Protein AF-A0A9D5EV48-F1 (afdb_monomer_lite)

Foldseek 3Di:
DDDWALLQVLQVLLVVLLVQLVVVDDPPDDSLRSLVVVCVVVVHFSVSSVLSVLLNVLLVLLCVLPVVLNCLLRSLPQLQSDSLVSNVLSPDDSVLSVQLSVCSVLSARSPADQPPPPFDSVRRNCSRLLVLLVVLLVLLVLQLVQLVDPPDDDDLVNLVSNLLSLLSSLQSLLQVLQVLDAAPDDDDDDDDDQDALDSVRLNVLSVVLSVLSVVLSVVSVVCSVPNPCVVCSNVSSVSSVVSNSSSLNNSNSSLDDPPQQPFAAEAADLQDDAQAWWKKKFKWFQQAWAWFSLRSLGIFTDHGAIKIAIDTAHGGSHPPNVVCCLAPNDDRDDASSVRCVVRIHTFKMKMFNDPDDCRQLLLSLLSSDSQKHHRRFCRRVSPVVRHRYRMIGGRYDDDPVVSRSSSSSSVHYPTYIYMHGPVSNPPDDDDDPDDDDPDPPPVPPPVPD

Secondary structure (DSSP, 8-state):
-PPPPHHHHHHHHHHHHHHHHHHH-BTTB-HHHHHHHHHHHHT--HHHHHHHHHHHHHHHHHHHH-TTHHHHHHH--STT--HHHHHHHTTS-HHHHHHHHHHHHTTS-TTSPPPPTTS-HHHHTTHHHHHHHHHHHHHHHHHHHHHT-TTPPPPHHHHHHHHHHHHHHHHHHHHHHHHH---SS-------------HHHHHHHHHHHHHHHHHHHHHHHHHHHHS-STTTHHHHHHHHHHHHHHHHHHHHH-------PPPPEEEE-TT---SS-EEEEEEEEESS-EEEE-TTS-EEEE-SEEEEEEEEE-STTHHHHHHHHHHH--S---SGGGGGBTTBEEEEEEEE--SS--HHHHHHHHHT-TT-B-SSTTTTTTTTSS-S-SEEEESSPPPHHHHHHHHHHTT--SSEEEEEEHHHHTSSS--------S--------TT-

Radius of gyration: 23.03 Å; chains: 1; bounding box: 65×54×69 Å

pLDDT: mean 71.85, std 17.11, range [24.22, 96.56]

Sequence (449 aa):
MAEPSENRTLYYQGKRYARRVKRRLGSTWDAKTAVTEIAKEDGEGVKEVRTAYDFACQVDAIARVVPRALGTILDGENPHLTPSIVAQLAKTSETRITTAVSQAIAGLHPLAPEPPVELSPDRSLWHYDLTRLHEAVTLLQRVEQVVARPGRALRIHELDDLALHATAVRVGTDALRLVLGPGTRGTRSTPVSSASGDRADVVKLAKKARGLIEAVTGDLLRAAHTRSLDAVRDELSRAVCAAVSVAKRVGSALPARVASVPPPGVRRTPGGPYDTGGTYVVVLQVDLPGVVRLGSLGTFWFPAGHLLYVGSAFMAGGVAGRTDRHLDGSGPRLWGVDYLRGFASRTELWWTHHDEKVECRWAMALAGTPQCCCTAPLAGASDCGRCPAHLFFTAERPSVESFARRLGRCGSGGYTIHCQLASQALGGANRVKLRPSRNGEVDRFNPFG

Structure (mmCIF, N/CA/C/O backbone):
data_AF-A0A9D5EV48-F1
#
_entry.id   AF-A0A9D5EV48-F1
#
loop_
_atom_site.group_PDB
_atom_site.id
_atom_site.type_symbol
_atom_site.label_atom_id
_atom_site.label_alt_id
_atom_site.label_comp_id
_atom_site.label_asym_id
_atom_site.label_entity_id
_atom_site.label_seq_id
_atom_site.pdbx_PDB_ins_code
_atom_site.Cartn_x
_atom_site.Cartn_y
_atom_site.Cartn_z
_atom_site.occupancy
_atom_site.B_iso_or_equiv
_atom_site.auth_seq_id
_atom_site.auth_comp_id
_atom_site.auth_asym_id
_atom_site.auth_atom_id
_atom_site.pdbx_PDB_model_num
ATOM 1 N N . MET A 1 1 ? -25.012 21.342 2.101 1.00 41.06 1 MET A N 1
ATOM 2 C CA . MET A 1 1 ? -23.727 21.508 2.818 1.00 41.06 1 MET A CA 1
ATOM 3 C C . MET A 1 1 ? -22.825 20.378 2.365 1.00 41.06 1 MET A C 1
ATOM 5 O O . MET A 1 1 ? -23.312 19.256 2.350 1.00 41.06 1 MET A O 1
ATOM 9 N N . ALA A 1 2 ? -21.593 20.659 1.934 1.00 47.81 2 ALA A N 1
ATOM 10 C CA . ALA A 1 2 ? -20.644 19.609 1.554 1.00 47.81 2 ALA A CA 1
ATOM 11 C C . ALA A 1 2 ? -20.320 18.720 2.768 1.00 47.81 2 ALA A C 1
ATOM 13 O O . ALA A 1 2 ? -20.249 19.228 3.892 1.00 47.81 2 ALA A O 1
ATOM 14 N N . GLU A 1 3 ? -20.159 17.413 2.557 1.00 54.44 3 GLU A N 1
ATOM 15 C CA . GLU A 1 3 ? -19.717 16.510 3.622 1.00 54.44 3 GLU A CA 1
ATOM 16 C C . GLU A 1 3 ? -18.315 16.920 4.112 1.00 54.44 3 GLU A C 1
ATOM 18 O O . GLU A 1 3 ? -17.455 17.273 3.302 1.00 54.44 3 GLU A O 1
ATOM 23 N N . PRO A 1 4 ? -18.063 16.924 5.432 1.00 67.19 4 PRO A N 1
ATOM 24 C CA . PRO A 1 4 ? -16.750 17.256 5.965 1.00 67.19 4 PRO A CA 1
ATOM 25 C C . PRO A 1 4 ? -15.714 16.219 5.520 1.00 67.19 4 PRO A C 1
ATOM 27 O O . PRO A 1 4 ? -15.963 15.017 5.593 1.00 67.19 4 PRO A O 1
ATOM 30 N N . SER A 1 5 ? -14.525 16.682 5.121 1.00 73.69 5 SER A N 1
ATOM 31 C CA . SER A 1 5 ? -13.433 15.787 4.727 1.00 73.69 5 SER A CA 1
ATOM 32 C C . SER A 1 5 ? -13.083 14.789 5.843 1.00 73.69 5 SER A C 1
ATOM 34 O O . SER A 1 5 ? -13.282 15.038 7.040 1.00 73.69 5 SER A O 1
ATOM 36 N N . GLU A 1 6 ? -12.506 13.651 5.470 1.00 71.00 6 GLU A N 1
ATOM 37 C CA . GLU A 1 6 ? -12.071 12.642 6.440 1.00 71.00 6 GLU A CA 1
ATOM 38 C C . GLU A 1 6 ? -10.982 13.175 7.373 1.00 71.00 6 GLU A C 1
ATOM 40 O O . GLU A 1 6 ? -11.035 12.919 8.575 1.00 71.00 6 GLU A O 1
ATOM 45 N N . ASN A 1 7 ? -10.053 13.992 6.861 1.00 79.81 7 ASN A N 1
ATOM 46 C CA . ASN A 1 7 ? -9.049 14.670 7.683 1.00 79.81 7 ASN A CA 1
ATOM 47 C C . ASN A 1 7 ? -9.710 15.614 8.693 1.00 79.81 7 ASN A C 1
ATOM 49 O O . ASN A 1 7 ? -9.319 15.648 9.858 1.00 79.81 7 ASN A O 1
ATOM 53 N N . ARG A 1 8 ? -10.743 16.355 8.279 1.00 88.06 8 ARG A N 1
ATOM 54 C CA . ARG A 1 8 ? -11.503 17.246 9.163 1.00 88.06 8 ARG A CA 1
ATOM 55 C C . ARG A 1 8 ? -12.197 16.463 10.271 1.00 88.06 8 ARG A C 1
ATOM 57 O O . ARG A 1 8 ? -12.090 16.828 11.442 1.00 88.06 8 ARG A O 1
ATOM 64 N N . THR A 1 9 ? -12.854 15.368 9.908 1.00 83.81 9 THR A N 1
ATOM 65 C CA . THR A 1 9 ? -13.532 14.470 10.849 1.00 83.81 9 THR A CA 1
ATOM 66 C C . THR A 1 9 ? -12.538 13.872 11.847 1.00 83.81 9 THR A C 1
ATOM 68 O O . THR A 1 9 ? -12.722 14.006 13.059 1.00 83.81 9 THR A O 1
ATOM 71 N N . LEU A 1 10 ? -11.436 13.305 11.347 1.00 85.62 10 LEU A N 1
ATOM 72 C CA . LEU A 1 10 ? -10.381 12.694 12.155 1.00 85.62 10 LEU A CA 1
ATOM 73 C C . LEU A 1 10 ? -9.714 13.711 13.091 1.00 85.62 10 LEU A C 1
ATOM 75 O O . LEU A 1 10 ? -9.489 13.415 14.265 1.00 85.62 10 LEU A O 1
ATOM 79 N N . TYR A 1 11 ? -9.444 14.925 12.604 1.00 92.50 11 TYR A N 1
ATOM 80 C CA . TYR A 1 11 ? -8.861 16.002 13.401 1.00 92.50 11 TYR A CA 1
ATOM 81 C C . TYR A 1 11 ? -9.776 16.406 14.553 1.00 92.50 11 TYR A C 1
ATOM 83 O O . TYR A 1 11 ? -9.336 16.427 15.700 1.00 92.50 11 TYR A O 1
ATOM 91 N N . TYR A 1 12 ? -11.053 16.699 14.296 1.00 93.81 12 TYR A N 1
ATOM 92 C CA . TYR A 1 12 ? -11.951 17.150 15.361 1.00 93.81 12 TYR A CA 1
ATOM 93 C C . TYR A 1 12 ? -12.279 16.042 16.367 1.00 93.81 12 TYR A C 1
ATOM 95 O O . TYR A 1 12 ? -12.341 16.321 17.572 1.00 93.81 12 TYR A O 1
ATOM 103 N N . GLN A 1 13 ? -12.394 14.789 15.915 1.00 90.31 13 GLN A N 1
ATOM 104 C CA . GLN A 1 13 ? -12.458 13.630 16.808 1.00 90.31 13 GLN A CA 1
ATOM 105 C C . GLN A 1 13 ? -11.194 13.555 17.683 1.00 90.31 13 GLN A C 1
ATOM 107 O O . GLN A 1 13 ? -11.276 13.471 18.910 1.00 90.31 13 GLN A O 1
ATOM 112 N N . GLY A 1 14 ? -10.019 13.716 17.075 1.00 92.44 14 GLY A N 1
ATOM 113 C CA . GLY A 1 14 ? -8.737 13.789 17.767 1.00 92.44 14 GLY A CA 1
ATOM 114 C C . GLY A 1 14 ? -8.640 14.924 18.784 1.00 92.44 14 GLY A C 1
ATOM 115 O O . GLY A 1 14 ? -8.191 14.705 19.906 1.00 92.44 14 GLY A O 1
ATOM 116 N N . LYS A 1 15 ? -9.134 16.127 18.463 1.00 96.56 15 LYS A N 1
ATOM 117 C CA . LYS A 1 15 ? -9.170 17.273 19.390 1.00 96.56 15 LYS A CA 1
ATOM 118 C C . LYS A 1 15 ? -10.056 16.998 20.602 1.00 96.56 15 LYS A C 1
ATOM 120 O O . LYS A 1 15 ? -9.714 17.429 21.708 1.00 96.56 15 LYS A O 1
ATOM 125 N N . ARG A 1 16 ? -11.169 16.271 20.433 1.00 94.75 16 ARG A N 1
ATOM 126 C CA . ARG A 1 16 ? -12.011 15.820 21.555 1.00 94.75 16 ARG A CA 1
ATOM 127 C C . ARG A 1 16 ? -11.220 14.897 22.483 1.00 94.75 16 ARG A C 1
ATOM 129 O O . ARG A 1 16 ? -11.232 15.120 23.697 1.00 94.75 16 ARG A O 1
ATOM 136 N N . TYR A 1 17 ? -10.494 13.925 21.932 1.00 93.81 17 TYR A N 1
ATOM 137 C CA . TYR A 1 17 ? -9.627 13.050 22.723 1.00 93.81 17 TYR A CA 1
ATOM 138 C C . TYR A 1 17 ? -8.472 13.814 23.372 1.00 93.81 17 TYR A C 1
ATOM 140 O O . TYR A 1 17 ? -8.249 13.657 24.567 1.00 93.81 17 TYR A O 1
ATOM 148 N N . ALA A 1 18 ? -7.812 14.729 22.660 1.00 92.19 18 ALA A N 1
ATOM 149 C CA . ALA A 1 18 ? -6.694 15.511 23.185 1.00 92.19 18 ALA A CA 1
ATOM 150 C C . ALA A 1 18 ? -7.083 16.358 24.407 1.00 92.19 18 ALA A C 1
ATOM 152 O O . ALA A 1 18 ? -6.333 16.425 25.380 1.00 92.19 18 ALA A O 1
ATOM 153 N N . ARG A 1 19 ? -8.289 16.948 24.418 1.00 93.19 19 ARG A N 1
ATOM 154 C CA . ARG A 1 19 ? -8.822 17.654 25.600 1.00 93.19 19 ARG A CA 1
ATOM 155 C C . ARG A 1 19 ? -9.014 16.718 26.795 1.00 93.19 19 ARG A C 1
ATOM 157 O O . ARG A 1 19 ? -8.747 17.113 27.926 1.00 93.19 19 ARG A O 1
ATOM 164 N N . ARG A 1 20 ? -9.481 15.487 26.563 1.00 93.12 20 ARG A N 1
ATOM 165 C CA . ARG A 1 20 ? -9.655 14.474 27.619 1.00 93.12 20 ARG A CA 1
ATOM 166 C C . ARG A 1 20 ? -8.321 13.959 28.135 1.00 93.12 20 ARG A C 1
ATOM 168 O O . ARG A 1 20 ? -8.152 13.921 29.347 1.00 93.12 20 ARG A O 1
ATOM 175 N N . VAL A 1 21 ? -7.384 13.652 27.239 1.00 90.81 21 VAL A N 1
ATOM 176 C CA . VAL A 1 21 ? -6.014 13.267 27.594 1.00 90.81 21 VAL A CA 1
ATOM 177 C C . VAL A 1 21 ? -5.387 14.363 28.450 1.00 90.81 21 VAL A C 1
ATOM 179 O O . VAL A 1 21 ? -4.959 14.073 29.557 1.00 90.81 21 VAL A O 1
ATOM 182 N N . LYS A 1 22 ? -5.449 15.636 28.028 1.00 89.56 22 LYS A N 1
ATOM 183 C CA . LYS A 1 22 ? -4.892 16.769 28.789 1.00 89.56 22 LYS A CA 1
ATOM 184 C C . LYS A 1 22 ? -5.439 16.881 30.218 1.00 89.56 22 LYS A C 1
ATOM 186 O O . LYS A 1 22 ? -4.681 17.227 31.112 1.00 89.56 22 LYS A O 1
ATOM 191 N N . ARG A 1 23 ? -6.720 16.566 30.449 1.00 88.38 23 ARG A N 1
ATOM 192 C CA . ARG A 1 23 ? -7.327 16.554 31.798 1.00 88.38 23 ARG A CA 1
ATOM 193 C C . ARG A 1 23 ? -6.830 15.415 32.692 1.00 88.38 23 ARG A C 1
ATOM 195 O O . ARG A 1 23 ? -7.057 15.465 33.892 1.00 88.38 23 ARG A O 1
ATOM 202 N N . ARG A 1 24 ? -6.206 14.393 32.105 1.00 86.69 24 ARG A N 1
ATOM 203 C CA . ARG A 1 24 ? -5.697 13.203 32.797 1.00 86.69 24 ARG A CA 1
ATOM 204 C C . ARG A 1 24 ? -4.175 13.156 32.874 1.00 86.69 24 ARG A C 1
ATOM 206 O O . ARG A 1 24 ? -3.657 12.303 33.575 1.00 86.69 24 ARG A O 1
ATOM 213 N N . LEU A 1 25 ? -3.464 14.043 32.174 1.00 84.19 25 LEU A N 1
ATOM 214 C CA . LEU A 1 25 ? -2.007 14.131 32.269 1.00 84.19 25 LEU A CA 1
ATOM 215 C C . LEU A 1 25 ? -1.611 14.618 33.673 1.00 84.19 25 LEU A C 1
ATOM 217 O O . LEU A 1 25 ? -2.062 15.674 34.111 1.00 84.19 25 LEU A O 1
ATOM 221 N N . GLY A 1 26 ? -0.770 13.846 34.366 1.00 70.69 26 GLY A N 1
ATOM 222 C CA . GLY A 1 26 ? -0.340 14.099 35.745 1.00 70.69 26 GLY A CA 1
ATOM 223 C C . GLY A 1 26 ? 0.630 13.024 36.254 1.00 70.69 26 GLY A C 1
ATOM 224 O O . GLY A 1 26 ? 1.120 12.220 35.468 1.00 70.69 26 GLY A O 1
ATOM 225 N N . SER A 1 27 ? 0.900 12.983 37.566 1.00 59.72 27 SER A N 1
ATOM 226 C CA . SER A 1 27 ? 1.864 12.047 38.186 1.00 59.72 27 SER A CA 1
ATOM 227 C C . SER A 1 27 ? 1.510 10.565 38.026 1.00 59.72 27 SER A C 1
ATOM 229 O O . SER A 1 27 ? 2.383 9.711 38.140 1.00 59.72 27 SER A O 1
ATOM 231 N N . THR A 1 28 ? 0.243 10.252 37.764 1.00 67.81 28 THR A N 1
ATOM 232 C CA . THR A 1 28 ? -0.265 8.881 37.706 1.00 67.81 28 THR A CA 1
ATOM 233 C C . THR A 1 28 ? -0.448 8.354 36.280 1.00 67.81 28 THR A C 1
ATOM 235 O O . THR A 1 28 ? -0.501 7.140 36.103 1.00 67.81 28 THR A O 1
ATOM 238 N N . TRP A 1 29 ? -0.608 9.215 35.269 1.00 75.94 29 TRP A N 1
ATOM 239 C CA . TRP A 1 29 ? -1.030 8.806 33.922 1.00 75.94 29 TRP A CA 1
ATOM 240 C C . TRP A 1 29 ? -0.191 9.499 32.844 1.00 75.94 29 TRP A C 1
ATOM 242 O O . TRP A 1 29 ? -0.170 10.728 32.740 1.00 75.94 29 TRP A O 1
ATOM 252 N N . ASP A 1 30 ? 0.442 8.697 31.985 1.00 87.69 30 ASP A N 1
ATOM 253 C CA . ASP A 1 30 ? 1.022 9.176 30.732 1.00 87.69 30 ASP A CA 1
ATOM 254 C C . ASP A 1 30 ? -0.044 9.261 29.618 1.00 87.69 30 ASP A C 1
ATOM 256 O O . ASP A 1 30 ? -1.177 8.782 29.744 1.00 87.69 30 ASP A O 1
ATOM 260 N N . ALA A 1 31 ? 0.312 9.879 28.487 1.00 84.25 31 ALA A N 1
ATOM 261 C CA . ALA A 1 31 ? -0.612 10.042 27.363 1.00 84.25 31 ALA A CA 1
ATOM 262 C C . ALA A 1 31 ? -1.120 8.696 26.809 1.00 84.25 31 ALA A C 1
ATOM 264 O O . ALA A 1 31 ? -2.270 8.593 26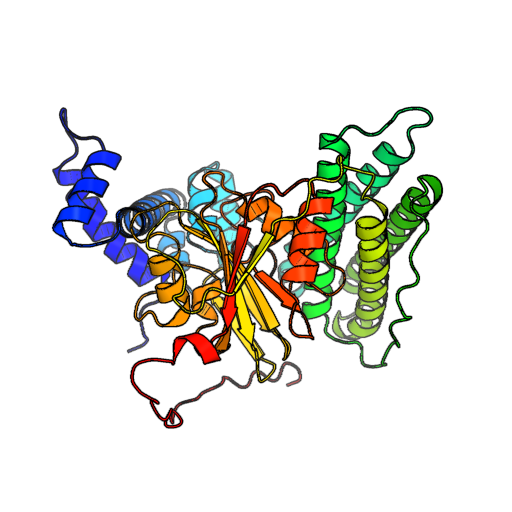.384 1.00 84.25 31 ALA A O 1
ATOM 265 N N . LYS A 1 32 ? -0.285 7.651 26.833 1.00 86.50 32 LYS A N 1
ATOM 266 C CA . LYS A 1 32 ? -0.625 6.316 26.321 1.00 86.50 32 LYS A CA 1
ATOM 267 C C . LYS A 1 32 ? -1.675 5.632 27.201 1.00 86.50 32 LYS A C 1
ATOM 269 O O . LYS A 1 32 ? -2.629 5.045 26.683 1.00 86.50 32 LYS A O 1
ATOM 274 N N . THR A 1 33 ? -1.512 5.735 28.513 1.00 88.81 33 THR A N 1
ATOM 275 C CA . THR A 1 33 ? -2.435 5.222 29.528 1.00 88.81 33 THR A CA 1
ATOM 276 C C . THR A 1 33 ? -3.763 5.958 29.426 1.00 88.81 33 THR A C 1
ATOM 278 O O . THR A 1 33 ? -4.807 5.325 29.293 1.00 88.81 33 THR A O 1
ATOM 281 N N . ALA A 1 34 ? -3.727 7.291 29.329 1.00 90.00 34 ALA A N 1
ATOM 282 C CA . ALA A 1 34 ? -4.928 8.100 29.149 1.00 90.00 34 ALA A CA 1
ATOM 283 C C . ALA A 1 34 ? -5.721 7.735 27.886 1.00 90.00 34 ALA A C 1
ATOM 285 O O . ALA A 1 34 ? -6.938 7.590 27.963 1.00 90.00 34 ALA A O 1
ATOM 286 N N . VAL A 1 35 ? -5.053 7.543 26.743 1.00 90.25 35 VAL A N 1
ATOM 287 C CA . VAL A 1 35 ? -5.701 7.109 25.492 1.00 90.25 35 VAL A CA 1
ATOM 288 C C . VAL A 1 35 ? -6.350 5.731 25.635 1.00 90.25 35 VAL A C 1
ATOM 290 O O . VAL A 1 35 ? -7.460 5.529 25.150 1.00 90.25 35 VAL A O 1
ATOM 293 N N . THR A 1 36 ? -5.682 4.794 26.310 1.00 89.75 36 THR A N 1
ATOM 294 C CA . THR A 1 36 ? -6.192 3.427 26.496 1.00 89.75 36 THR A CA 1
ATOM 295 C C . THR A 1 36 ? -7.470 3.417 27.331 1.00 89.75 36 THR A C 1
ATOM 297 O O . THR A 1 36 ? -8.440 2.761 26.960 1.00 89.75 36 THR A O 1
ATOM 300 N N . GLU A 1 37 ? -7.504 4.180 28.419 1.00 90.81 37 GLU A N 1
ATOM 301 C CA . GLU A 1 37 ? -8.684 4.273 29.284 1.00 90.81 37 GLU A CA 1
ATOM 302 C C . GLU A 1 37 ? -9.829 5.048 28.623 1.00 90.81 37 GLU A C 1
ATOM 304 O O . GLU A 1 37 ? -10.982 4.641 28.711 1.00 90.81 37 GLU A O 1
ATOM 309 N N . ILE A 1 38 ? -9.522 6.110 27.871 1.00 89.94 38 ILE A N 1
ATOM 310 C CA . ILE A 1 38 ? -10.522 6.828 27.065 1.00 89.94 38 ILE A CA 1
ATOM 311 C C . ILE A 1 38 ? -11.174 5.900 26.033 1.00 89.94 38 ILE A C 1
ATOM 313 O O . ILE A 1 38 ? -12.382 5.973 25.830 1.00 89.94 38 ILE A O 1
ATOM 317 N N . ALA A 1 39 ? -10.394 5.030 25.389 1.00 88.69 39 ALA A N 1
ATOM 318 C CA . ALA A 1 39 ? -10.923 4.067 24.429 1.00 88.69 39 ALA A CA 1
ATOM 319 C C . ALA A 1 39 ? -11.879 3.060 25.084 1.00 88.69 39 ALA A C 1
ATOM 321 O O . ALA A 1 39 ? -12.953 2.808 24.546 1.00 88.69 39 ALA A O 1
ATOM 322 N N . LYS A 1 40 ? -11.535 2.553 26.277 1.00 88.62 40 LYS A N 1
ATOM 323 C CA . LYS A 1 40 ? -12.418 1.667 27.053 1.00 88.62 40 LYS A CA 1
ATOM 324 C C . LYS A 1 40 ? -13.741 2.343 27.417 1.00 88.62 40 LYS A C 1
ATOM 326 O O . LYS A 1 40 ? -14.789 1.732 27.253 1.00 88.62 40 LYS A O 1
ATOM 331 N N . GLU A 1 41 ? -13.692 3.587 27.893 1.00 89.88 41 GLU A N 1
ATOM 332 C CA . GLU A 1 41 ? -14.886 4.355 28.280 1.00 89.88 41 GLU A CA 1
ATOM 333 C C . GLU A 1 41 ? -15.842 4.603 27.114 1.00 89.88 41 GLU A C 1
ATOM 335 O O . GLU A 1 41 ? -17.056 4.577 27.297 1.00 89.88 41 GLU A O 1
ATOM 340 N N . ASP A 1 42 ? -15.293 4.855 25.927 1.00 85.81 42 ASP A N 1
ATOM 341 C CA . ASP A 1 42 ? -16.085 5.170 24.740 1.00 85.81 42 ASP A CA 1
ATOM 342 C C . ASP A 1 42 ? -16.538 3.911 23.982 1.00 85.81 42 ASP A C 1
ATOM 344 O O . ASP A 1 42 ? -17.299 4.025 23.025 1.00 85.81 42 ASP A O 1
ATOM 348 N N . GLY A 1 43 ? -16.086 2.718 24.391 1.00 84.12 43 GLY A N 1
ATOM 349 C CA . GLY A 1 43 ? -16.325 1.476 23.651 1.00 84.12 43 GLY A CA 1
ATOM 350 C C . GLY A 1 43 ? -15.633 1.444 22.282 1.00 84.12 43 GLY A C 1
ATOM 351 O O . GLY A 1 43 ? -16.061 0.715 21.392 1.00 84.12 43 GLY A O 1
ATOM 352 N N . GLU A 1 44 ? -14.577 2.239 22.108 1.00 79.69 44 GLU A N 1
ATOM 353 C CA . GLU A 1 44 ? -13.851 2.425 20.848 1.00 79.69 44 GLU A CA 1
ATOM 354 C C . GLU A 1 44 ? -12.545 1.617 20.841 1.00 79.69 44 GLU A C 1
ATOM 356 O O . GLU A 1 44 ? -11.946 1.322 21.882 1.00 79.69 44 GLU A O 1
ATOM 361 N N . GLY A 1 45 ? -12.025 1.297 19.655 1.00 78.69 45 GLY A N 1
ATOM 362 C CA . GLY A 1 45 ? -10.728 0.643 19.545 1.00 78.69 45 GLY A CA 1
ATOM 363 C C . GLY A 1 45 ? -9.589 1.557 20.013 1.00 78.69 45 GLY A C 1
ATOM 364 O O . GLY A 1 45 ? -9.431 2.680 19.535 1.00 78.69 45 GLY A O 1
ATOM 365 N N . VAL A 1 46 ? -8.688 1.053 20.869 1.00 77.50 46 VAL A N 1
ATOM 366 C CA . VAL A 1 46 ? -7.511 1.815 21.359 1.00 77.50 46 VAL A CA 1
ATOM 367 C C . VAL A 1 46 ? -6.692 2.421 20.212 1.00 77.50 46 VAL A C 1
ATOM 369 O O . VAL A 1 46 ? -6.199 3.543 20.319 1.00 77.50 46 VAL A O 1
ATOM 372 N N . LYS A 1 47 ? -6.550 1.703 19.088 1.00 71.81 47 LYS A N 1
ATOM 373 C CA . LYS A 1 47 ? -5.836 2.207 17.904 1.00 71.81 47 LYS A CA 1
ATOM 374 C C . LYS A 1 47 ? -6.589 3.352 17.221 1.00 71.81 47 LYS A C 1
ATOM 376 O O . LYS A 1 47 ? -5.935 4.268 16.749 1.00 71.81 47 LYS A O 1
ATOM 381 N N . GLU A 1 48 ? -7.916 3.323 17.182 1.00 75.75 48 GLU A N 1
ATOM 382 C CA . GLU A 1 48 ? -8.740 4.353 16.532 1.00 75.75 48 GLU A CA 1
ATOM 383 C C . GLU A 1 48 ? -8.670 5.664 17.315 1.00 75.75 48 GLU A C 1
ATOM 385 O O . GLU A 1 48 ? -8.329 6.705 16.748 1.00 75.75 48 GLU A O 1
ATOM 390 N N . VAL A 1 49 ? -8.843 5.588 18.639 1.00 83.81 49 VAL A N 1
ATOM 391 C CA . VAL A 1 49 ? -8.655 6.734 19.541 1.00 83.81 49 VAL A CA 1
ATOM 392 C C . VAL A 1 49 ? -7.237 7.282 19.430 1.00 83.81 49 VAL A C 1
ATOM 394 O O . VAL A 1 49 ? -7.049 8.493 19.300 1.00 83.81 49 VAL A O 1
ATOM 397 N N . ARG A 1 50 ? -6.230 6.398 19.426 1.00 86.94 50 ARG A N 1
ATOM 398 C CA . ARG A 1 50 ? -4.826 6.792 19.283 1.00 86.94 50 ARG A CA 1
ATOM 399 C C . ARG A 1 50 ? -4.548 7.473 17.949 1.00 86.94 50 ARG A C 1
ATOM 401 O O . ARG A 1 50 ? -3.908 8.513 17.944 1.00 86.94 50 ARG A O 1
ATOM 408 N N . THR A 1 51 ? -5.023 6.918 16.837 1.00 80.25 51 THR A N 1
ATOM 409 C CA . THR A 1 51 ? -4.823 7.490 15.501 1.00 80.25 51 THR A CA 1
ATOM 410 C C . THR A 1 51 ? -5.438 8.882 15.404 1.00 80.25 51 THR A C 1
ATOM 412 O O . THR A 1 51 ? -4.766 9.796 14.935 1.00 80.25 51 THR A O 1
ATOM 415 N N . ALA A 1 52 ? -6.667 9.071 15.892 1.00 84.00 52 ALA A N 1
ATOM 416 C CA . ALA A 1 52 ? -7.307 10.383 15.905 1.00 84.00 52 ALA A CA 1
ATOM 417 C C . ALA A 1 52 ? -6.549 11.378 16.803 1.00 84.00 52 ALA A C 1
ATOM 419 O O . ALA A 1 52 ? -6.254 12.496 16.379 1.00 84.00 52 ALA A O 1
ATOM 420 N N . TYR A 1 53 ? -6.194 10.968 18.026 1.00 92.19 53 TYR A N 1
ATOM 421 C CA . TYR A 1 53 ? -5.415 11.781 18.966 1.00 92.19 53 TYR A CA 1
ATOM 422 C C . TYR A 1 53 ? -4.059 12.205 18.381 1.00 92.19 53 TYR A C 1
ATOM 424 O O . TYR A 1 53 ? -3.763 13.401 18.327 1.00 92.19 53 TYR A O 1
ATOM 432 N N . ASP A 1 54 ? -3.267 11.242 17.901 1.00 89.50 54 ASP A N 1
ATOM 433 C CA . ASP A 1 54 ? -1.935 11.477 17.342 1.00 89.50 54 ASP A CA 1
ATOM 434 C C . ASP A 1 54 ? -2.027 12.396 16.117 1.00 89.50 54 ASP A C 1
ATOM 436 O O . ASP A 1 54 ? -1.266 13.360 16.023 1.00 89.50 54 ASP A O 1
ATOM 440 N N . PHE A 1 55 ? -2.994 12.162 15.221 1.00 90.56 55 PHE A N 1
ATOM 441 C CA . PHE A 1 55 ? -3.213 13.009 14.049 1.00 90.56 55 PHE A CA 1
ATOM 442 C C . PHE A 1 55 ? -3.510 14.461 14.442 1.00 90.56 55 PHE A C 1
ATOM 444 O O . PHE A 1 55 ? -2.869 15.377 13.931 1.00 90.56 55 PHE A O 1
ATOM 451 N N . ALA A 1 56 ? -4.409 14.700 15.403 1.00 95.38 56 ALA A N 1
ATOM 452 C CA . ALA A 1 56 ? -4.708 16.057 15.859 1.00 95.38 56 ALA A CA 1
ATOM 453 C C . ALA A 1 56 ? -3.484 16.766 16.462 1.00 95.38 56 ALA A C 1
ATOM 455 O O . ALA A 1 56 ? -3.235 17.934 16.155 1.00 95.38 56 ALA A O 1
ATOM 456 N N . CYS A 1 57 ? -2.690 16.061 17.272 1.00 93.75 57 CYS A N 1
ATOM 457 C CA . CYS A 1 57 ? -1.451 16.601 17.832 1.00 93.75 57 CYS A CA 1
ATOM 458 C C . CYS A 1 57 ? -0.411 16.932 16.751 1.00 93.75 57 CYS A C 1
ATOM 460 O O . CYS A 1 57 ? 0.268 17.955 16.852 1.00 93.75 57 CYS A O 1
ATOM 462 N N . GLN A 1 58 ? -0.292 16.094 15.720 1.00 95.00 58 GLN A N 1
ATOM 463 C CA . GLN A 1 58 ? 0.628 16.299 14.599 1.00 95.00 58 GLN A CA 1
ATOM 464 C C . GLN A 1 58 ? 0.210 17.493 13.738 1.00 95.00 58 GLN A C 1
ATOM 466 O O . GLN A 1 58 ? 1.048 18.331 13.414 1.00 95.00 58 GLN A O 1
ATOM 471 N N . VAL A 1 59 ? -1.083 17.622 13.428 1.00 94.62 59 VAL A N 1
ATOM 472 C CA . VAL A 1 59 ? -1.619 18.782 12.702 1.00 94.62 59 VAL A CA 1
ATOM 473 C C . VAL A 1 59 ? -1.378 20.073 13.487 1.00 94.62 59 VAL A C 1
ATOM 475 O O . VAL A 1 59 ? -0.889 21.044 12.918 1.00 94.62 59 VAL A O 1
ATOM 478 N N . ASP A 1 60 ? -1.631 20.081 14.801 1.00 95.50 60 ASP A N 1
ATOM 479 C CA . ASP A 1 60 ? -1.344 21.240 15.660 1.00 95.50 60 ASP A CA 1
ATOM 480 C C . ASP A 1 60 ? 0.166 21.564 15.722 1.00 95.50 60 ASP A C 1
ATOM 482 O O . ASP A 1 60 ? 0.555 22.722 15.872 1.00 95.50 60 ASP A O 1
ATOM 486 N N . ALA A 1 61 ? 1.047 20.559 15.648 1.00 93.81 61 ALA A N 1
ATOM 487 C CA . ALA A 1 61 ? 2.495 20.768 15.585 1.00 93.81 61 ALA A CA 1
ATOM 488 C C . ALA A 1 61 ? 2.917 21.421 14.261 1.00 93.81 61 ALA A C 1
ATOM 490 O O . ALA A 1 61 ? 3.616 22.429 14.282 1.00 93.81 61 ALA A O 1
ATOM 491 N N . ILE A 1 62 ? 2.425 20.917 13.128 1.00 93.56 62 ILE A N 1
ATOM 492 C CA . ILE A 1 62 ? 2.706 21.492 11.805 1.00 93.56 62 ILE A CA 1
ATOM 493 C C . ILE A 1 62 ? 2.144 22.914 11.696 1.00 93.56 62 ILE A C 1
ATOM 495 O O . ILE A 1 62 ? 2.839 23.814 11.230 1.00 93.56 62 ILE A O 1
ATOM 499 N N . ALA A 1 63 ? 0.918 23.146 12.174 1.00 94.50 63 ALA A N 1
ATOM 500 C CA . ALA A 1 63 ? 0.271 24.456 12.129 1.00 94.50 63 ALA A CA 1
ATOM 501 C C . ALA A 1 63 ? 0.976 25.519 12.992 1.00 94.50 63 ALA A C 1
ATOM 503 O O . ALA A 1 63 ? 0.819 26.709 12.738 1.00 94.50 63 ALA A O 1
ATOM 504 N N . ARG A 1 64 ? 1.772 25.117 13.994 1.00 95.12 64 ARG A N 1
ATOM 505 C CA . ARG A 1 64 ? 2.625 26.049 14.751 1.00 95.12 64 ARG A CA 1
ATOM 506 C C . ARG A 1 64 ? 3.800 26.571 13.928 1.00 95.12 64 ARG A C 1
ATOM 508 O O . ARG A 1 64 ? 4.170 27.723 14.105 1.00 95.12 64 ARG A O 1
ATOM 515 N N . VAL A 1 65 ? 4.345 25.747 13.033 1.00 93.94 65 VAL A N 1
ATOM 516 C CA . VAL A 1 65 ? 5.429 26.135 12.117 1.00 93.94 65 VAL A CA 1
ATOM 517 C C . VAL A 1 65 ? 4.862 26.897 10.916 1.00 93.94 65 VAL A C 1
ATOM 519 O O . VAL A 1 65 ? 5.361 27.955 10.551 1.00 93.94 65 VAL A O 1
ATOM 522 N N . VAL A 1 66 ? 3.777 26.386 10.322 1.00 93.50 66 VAL A N 1
ATOM 523 C CA . VAL A 1 66 ? 3.124 26.975 9.146 1.00 93.50 66 VAL A CA 1
ATOM 524 C C . VAL A 1 66 ? 1.620 27.126 9.411 1.00 93.50 66 VAL A C 1
ATOM 526 O O . VAL A 1 66 ? 0.855 26.201 9.134 1.00 93.50 66 VAL A O 1
ATOM 529 N N . PRO A 1 67 ? 1.139 28.288 9.894 1.00 91.31 67 PRO A N 1
ATOM 530 C CA . PRO A 1 67 ? -0.271 28.479 10.265 1.00 91.31 67 PRO A CA 1
ATOM 531 C C . PRO A 1 67 ? -1.282 28.161 9.154 1.00 91.31 67 PRO A C 1
ATOM 533 O O . PRO A 1 67 ? -2.353 27.613 9.415 1.00 91.31 67 PRO A O 1
ATOM 536 N N . ARG A 1 68 ? -0.924 28.432 7.892 1.00 86.88 68 ARG A N 1
ATOM 537 C CA . ARG A 1 68 ? -1.763 28.130 6.717 1.00 86.88 68 ARG A CA 1
ATOM 538 C C . ARG A 1 68 ? -1.890 26.628 6.410 1.00 86.88 68 ARG A C 1
ATOM 540 O O . ARG A 1 68 ? -2.775 26.238 5.649 1.00 86.88 68 ARG A O 1
ATOM 547 N N . ALA A 1 69 ? -1.057 25.774 7.011 1.00 88.38 69 ALA A N 1
ATOM 548 C CA . ALA A 1 69 ? -1.129 24.325 6.829 1.00 88.38 69 ALA A CA 1
ATOM 549 C C . ALA A 1 69 ? -2.443 23.737 7.353 1.00 88.38 69 ALA A C 1
ATOM 551 O O . ALA A 1 69 ? -2.924 22.755 6.799 1.00 88.38 69 ALA A O 1
ATOM 552 N N . LEU A 1 70 ? -3.031 24.336 8.399 1.00 90.81 70 LEU A N 1
ATOM 553 C CA . LEU A 1 70 ? -4.233 23.807 9.042 1.00 90.81 70 LEU A CA 1
ATOM 554 C C . LEU A 1 70 ? -5.387 23.672 8.043 1.00 90.81 70 LEU A C 1
ATOM 556 O O . LEU A 1 70 ? -5.926 22.583 7.901 1.00 90.81 70 LEU A O 1
ATOM 560 N N . GLY A 1 71 ? -5.726 24.744 7.319 1.00 86.06 71 GLY A N 1
ATOM 561 C CA . GLY A 1 71 ? -6.766 24.699 6.283 1.00 86.06 71 GLY A CA 1
ATOM 562 C C . GLY A 1 71 ? -6.444 23.642 5.231 1.00 86.06 71 GLY A C 1
ATOM 563 O O . GLY A 1 71 ? -7.186 22.684 5.080 1.00 86.06 71 GLY A O 1
ATOM 564 N N . THR A 1 72 ? -5.251 23.721 4.641 1.00 84.06 72 THR A N 1
ATOM 565 C CA . THR A 1 72 ? -4.788 22.797 3.590 1.00 84.06 72 THR A CA 1
ATOM 566 C C . THR A 1 72 ? -4.884 21.315 3.988 1.00 84.06 72 THR A C 1
ATOM 568 O O . THR A 1 72 ? -5.314 20.483 3.191 1.00 84.06 72 THR A O 1
ATOM 571 N N . ILE A 1 73 ? -4.510 20.964 5.224 1.00 84.44 73 ILE A N 1
ATOM 572 C CA . ILE A 1 73 ? -4.598 19.586 5.729 1.00 84.44 73 ILE A CA 1
ATOM 573 C C . ILE A 1 73 ? -6.060 19.192 5.985 1.00 84.44 73 ILE A C 1
ATOM 575 O O . ILE A 1 73 ? -6.461 18.074 5.655 1.00 84.44 73 ILE A O 1
ATOM 579 N N . LEU A 1 74 ? -6.857 20.080 6.589 1.00 86.38 74 LEU A N 1
ATOM 580 C CA . LEU A 1 74 ? -8.237 19.787 6.990 1.00 86.38 74 LEU A CA 1
ATOM 581 C C . LEU A 1 74 ? -9.233 19.836 5.840 1.00 86.38 74 LEU A C 1
ATOM 583 O O . LEU A 1 74 ? -10.259 19.169 5.910 1.00 86.38 74 LEU A O 1
ATOM 587 N N . ASP A 1 75 ? -8.980 20.604 4.794 1.00 78.62 75 ASP A N 1
ATOM 588 C CA . ASP A 1 75 ? -9.853 20.641 3.624 1.00 78.62 75 ASP A CA 1
ATOM 589 C C . ASP A 1 75 ? -9.816 19.289 2.914 1.00 78.62 75 ASP A C 1
ATOM 591 O O . ASP A 1 75 ? -10.817 18.849 2.365 1.00 78.62 75 ASP A O 1
ATOM 595 N N . GLY A 1 76 ? -8.701 18.560 3.042 1.00 63.47 76 GLY A N 1
ATOM 596 C CA . GLY A 1 76 ? -8.562 17.225 2.478 1.00 63.47 76 GLY A CA 1
ATOM 597 C C . GLY A 1 76 ? -8.597 17.240 0.954 1.00 63.47 76 GLY A C 1
ATOM 598 O O . GLY A 1 76 ? -8.705 16.181 0.358 1.00 63.47 76 GLY A O 1
ATOM 599 N N . GLU A 1 77 ? -8.502 18.405 0.315 1.00 60.84 77 GLU A N 1
ATOM 600 C CA . GLU A 1 77 ? -8.454 18.559 -1.140 1.00 60.84 77 GLU A CA 1
ATOM 601 C C . GLU A 1 77 ? -7.091 18.141 -1.693 1.00 60.84 77 GLU A C 1
ATOM 603 O O . GLU A 1 77 ? -7.016 17.478 -2.724 1.00 60.84 77 GLU A O 1
ATOM 608 N N . ASN A 1 78 ? -6.004 18.438 -0.967 1.00 61.31 78 ASN A N 1
ATOM 609 C CA . ASN A 1 78 ? -4.685 17.959 -1.352 1.00 61.31 78 ASN A CA 1
ATOM 610 C C . ASN A 1 78 ? -4.586 16.454 -1.055 1.00 61.31 78 ASN A C 1
ATOM 612 O O . ASN A 1 78 ? -4.617 16.075 0.123 1.00 61.31 78 ASN A O 1
ATOM 616 N N . PRO A 1 79 ? -4.430 15.594 -2.079 1.00 54.56 79 PRO A N 1
ATOM 617 C CA . PRO A 1 79 ? -4.324 14.166 -1.854 1.00 54.56 79 PRO A CA 1
ATOM 618 C C . PRO A 1 79 ? -3.136 13.867 -0.945 1.00 54.56 79 PRO A C 1
ATOM 620 O O . PRO A 1 79 ? -3.316 13.270 0.099 1.00 54.56 79 PRO A O 1
ATOM 623 N N . HIS A 1 80 ? -1.954 14.390 -1.228 1.00 61.97 80 HIS A N 1
ATOM 624 C CA . HIS A 1 80 ? -0.710 13.992 -0.583 1.00 61.97 80 HIS A CA 1
ATOM 625 C C . HIS A 1 80 ? -0.559 14.330 0.918 1.00 61.97 80 HIS A C 1
ATOM 627 O O . HIS A 1 80 ? 0.355 13.809 1.561 1.00 61.97 80 HIS A O 1
ATOM 633 N N . LEU A 1 81 ? -1.423 15.154 1.524 1.00 70.19 81 LEU A N 1
ATOM 634 C CA . LEU A 1 81 ? -1.392 15.463 2.967 1.00 70.19 81 LEU A CA 1
ATOM 635 C C . LEU A 1 81 ? -2.156 14.418 3.802 1.00 70.19 81 LEU A C 1
ATOM 637 O O . LEU A 1 81 ? -3.135 14.704 4.494 1.00 70.19 81 LEU A O 1
ATOM 641 N N . THR A 1 82 ? -1.671 13.177 3.739 1.00 67.25 82 THR A N 1
ATOM 642 C CA . THR A 1 82 ? -2.225 12.024 4.471 1.00 67.25 82 THR A CA 1
ATOM 643 C C . THR A 1 82 ? -1.974 12.107 5.969 1.00 67.25 82 THR A C 1
ATOM 645 O O . THR A 1 82 ? -0.956 12.674 6.360 1.00 67.25 82 THR A O 1
ATOM 648 N N . PRO A 1 83 ? -2.765 11.432 6.825 1.00 72.19 83 PRO A N 1
ATOM 649 C CA . PRO A 1 83 ? -2.387 11.222 8.222 1.00 72.19 83 PRO A CA 1
ATOM 650 C C . PRO A 1 83 ? -0.986 10.624 8.400 1.00 72.19 83 PRO A C 1
ATOM 652 O O . PRO A 1 83 ? -0.261 11.006 9.313 1.00 72.19 83 PRO A O 1
ATOM 655 N N . SER A 1 84 ? -0.554 9.740 7.496 1.00 64.06 84 SER A N 1
ATOM 656 C CA . SER A 1 84 ? 0.792 9.157 7.529 1.00 64.06 84 SER A CA 1
ATOM 657 C C . SER A 1 84 ? 1.887 10.157 7.140 1.00 64.06 84 SER A C 1
ATOM 659 O O . SER A 1 84 ? 2.961 10.150 7.733 1.00 64.06 84 SER A O 1
ATOM 661 N N . ILE A 1 85 ? 1.630 11.017 6.156 1.00 69.81 85 ILE A N 1
ATOM 662 C CA . ILE A 1 85 ? 2.555 12.048 5.678 1.00 69.81 85 ILE A CA 1
ATOM 663 C C . ILE A 1 85 ? 2.625 13.161 6.717 1.00 69.81 85 ILE A C 1
ATOM 665 O O . ILE A 1 85 ? 3.715 13.548 7.105 1.00 69.81 85 ILE A O 1
ATOM 669 N N . VAL A 1 86 ? 1.490 13.588 7.269 1.00 81.56 86 VAL A N 1
ATOM 670 C CA . VAL A 1 86 ? 1.405 14.487 8.427 1.00 81.56 86 VAL A CA 1
ATOM 671 C C . VAL A 1 86 ? 2.197 13.923 9.610 1.00 81.56 86 VAL A C 1
ATOM 673 O O . VAL A 1 86 ? 2.986 14.648 10.209 1.00 81.56 86 VAL A O 1
ATOM 676 N N . ALA A 1 87 ? 2.091 12.623 9.899 1.00 76.00 87 ALA A N 1
ATOM 677 C CA . ALA A 1 87 ? 2.889 11.983 10.944 1.00 76.00 87 ALA A CA 1
ATOM 678 C C . ALA A 1 87 ? 4.399 11.969 10.646 1.00 76.00 87 ALA A C 1
ATOM 680 O O . ALA A 1 87 ? 5.199 12.035 11.580 1.00 76.00 87 ALA A O 1
ATOM 681 N N . GLN A 1 88 ? 4.804 11.859 9.378 1.00 73.25 88 GLN A N 1
ATOM 682 C CA . GLN A 1 88 ? 6.210 11.940 8.963 1.00 73.25 88 GLN A CA 1
ATOM 683 C C . GLN A 1 88 ? 6.731 13.382 9.022 1.00 73.25 88 GLN A C 1
ATOM 685 O O . GLN A 1 88 ? 7.810 13.619 9.56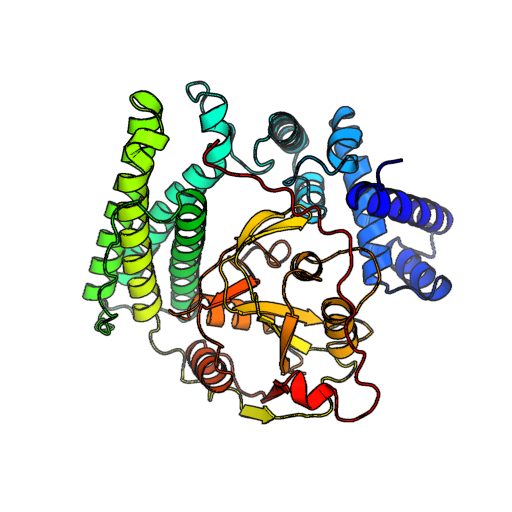4 1.00 73.25 88 GLN A O 1
ATOM 690 N N . LEU A 1 89 ? 5.948 14.350 8.542 1.00 81.31 89 LEU A N 1
ATOM 691 C CA . LEU A 1 89 ? 6.271 15.775 8.587 1.00 81.31 89 LEU A CA 1
ATOM 692 C C . LEU A 1 89 ? 6.357 16.286 10.028 1.00 81.31 89 LEU A C 1
ATOM 694 O O . LEU A 1 89 ? 7.282 17.003 10.381 1.00 81.31 89 LEU A O 1
ATOM 698 N N . ALA A 1 90 ? 5.469 15.852 10.917 1.00 85.88 90 ALA A N 1
ATOM 699 C CA . ALA A 1 90 ? 5.529 16.239 12.325 1.00 85.88 90 ALA A CA 1
ATOM 700 C C . ALA A 1 90 ? 6.793 15.736 13.059 1.00 85.88 90 ALA A C 1
ATOM 702 O O . ALA A 1 90 ? 7.049 16.160 14.182 1.00 85.88 90 ALA A O 1
ATOM 703 N N . LYS A 1 91 ? 7.571 14.825 12.454 1.00 82.25 91 LYS A N 1
ATOM 704 C CA . LYS A 1 91 ? 8.819 14.270 13.006 1.00 82.25 91 LYS A CA 1
ATOM 705 C C . LYS A 1 91 ? 10.084 14.826 12.342 1.00 82.25 91 LYS A C 1
ATOM 707 O O . LYS A 1 91 ? 11.173 14.354 12.659 1.00 82.25 91 LYS A O 1
ATOM 712 N N . THR A 1 92 ? 9.960 15.760 11.398 1.00 80.44 92 THR A N 1
ATOM 713 C CA . THR A 1 92 ? 11.107 16.339 10.679 1.00 80.44 92 THR A CA 1
ATOM 714 C C . THR A 1 92 ? 11.413 17.769 11.138 1.00 80.44 92 THR A C 1
ATOM 716 O O . THR A 1 92 ? 10.781 18.277 12.062 1.00 80.44 92 THR A O 1
ATOM 719 N N . SER A 1 93 ? 12.422 18.407 10.539 1.00 86.56 93 SER A N 1
ATOM 720 C CA . SER A 1 93 ? 12.829 19.774 10.879 1.00 86.56 93 SER A CA 1
ATOM 721 C C . SER A 1 93 ? 11.797 20.814 10.431 1.00 86.56 93 SER A C 1
ATOM 723 O O . SER A 1 93 ? 11.090 20.618 9.442 1.00 86.56 93 SER A O 1
ATOM 725 N N . GLU A 1 94 ? 11.749 21.963 11.111 1.00 90.12 94 GLU A N 1
ATOM 726 C CA . GLU A 1 94 ? 10.845 23.071 10.759 1.00 90.12 94 GLU A CA 1
ATOM 727 C C . GLU A 1 94 ? 11.038 23.556 9.314 1.00 90.12 94 GLU A C 1
ATOM 729 O O . GLU A 1 94 ? 10.064 23.817 8.604 1.00 90.12 94 GLU A O 1
ATOM 734 N N . THR A 1 95 ? 12.286 23.593 8.834 1.00 81.81 95 THR A N 1
ATOM 735 C CA . THR A 1 95 ? 12.610 23.895 7.433 1.00 81.81 95 THR A CA 1
ATOM 736 C C . THR A 1 95 ? 11.935 22.908 6.485 1.00 81.81 95 THR A C 1
ATOM 738 O O . THR A 1 95 ? 11.281 23.317 5.528 1.00 81.81 95 THR A O 1
ATOM 741 N N . ARG A 1 96 ? 12.021 21.601 6.770 1.00 82.88 96 ARG A N 1
ATOM 742 C CA . ARG A 1 96 ? 11.403 20.581 5.919 1.00 82.88 96 ARG A CA 1
ATOM 743 C C . ARG A 1 96 ? 9.879 20.622 5.990 1.00 82.88 96 ARG A C 1
ATOM 745 O O . ARG A 1 96 ? 9.245 20.431 4.958 1.00 82.88 96 ARG A O 1
ATOM 752 N N . ILE A 1 97 ? 9.296 20.914 7.155 1.00 87.25 97 ILE A N 1
ATOM 753 C CA . ILE A 1 97 ? 7.850 21.151 7.298 1.00 87.25 97 ILE A CA 1
ATOM 754 C C . ILE A 1 97 ? 7.419 22.318 6.401 1.00 87.25 97 ILE A C 1
ATOM 756 O O . ILE A 1 97 ? 6.444 22.197 5.661 1.00 87.25 97 ILE A O 1
ATOM 760 N N . THR A 1 98 ? 8.171 23.419 6.422 1.00 86.00 98 THR A N 1
ATOM 761 C CA . THR A 1 98 ? 7.874 24.628 5.641 1.00 86.00 98 THR A CA 1
ATOM 762 C C . THR A 1 98 ? 7.908 24.359 4.139 1.00 86.00 98 THR A C 1
ATOM 764 O O . THR A 1 98 ? 6.938 24.665 3.440 1.00 86.00 98 THR A O 1
ATOM 767 N N . THR A 1 99 ? 8.971 23.715 3.646 1.00 79.75 99 THR A N 1
ATOM 768 C CA . THR A 1 99 ? 9.074 23.291 2.242 1.00 79.75 99 THR A CA 1
ATOM 769 C C . THR A 1 99 ? 7.945 22.333 1.862 1.00 79.75 99 THR A C 1
ATOM 771 O O . THR A 1 99 ? 7.257 22.565 0.874 1.00 79.75 99 THR A O 1
ATOM 774 N N . ALA A 1 100 ? 7.695 21.292 2.660 1.00 80.62 100 ALA A N 1
ATOM 775 C CA . ALA A 1 100 ? 6.694 20.268 2.361 1.00 80.62 100 ALA A CA 1
ATOM 776 C C . ALA A 1 100 ? 5.267 20.827 2.279 1.00 80.62 100 ALA A C 1
ATOM 778 O O . ALA A 1 100 ? 4.498 20.457 1.393 1.00 80.62 100 ALA A O 1
ATOM 779 N N . VAL A 1 101 ? 4.904 21.731 3.193 1.00 84.56 101 VAL A N 1
ATOM 780 C CA . VAL A 1 101 ? 3.594 22.395 3.168 1.00 84.56 101 VAL A CA 1
ATOM 781 C C . VAL A 1 101 ? 3.495 23.341 1.974 1.00 84.56 101 VAL A C 1
ATOM 783 O O . VAL A 1 101 ? 2.458 23.369 1.317 1.00 84.56 101 VAL A O 1
ATOM 786 N N . SER A 1 102 ? 4.560 24.079 1.653 1.00 82.19 102 SER A N 1
ATOM 787 C CA . SER A 1 102 ? 4.578 24.975 0.488 1.00 82.19 102 SER A CA 1
ATOM 788 C C . SER A 1 102 ? 4.426 24.193 -0.821 1.00 82.19 102 SER A C 1
ATOM 790 O O . SER A 1 102 ? 3.628 24.570 -1.676 1.00 82.19 102 SER A O 1
ATOM 792 N N . GLN A 1 103 ? 5.110 23.050 -0.934 1.00 76.50 103 GLN A N 1
ATOM 793 C CA . GLN A 1 103 ? 4.952 22.091 -2.028 1.00 76.50 103 GLN A CA 1
ATOM 794 C C . GLN A 1 103 ? 3.512 21.583 -2.121 1.00 76.50 103 GLN A C 1
ATOM 796 O O . GLN A 1 103 ? 2.916 21.631 -3.193 1.00 76.50 103 GLN A O 1
ATOM 801 N N . ALA A 1 104 ? 2.923 21.165 -0.999 1.00 77.38 104 ALA A N 1
ATOM 802 C CA . ALA A 1 104 ? 1.541 20.704 -0.968 1.00 77.38 104 ALA A CA 1
ATOM 803 C C . ALA A 1 104 ? 0.558 21.792 -1.435 1.00 77.38 104 ALA A C 1
ATOM 805 O O . ALA A 1 104 ? -0.314 21.537 -2.260 1.00 77.38 104 ALA A O 1
ATOM 806 N N . ILE A 1 105 ? 0.704 23.029 -0.960 1.00 76.88 105 ILE A N 1
ATOM 807 C CA . ILE A 1 105 ? -0.154 24.148 -1.385 1.00 76.88 105 ILE A CA 1
ATOM 808 C C . ILE A 1 105 ? -0.037 24.387 -2.900 1.00 76.88 105 ILE A C 1
ATOM 810 O O . ILE A 1 105 ? -1.035 24.689 -3.548 1.00 76.88 105 ILE A O 1
ATOM 814 N N . ALA A 1 106 ? 1.151 24.185 -3.472 1.00 71.50 106 ALA A N 1
ATOM 815 C CA . ALA A 1 106 ? 1.399 24.267 -4.910 1.00 71.50 106 ALA A CA 1
ATOM 816 C C . ALA A 1 106 ? 0.939 23.024 -5.708 1.00 71.50 106 ALA A C 1
ATOM 818 O O . ALA A 1 106 ? 1.193 22.942 -6.907 1.00 71.50 106 ALA A O 1
ATOM 819 N N . GLY A 1 107 ? 0.288 22.045 -5.068 1.00 65.69 107 GLY A N 1
ATOM 820 C CA . GLY A 1 107 ? -0.169 20.804 -5.706 1.00 65.69 107 GLY A CA 1
ATOM 821 C C . GLY A 1 107 ? 0.919 19.740 -5.890 1.00 65.69 107 GLY A C 1
ATOM 822 O O . GLY A 1 107 ? 0.672 18.718 -6.522 1.00 65.69 107 GLY A O 1
ATOM 823 N N . LEU A 1 108 ? 2.113 19.952 -5.333 1.00 67.44 108 LEU A N 1
ATOM 824 C CA . LEU A 1 108 ? 3.247 19.031 -5.408 1.00 67.44 108 LEU A CA 1
ATOM 825 C C . LEU A 1 108 ? 3.230 18.018 -4.254 1.00 67.44 108 LEU A C 1
ATOM 827 O O . LEU A 1 108 ? 2.630 18.240 -3.198 1.00 67.44 108 LEU A O 1
ATOM 831 N N . HIS A 1 109 ? 3.946 16.903 -4.424 1.00 66.19 109 HIS A N 1
ATOM 832 C CA . HIS A 1 109 ? 4.099 15.910 -3.362 1.00 66.19 109 HIS A CA 1
ATOM 833 C C . HIS A 1 109 ? 4.933 16.491 -2.185 1.00 66.19 109 HIS A C 1
ATOM 835 O O . HIS A 1 109 ? 6.074 16.890 -2.410 1.00 66.19 109 HIS A O 1
ATOM 841 N N . PRO A 1 110 ? 4.459 16.476 -0.918 1.00 69.25 110 PRO A N 1
ATOM 842 C CA . PRO A 1 110 ? 5.108 17.109 0.244 1.00 69.25 110 PRO A CA 1
ATOM 843 C C . PRO A 1 110 ? 6.478 16.523 0.602 1.00 69.25 110 PRO A C 1
ATOM 845 O O . PRO A 1 110 ? 7.262 17.127 1.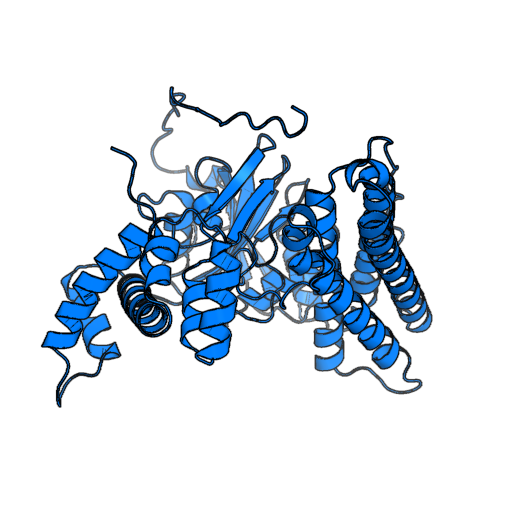326 1.00 69.25 110 PRO A O 1
ATOM 848 N N . LEU A 1 111 ? 6.750 15.295 0.154 1.00 64.62 111 LEU A N 1
ATOM 849 C CA . LEU A 1 111 ? 8.051 14.648 0.338 1.00 64.62 111 LEU A CA 1
ATOM 850 C C . LEU A 1 111 ? 8.956 14.735 -0.892 1.00 64.62 111 LEU A C 1
ATOM 852 O O . LEU A 1 111 ? 10.056 14.189 -0.847 1.00 64.62 111 LEU A O 1
ATOM 856 N N . ALA A 1 112 ? 8.531 15.394 -1.970 1.00 62.91 112 ALA A N 1
ATOM 857 C CA . ALA A 1 112 ? 9.398 15.580 -3.124 1.00 62.91 112 ALA A CA 1
ATOM 858 C C . ALA A 1 112 ? 10.605 16.470 -2.762 1.00 62.91 112 ALA A C 1
ATOM 860 O O . ALA A 1 112 ? 10.508 17.314 -1.855 1.00 62.91 112 ALA A O 1
ATOM 861 N N . PRO A 1 113 ? 11.749 16.305 -3.445 1.00 62.09 113 PRO A N 1
ATOM 862 C CA . PRO A 1 113 ? 12.728 17.381 -3.525 1.00 62.09 113 PRO A CA 1
ATOM 863 C C . PRO A 1 113 ? 12.089 18.624 -4.167 1.00 62.09 113 PRO A C 1
ATOM 865 O O . PRO A 1 113 ? 11.041 18.531 -4.810 1.00 62.09 113 PRO A O 1
ATOM 868 N N . GLU A 1 114 ? 12.661 19.806 -3.934 1.00 62.22 114 GLU A N 1
ATOM 869 C CA . GLU A 1 114 ? 12.205 21.008 -4.638 1.00 62.22 114 GLU A CA 1
ATOM 870 C C . GLU A 1 114 ? 12.487 20.847 -6.139 1.00 62.22 114 GLU A C 1
ATOM 872 O O . GLU A 1 114 ? 13.617 20.505 -6.504 1.00 62.22 114 GLU A O 1
ATOM 877 N N . PRO A 1 115 ? 11.476 21.041 -7.009 1.00 61.06 115 PRO A N 1
ATOM 878 C CA . PRO A 1 115 ? 11.699 20.966 -8.442 1.00 61.06 115 PRO A CA 1
ATOM 879 C C . PRO A 1 115 ? 12.704 22.052 -8.865 1.00 61.06 115 PRO A C 1
ATOM 881 O O . PRO A 1 115 ? 12.619 23.175 -8.363 1.00 61.06 115 PRO A O 1
ATOM 884 N N . PRO A 1 116 ? 13.639 21.748 -9.786 1.00 65.38 116 PRO A N 1
ATOM 885 C CA . PRO A 1 116 ? 14.491 22.756 -10.405 1.00 65.38 116 PRO A CA 1
ATOM 886 C C . PRO A 1 116 ? 13.667 23.931 -10.940 1.00 65.38 116 PRO A C 1
ATOM 888 O O . PRO A 1 116 ? 12.585 23.728 -11.501 1.00 65.38 116 PRO A O 1
ATOM 891 N N . VAL A 1 117 ? 14.185 25.151 -10.775 1.00 60.44 117 VAL A N 1
ATOM 892 C CA . VAL A 1 117 ? 13.493 26.415 -11.102 1.00 60.44 117 VAL A CA 1
ATOM 893 C C . VAL A 1 117 ? 13.127 26.495 -12.592 1.00 60.44 117 VAL A C 1
ATOM 895 O O . VAL A 1 117 ? 12.211 27.211 -12.984 1.00 60.44 117 VAL A O 1
ATOM 898 N N . GLU A 1 118 ? 13.810 25.719 -13.430 1.00 63.16 118 GLU A N 1
ATOM 899 C CA . GLU A 1 118 ? 13.636 25.664 -14.878 1.00 63.16 118 GLU A CA 1
ATOM 900 C C . GLU A 1 118 ? 12.435 24.801 -15.325 1.00 63.16 118 GLU A C 1
ATOM 902 O O . GLU A 1 118 ? 12.092 24.780 -16.511 1.00 63.16 118 GLU A O 1
ATOM 907 N N . LEU A 1 119 ? 11.779 24.069 -14.412 1.00 56.62 119 LEU A N 1
ATOM 908 C CA . LEU A 1 119 ? 10.612 23.240 -14.734 1.00 56.62 119 LEU A CA 1
ATOM 909 C C . LEU A 1 119 ? 9.315 24.066 -14.752 1.00 56.62 119 LEU A C 1
ATOM 911 O O . LEU A 1 119 ? 8.999 24.783 -13.808 1.00 56.62 119 LEU A O 1
ATOM 915 N N . SER A 1 120 ? 8.502 23.909 -15.803 1.00 57.34 120 SER A N 1
ATOM 916 C CA . SER A 1 120 ? 7.173 24.535 -15.872 1.00 57.34 120 SER A CA 1
ATOM 917 C C . SER A 1 120 ? 6.209 23.979 -14.798 1.00 57.34 120 SER A C 1
ATOM 919 O O . SER A 1 120 ? 6.437 22.882 -14.271 1.00 57.34 120 SER A O 1
ATOM 921 N N . PRO A 1 121 ? 5.121 24.695 -14.449 1.00 54.66 121 PRO A N 1
ATOM 922 C CA . PRO A 1 121 ? 4.186 24.287 -13.389 1.00 54.66 121 PRO A CA 1
ATOM 923 C C . PRO A 1 121 ? 3.573 22.893 -13.600 1.00 54.66 121 PRO A C 1
ATOM 925 O O . PRO A 1 121 ? 3.549 22.059 -12.699 1.00 54.66 121 PRO A O 1
ATOM 928 N N . ASP A 1 122 ? 3.166 22.613 -14.830 1.00 52.12 122 ASP A N 1
ATOM 929 C CA . ASP A 1 122 ? 2.673 21.333 -15.334 1.00 52.12 122 ASP A CA 1
ATOM 930 C C . ASP A 1 122 ? 3.717 20.203 -15.235 1.00 52.12 122 ASP A C 1
ATOM 932 O O . ASP A 1 122 ? 3.347 19.043 -15.070 1.00 52.12 122 ASP A O 1
ATOM 936 N N . ARG A 1 123 ? 5.019 20.524 -15.245 1.00 57.34 123 ARG A N 1
ATOM 937 C CA . ARG A 1 123 ? 6.136 19.564 -15.112 1.00 57.34 123 ARG A CA 1
ATOM 938 C C . ARG A 1 123 ? 6.545 19.325 -13.663 1.00 57.34 123 ARG A C 1
ATOM 940 O O . ARG A 1 123 ? 6.966 18.220 -13.324 1.00 57.34 123 ARG A O 1
ATOM 947 N N . SER A 1 124 ? 6.395 20.331 -12.804 1.00 57.22 124 SER A N 1
ATOM 948 C CA . SER A 1 124 ? 6.684 20.220 -11.370 1.00 57.22 124 SER A CA 1
ATOM 949 C C . SER A 1 124 ? 5.815 19.154 -10.693 1.00 57.22 124 SER A C 1
ATOM 951 O O . SER A 1 124 ? 6.310 18.427 -9.833 1.00 57.22 124 SER A O 1
ATOM 953 N N . LEU A 1 125 ? 4.569 18.968 -11.153 1.00 53.78 125 LEU A N 1
ATOM 954 C CA . LEU A 1 125 ? 3.650 17.919 -10.679 1.00 53.78 125 LEU A CA 1
ATOM 955 C C . LEU A 1 125 ? 4.231 16.495 -10.789 1.00 53.78 125 LEU A C 1
ATOM 957 O O . LEU A 1 125 ? 3.906 15.634 -9.977 1.00 53.78 125 LEU A O 1
ATOM 961 N N . TRP A 1 126 ? 5.140 16.261 -11.740 1.00 54.22 126 TRP A N 1
ATOM 962 C CA . TRP A 1 126 ? 5.751 14.955 -12.024 1.00 54.22 126 TRP A CA 1
ATOM 963 C C . TRP A 1 126 ? 7.166 14.810 -11.463 1.00 54.22 126 TRP A C 1
ATOM 965 O O . TRP A 1 126 ? 7.799 13.764 -11.613 1.00 54.22 126 TRP A O 1
ATOM 975 N N . HIS A 1 127 ? 7.693 15.854 -10.817 1.00 57.53 127 HIS A N 1
ATOM 976 C CA . HIS A 1 127 ? 9.055 15.868 -10.286 1.00 57.53 127 HIS A CA 1
ATOM 977 C C . HIS A 1 127 ? 9.297 14.728 -9.287 1.00 57.53 127 HIS A C 1
ATOM 979 O O . HIS A 1 127 ? 10.376 14.131 -9.252 1.00 57.53 127 HIS A O 1
ATOM 985 N N . TYR A 1 128 ? 8.268 14.377 -8.515 1.00 59.31 128 TYR A N 1
ATOM 986 C CA . TYR A 1 128 ? 8.305 13.231 -7.617 1.00 59.31 128 TYR A CA 1
ATOM 987 C C . TYR A 1 128 ? 8.517 11.917 -8.379 1.00 59.31 128 TYR A C 1
ATOM 989 O O . TYR A 1 128 ? 9.461 11.188 -8.084 1.00 59.31 128 TYR A O 1
ATOM 997 N N . ASP A 1 129 ? 7.714 11.635 -9.404 1.00 58.72 129 ASP A N 1
ATOM 998 C CA . ASP A 1 129 ? 7.830 10.392 -10.172 1.00 58.72 129 ASP A CA 1
ATOM 999 C C . ASP A 1 129 ? 9.148 10.311 -10.964 1.00 58.72 129 ASP A C 1
ATOM 1001 O O . ASP A 1 129 ? 9.758 9.243 -11.053 1.00 58.72 129 ASP A O 1
ATOM 1005 N N . LEU A 1 130 ? 9.652 11.447 -11.461 1.00 58.44 130 LEU A N 1
ATOM 1006 C CA . LEU A 1 130 ? 10.975 11.552 -12.091 1.00 58.44 130 LEU A CA 1
ATOM 1007 C C . LEU A 1 130 ? 12.112 11.262 -11.103 1.00 58.44 130 LEU A C 1
ATOM 1009 O O . LEU A 1 130 ? 13.064 10.557 -11.440 1.00 58.44 130 LEU A O 1
ATOM 1013 N N . THR A 1 131 ? 11.993 11.748 -9.867 1.00 62.28 131 THR A N 1
ATOM 1014 C CA . THR A 1 131 ? 12.943 11.440 -8.791 1.00 62.28 131 THR A CA 1
ATOM 1015 C C . THR A 1 131 ? 12.928 9.943 -8.480 1.00 62.28 131 THR A C 1
ATOM 1017 O O . THR A 1 131 ? 13.983 9.329 -8.340 1.00 62.28 131 THR A O 1
ATOM 1020 N N . ARG A 1 132 ? 11.749 9.308 -8.463 1.00 63.31 132 ARG A N 1
ATOM 1021 C CA . ARG A 1 132 ? 11.608 7.859 -8.237 1.00 63.31 132 ARG A CA 1
ATOM 1022 C C . ARG A 1 132 ? 12.203 7.023 -9.377 1.00 63.31 132 ARG A C 1
ATOM 1024 O O . ARG A 1 132 ? 12.790 5.973 -9.112 1.00 63.31 132 ARG A O 1
ATOM 1031 N N . LEU A 1 133 ? 12.117 7.482 -10.629 1.00 63.16 133 LEU A N 1
ATOM 1032 C CA . LEU A 1 133 ? 12.842 6.864 -11.750 1.00 63.16 133 LEU A CA 1
ATOM 1033 C C . LEU A 1 133 ? 14.354 6.989 -11.601 1.00 63.16 133 LEU A C 1
ATOM 1035 O O . LEU A 1 133 ? 15.082 6.033 -11.865 1.00 63.16 133 LEU A O 1
ATOM 1039 N N . HIS A 1 134 ? 14.829 8.153 -11.165 1.00 63.66 134 HIS A N 1
ATOM 1040 C CA . HIS A 1 134 ? 16.249 8.365 -10.930 1.00 63.66 134 HIS A CA 1
ATOM 1041 C C . HIS A 1 134 ? 16.772 7.461 -9.803 1.00 63.66 134 HIS A C 1
ATOM 1043 O O . HIS A 1 134 ? 17.784 6.785 -9.971 1.00 63.66 134 HIS A O 1
ATOM 1049 N N . GLU A 1 135 ? 16.031 7.340 -8.698 1.00 65.06 135 GLU A N 1
ATOM 1050 C CA . GLU A 1 135 ? 16.332 6.380 -7.630 1.00 65.06 135 GLU A CA 1
ATOM 1051 C C . GLU A 1 135 ? 16.394 4.940 -8.168 1.00 65.06 135 GLU A C 1
ATOM 1053 O O . GLU A 1 135 ? 17.298 4.183 -7.813 1.00 65.06 135 GLU A O 1
ATOM 1058 N N . ALA A 1 136 ? 15.492 4.557 -9.081 1.00 66.56 136 ALA A N 1
ATOM 1059 C CA . ALA A 1 136 ? 15.496 3.232 -9.701 1.00 66.56 136 ALA A CA 1
ATOM 1060 C C . ALA A 1 136 ? 16.791 2.936 -10.487 1.00 66.56 136 ALA A C 1
ATOM 1062 O O . ALA A 1 136 ? 17.256 1.791 -10.482 1.00 66.56 136 ALA A O 1
ATOM 1063 N N . VAL A 1 137 ? 17.417 3.947 -11.104 1.00 68.94 137 VAL A N 1
ATOM 1064 C CA . VAL A 1 137 ? 18.745 3.817 -11.734 1.00 68.94 137 VAL A CA 1
ATOM 1065 C C . VAL A 1 137 ? 19.798 3.459 -10.689 1.00 68.94 137 VAL A C 1
ATOM 1067 O O . VAL A 1 137 ? 20.542 2.494 -10.878 1.00 68.94 137 VAL A O 1
ATOM 1070 N N . THR A 1 138 ? 19.826 4.169 -9.560 1.00 72.25 138 THR A N 1
ATOM 1071 C CA . THR A 1 138 ? 20.748 3.889 -8.448 1.00 72.25 138 THR A CA 1
ATOM 1072 C C . THR A 1 138 ? 20.541 2.480 -7.885 1.00 72.25 138 THR A C 1
ATOM 1074 O O . THR A 1 138 ? 21.507 1.752 -7.638 1.00 72.25 138 THR A O 1
ATOM 1077 N N . LEU A 1 139 ? 19.286 2.045 -7.744 1.00 72.38 139 LEU A N 1
ATOM 1078 C CA . LEU A 1 139 ? 18.950 0.694 -7.292 1.00 72.38 139 LEU A CA 1
ATOM 1079 C C . LEU A 1 139 ? 19.440 -0.384 -8.273 1.00 72.38 139 LEU A C 1
ATOM 1081 O O . LEU A 1 139 ? 20.007 -1.393 -7.851 1.00 72.38 139 LEU A O 1
ATOM 1085 N N . LEU A 1 140 ? 19.287 -0.176 -9.583 1.00 71.88 140 LEU A N 1
ATOM 1086 C CA . LEU A 1 140 ? 19.788 -1.106 -10.602 1.00 71.88 140 LEU A CA 1
ATOM 1087 C C . LEU A 1 140 ? 21.319 -1.151 -10.654 1.00 71.88 140 LEU A C 1
ATOM 1089 O O . LEU A 1 140 ? 21.886 -2.237 -10.770 1.00 71.88 140 LEU A O 1
ATOM 1093 N N . GLN A 1 141 ? 21.997 -0.013 -10.483 1.00 76.81 141 GLN A N 1
ATOM 1094 C CA . GLN A 1 141 ? 23.457 0.022 -10.331 1.00 76.81 141 GLN A CA 1
ATOM 1095 C C . GLN A 1 141 ? 23.906 -0.799 -9.117 1.00 76.81 141 GLN A C 1
ATOM 1097 O O . GLN A 1 141 ? 24.884 -1.545 -9.196 1.00 76.81 141 GLN A O 1
ATOM 1102 N N . ARG A 1 142 ? 23.168 -0.727 -8.001 1.00 76.75 142 ARG A N 1
ATOM 1103 C CA . ARG A 1 142 ? 23.440 -1.554 -6.820 1.00 76.75 142 ARG A CA 1
ATOM 1104 C C . ARG A 1 142 ? 23.270 -3.044 -7.118 1.00 76.75 142 ARG A C 1
ATOM 1106 O O . ARG A 1 142 ? 24.116 -3.836 -6.698 1.00 76.75 142 ARG A O 1
ATOM 1113 N N . VAL A 1 143 ? 22.238 -3.424 -7.877 1.00 74.75 143 VAL A N 1
ATOM 1114 C CA . VAL A 1 143 ? 22.047 -4.809 -8.342 1.00 74.75 143 VAL A CA 1
ATOM 1115 C C . VAL A 1 143 ? 23.240 -5.283 -9.166 1.00 74.75 143 VAL A C 1
ATOM 1117 O O . VAL A 1 143 ? 23.793 -6.343 -8.876 1.00 74.75 143 VAL A O 1
ATOM 1120 N N . GLU A 1 144 ? 23.696 -4.483 -10.131 1.00 78.31 144 GLU A N 1
ATOM 1121 C CA . GLU A 1 144 ? 24.884 -4.795 -10.932 1.00 78.31 144 GLU A CA 1
ATOM 1122 C C . GLU A 1 144 ? 26.121 -5.014 -10.050 1.00 78.31 144 GLU A C 1
ATOM 1124 O O . GLU A 1 144 ? 26.782 -6.046 -10.160 1.00 78.31 144 GLU A O 1
ATOM 1129 N N . GLN A 1 145 ? 26.412 -4.078 -9.142 1.00 81.12 145 GLN A N 1
ATOM 1130 C CA . GLN A 1 145 ? 27.605 -4.113 -8.292 1.00 81.12 145 GLN A CA 1
ATOM 1131 C C . GLN A 1 145 ? 27.639 -5.313 -7.343 1.00 81.12 145 GLN A C 1
ATOM 1133 O O . GLN A 1 145 ? 28.700 -5.900 -7.127 1.00 81.12 145 GLN A O 1
ATOM 1138 N N . VAL A 1 146 ? 26.505 -5.664 -6.732 1.00 74.81 146 VAL A N 1
ATOM 1139 C CA . VAL A 1 146 ? 26.445 -6.762 -5.758 1.00 74.81 146 VAL A CA 1
ATOM 1140 C C . VAL A 1 146 ? 26.522 -8.116 -6.465 1.00 74.81 146 VAL A C 1
ATOM 1142 O O . VAL A 1 146 ? 27.237 -9.002 -5.989 1.00 74.81 146 VAL A O 1
ATOM 1145 N N . VAL A 1 147 ? 25.838 -8.277 -7.606 1.00 74.38 147 VAL A N 1
ATOM 1146 C CA . VAL A 1 147 ? 25.807 -9.541 -8.363 1.00 74.38 147 VAL A CA 1
ATOM 1147 C C . VAL A 1 147 ? 27.119 -9.796 -9.112 1.00 74.38 147 VAL A C 1
ATOM 1149 O O . VAL A 1 147 ? 27.542 -10.949 -9.188 1.00 74.38 147 VAL A O 1
ATOM 1152 N N . ALA A 1 148 ? 27.795 -8.752 -9.605 1.00 76.56 148 ALA A N 1
ATOM 1153 C CA . ALA A 1 148 ? 29.029 -8.873 -10.388 1.00 76.56 148 ALA A CA 1
ATOM 1154 C C . ALA A 1 148 ? 30.271 -9.306 -9.584 1.00 76.56 148 ALA A C 1
ATOM 1156 O O . ALA A 1 148 ? 31.309 -9.557 -10.189 1.00 76.56 148 ALA A O 1
ATOM 1157 N N . ARG A 1 149 ? 30.200 -9.402 -8.245 1.00 75.31 149 ARG A N 1
ATOM 1158 C CA . ARG A 1 149 ? 31.332 -9.821 -7.394 1.00 75.31 149 ARG A CA 1
ATOM 1159 C C . ARG A 1 149 ? 31.686 -11.301 -7.642 1.00 75.31 149 ARG A C 1
ATOM 1161 O O . ARG A 1 149 ? 30.919 -12.167 -7.205 1.00 75.31 149 ARG A O 1
ATOM 1168 N N . PRO A 1 150 ? 32.827 -11.616 -8.288 1.00 64.12 150 PRO A N 1
ATOM 1169 C CA . PRO A 1 150 ? 33.196 -12.993 -8.614 1.00 64.12 150 PRO A CA 1
ATOM 1170 C C . PRO A 1 150 ? 33.503 -13.807 -7.351 1.00 64.12 150 PRO A C 1
ATOM 1172 O O . PRO A 1 150 ? 33.948 -13.258 -6.346 1.00 64.12 150 PRO A O 1
ATOM 1175 N N . GLY A 1 151 ? 33.264 -15.122 -7.391 1.00 64.31 151 GLY A N 1
ATOM 1176 C CA . GLY A 1 151 ? 33.727 -16.074 -6.367 1.00 64.31 151 GLY A CA 1
ATOM 1177 C C . GLY A 1 151 ? 33.068 -15.987 -4.982 1.00 64.31 151 GLY A C 1
ATOM 1178 O O . GLY A 1 151 ? 33.270 -16.873 -4.159 1.00 64.31 151 GLY A O 1
ATOM 1179 N N . ARG A 1 152 ? 32.240 -14.972 -4.705 1.00 69.94 152 ARG A N 1
ATOM 1180 C CA . ARG A 1 152 ? 31.560 -14.806 -3.411 1.00 69.94 152 ARG A CA 1
ATOM 1181 C C . ARG A 1 152 ? 30.107 -15.247 -3.503 1.00 69.94 152 ARG A C 1
ATOM 1183 O O . ARG A 1 152 ? 29.376 -14.719 -4.336 1.00 69.94 152 ARG A O 1
ATOM 1190 N N . ALA A 1 153 ? 29.636 -16.153 -2.652 1.00 64.94 153 ALA A N 1
ATOM 1191 C CA . ALA A 1 153 ? 28.197 -16.403 -2.525 1.00 64.94 153 ALA A CA 1
ATOM 1192 C C . ALA A 1 153 ? 27.483 -15.150 -1.974 1.00 64.94 153 ALA A C 1
ATOM 1194 O O . ALA A 1 153 ? 28.024 -14.453 -1.112 1.00 64.94 153 ALA A O 1
ATOM 1195 N N . LEU A 1 154 ? 26.290 -14.828 -2.486 1.00 64.62 154 LEU A N 1
ATOM 1196 C CA . LEU A 1 154 ? 25.469 -13.772 -1.883 1.00 64.62 154 LEU A CA 1
ATOM 1197 C C . LEU A 1 154 ? 24.909 -14.270 -0.554 1.00 64.62 154 LEU A C 1
ATOM 1199 O O . LEU A 1 154 ? 24.452 -15.408 -0.461 1.00 64.62 154 LEU A O 1
ATOM 1203 N N . ARG A 1 155 ? 24.942 -13.418 0.470 1.00 66.44 155 ARG A N 1
ATOM 1204 C CA . ARG A 1 155 ? 24.284 -13.707 1.748 1.00 66.44 155 ARG A CA 1
ATOM 1205 C C . ARG A 1 155 ? 22.780 -13.477 1.619 1.00 66.44 155 ARG A C 1
ATOM 1207 O O . ARG A 1 155 ? 22.345 -12.704 0.769 1.00 66.44 155 ARG A O 1
ATOM 1214 N N . ILE A 1 156 ? 22.004 -14.109 2.498 1.00 55.78 156 ILE A N 1
ATOM 1215 C CA . ILE A 1 156 ? 20.532 -14.036 2.500 1.00 55.78 15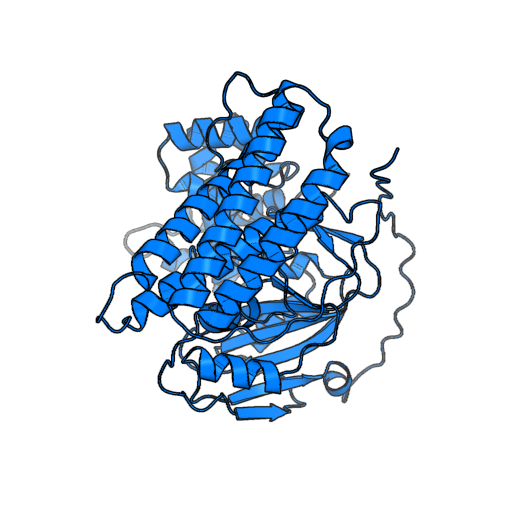6 ILE A CA 1
ATOM 1216 C C . ILE A 1 156 ? 20.047 -12.581 2.524 1.00 55.78 156 ILE A C 1
ATOM 1218 O O . ILE A 1 156 ? 19.259 -12.189 1.674 1.00 55.78 156 ILE A O 1
ATOM 1222 N N . HIS A 1 157 ? 20.605 -11.742 3.400 1.00 54.88 157 HIS A N 1
ATOM 1223 C CA . HIS A 1 157 ? 20.206 -10.335 3.483 1.00 54.88 157 HIS A CA 1
ATOM 1224 C C . HIS A 1 157 ? 20.560 -9.518 2.234 1.00 54.88 157 HIS A C 1
ATOM 1226 O O . HIS A 1 157 ? 19.890 -8.538 1.938 1.00 54.88 157 HIS A O 1
ATOM 1232 N N . GLU A 1 158 ? 21.602 -9.903 1.491 1.00 63.47 158 GLU A N 1
ATOM 1233 C CA . GLU A 1 158 ? 21.960 -9.245 0.227 1.00 63.47 158 GLU A CA 1
ATOM 1234 C C . GLU A 1 158 ? 20.995 -9.654 -0.884 1.00 63.47 158 GLU A C 1
ATOM 1236 O O . GLU A 1 158 ? 20.650 -8.838 -1.727 1.00 63.47 158 GLU A O 1
ATOM 1241 N N . LEU A 1 159 ? 20.525 -10.900 -0.879 1.00 61.00 159 LEU A N 1
ATOM 1242 C CA . LEU A 1 159 ? 19.483 -11.355 -1.797 1.00 61.00 159 LEU A CA 1
ATOM 1243 C C . LEU A 1 159 ? 18.142 -10.677 -1.504 1.00 61.00 159 LEU A C 1
ATOM 1245 O O . LEU A 1 159 ? 17.470 -10.252 -2.442 1.00 61.00 159 LEU A O 1
ATOM 1249 N N . ASP A 1 160 ? 17.791 -10.527 -0.226 1.00 55.41 160 ASP A N 1
ATOM 1250 C CA . ASP A 1 160 ? 16.584 -9.817 0.203 1.00 55.41 160 ASP A CA 1
ATOM 1251 C C . ASP A 1 160 ? 16.621 -8.341 -0.222 1.00 55.41 160 ASP A C 1
ATOM 1253 O O . ASP A 1 160 ? 15.648 -7.838 -0.786 1.00 55.41 160 ASP A O 1
ATOM 1257 N N . ASP A 1 161 ? 17.759 -7.670 -0.023 1.00 63.16 161 ASP A N 1
ATOM 1258 C CA . ASP A 1 161 ? 18.000 -6.286 -0.452 1.00 63.16 161 ASP A CA 1
ATOM 1259 C C . ASP A 1 161 ? 17.868 -6.132 -1.977 1.00 63.16 161 ASP A C 1
ATOM 1261 O O . ASP A 1 161 ? 17.152 -5.266 -2.480 1.00 63.16 161 ASP A O 1
ATOM 1265 N N . LEU A 1 162 ? 18.478 -7.037 -2.747 1.00 66.81 162 LEU A N 1
ATOM 1266 C CA . LEU A 1 162 ? 18.383 -7.025 -4.207 1.00 66.81 162 LEU A CA 1
ATOM 1267 C C . LEU A 1 162 ? 16.969 -7.306 -4.723 1.00 66.81 162 LEU A C 1
ATOM 1269 O O . LEU A 1 162 ? 16.513 -6.655 -5.667 1.00 66.81 162 LEU A O 1
ATOM 1273 N N . ALA A 1 163 ? 16.263 -8.263 -4.119 1.00 62.34 163 ALA A N 1
ATOM 1274 C CA . ALA A 1 163 ? 14.876 -8.560 -4.453 1.00 62.34 163 ALA A CA 1
ATOM 1275 C C . ALA A 1 163 ? 13.964 -7.369 -4.132 1.00 62.34 163 ALA A C 1
ATOM 1277 O O . ALA A 1 163 ? 13.047 -7.070 -4.905 1.00 62.34 163 ALA A O 1
ATOM 1278 N N . LEU A 1 164 ? 14.243 -6.661 -3.035 1.00 62.12 164 LEU A N 1
ATOM 1279 C CA . LEU A 1 164 ? 13.561 -5.429 -2.674 1.00 62.12 164 LEU A CA 1
ATOM 1280 C C . LEU A 1 164 ? 13.820 -4.317 -3.691 1.00 62.12 164 LEU A C 1
ATOM 1282 O O . LEU A 1 164 ? 12.868 -3.703 -4.168 1.00 62.12 164 LEU A O 1
ATOM 1286 N N . HIS A 1 165 ? 15.069 -4.114 -4.100 1.00 66.44 165 HIS A N 1
ATOM 1287 C CA . HIS A 1 165 ? 15.426 -3.134 -5.123 1.00 66.44 165 HIS A CA 1
ATOM 1288 C C . HIS A 1 165 ? 14.757 -3.420 -6.468 1.00 66.44 165 HIS A C 1
ATOM 1290 O O . HIS A 1 165 ? 14.109 -2.539 -7.030 1.00 66.44 165 HIS A O 1
ATOM 1296 N N . ALA A 1 166 ? 14.823 -4.659 -6.964 1.00 64.56 166 ALA A N 1
ATOM 1297 C CA . ALA A 1 166 ? 14.159 -5.043 -8.211 1.00 64.56 166 ALA A CA 1
ATOM 1298 C C . ALA A 1 166 ? 12.636 -4.843 -8.141 1.00 64.56 166 ALA A C 1
ATOM 1300 O O . ALA A 1 166 ? 11.997 -4.436 -9.113 1.00 64.56 166 ALA A O 1
ATOM 1301 N N . THR A 1 167 ? 12.061 -5.095 -6.968 1.00 61.97 167 THR A N 1
ATOM 1302 C CA . THR A 1 167 ? 10.647 -4.877 -6.685 1.00 61.97 167 THR A CA 1
ATOM 1303 C C . THR A 1 167 ? 10.285 -3.389 -6.668 1.00 61.97 167 THR A C 1
ATOM 1305 O O . THR A 1 167 ? 9.309 -3.003 -7.309 1.00 61.97 167 THR A O 1
ATOM 1308 N N . ALA A 1 168 ? 11.064 -2.549 -5.986 1.00 61.88 168 ALA A N 1
ATOM 1309 C CA . ALA A 1 168 ? 10.852 -1.105 -5.923 1.00 61.88 168 ALA A CA 1
ATOM 1310 C C . ALA A 1 168 ? 10.959 -0.458 -7.313 1.00 61.88 168 ALA A C 1
ATOM 1312 O O . ALA A 1 168 ? 10.076 0.306 -7.700 1.00 61.88 168 ALA A O 1
ATOM 1313 N N . VAL A 1 169 ? 11.971 -0.850 -8.098 1.00 65.94 169 VAL A N 1
ATOM 1314 C CA . VAL A 1 169 ? 12.141 -0.447 -9.505 1.00 65.94 169 VAL A CA 1
ATOM 1315 C C . VAL A 1 169 ? 10.900 -0.812 -10.316 1.00 65.94 169 VAL A C 1
ATOM 1317 O O . VAL A 1 169 ? 10.327 0.037 -10.997 1.00 65.94 169 VAL A O 1
ATOM 1320 N N . ARG A 1 170 ? 10.442 -2.067 -10.224 1.00 68.69 170 ARG A N 1
ATOM 1321 C CA . ARG A 1 170 ? 9.252 -2.538 -10.941 1.00 68.69 170 ARG A CA 1
ATOM 1322 C C . ARG A 1 170 ? 8.000 -1.751 -10.557 1.00 68.69 170 ARG A C 1
ATOM 1324 O O . ARG A 1 170 ? 7.262 -1.357 -11.446 1.00 68.69 170 ARG A O 1
ATOM 1331 N N . VAL A 1 171 ? 7.770 -1.519 -9.265 1.00 63.09 171 VAL A N 1
ATOM 1332 C CA . VAL A 1 171 ? 6.592 -0.795 -8.756 1.00 63.09 171 VAL A CA 1
ATOM 1333 C C . VAL A 1 171 ? 6.598 0.651 -9.230 1.00 63.09 171 VAL A C 1
ATOM 1335 O O . VAL A 1 171 ? 5.585 1.102 -9.756 1.00 63.09 171 VAL A O 1
ATOM 1338 N N . GLY A 1 172 ? 7.718 1.364 -9.085 1.00 62.47 172 GLY A N 1
ATOM 1339 C CA . GLY A 1 172 ? 7.825 2.744 -9.564 1.00 62.47 172 GLY A CA 1
ATOM 1340 C C . GLY A 1 172 ? 7.578 2.837 -11.071 1.00 62.47 172 GLY A C 1
ATOM 1341 O O . GLY A 1 172 ? 6.834 3.695 -11.534 1.00 62.47 172 GLY A O 1
ATOM 1342 N N . THR A 1 173 ? 8.115 1.880 -11.833 1.00 65.06 173 THR A N 1
ATOM 1343 C CA . THR A 1 173 ? 7.939 1.825 -13.292 1.00 65.06 173 THR A CA 1
ATOM 1344 C C . THR A 1 173 ? 6.502 1.441 -13.700 1.00 65.06 173 THR A C 1
ATOM 1346 O O . THR A 1 173 ? 5.971 1.992 -14.662 1.00 65.06 173 THR A O 1
ATOM 1349 N N . ASP A 1 174 ? 5.844 0.526 -12.976 1.00 61.62 174 ASP A N 1
ATOM 1350 C CA . ASP A 1 174 ? 4.436 0.149 -13.198 1.00 61.62 174 ASP A CA 1
ATOM 1351 C C . ASP A 1 174 ? 3.491 1.331 -12.921 1.00 61.62 174 ASP A C 1
ATOM 1353 O O . ASP A 1 174 ? 2.541 1.539 -13.675 1.00 61.62 174 ASP A O 1
ATOM 1357 N N . ALA A 1 175 ? 3.773 2.133 -11.891 1.00 57.81 175 ALA A N 1
ATOM 1358 C CA . ALA A 1 175 ? 3.009 3.338 -11.580 1.00 57.81 175 ALA A CA 1
ATOM 1359 C C . ALA A 1 175 ? 3.025 4.325 -12.748 1.00 57.81 175 ALA A C 1
ATOM 1361 O O . ALA A 1 175 ? 1.980 4.734 -13.239 1.00 57.81 175 ALA A O 1
ATOM 1362 N N . LEU A 1 176 ? 4.216 4.619 -13.265 1.00 62.28 176 LEU A N 1
ATOM 1363 C CA . LEU A 1 176 ? 4.400 5.504 -14.413 1.00 62.28 176 LEU A CA 1
ATOM 1364 C C . LEU A 1 176 ? 3.707 4.997 -15.666 1.00 62.28 176 LEU A C 1
ATOM 1366 O O . LEU A 1 176 ? 3.127 5.782 -16.409 1.00 62.28 176 LEU A O 1
ATOM 1370 N N . ARG A 1 177 ? 3.719 3.680 -15.894 1.00 64.44 177 ARG A N 1
ATOM 1371 C CA . ARG A 1 177 ? 2.979 3.077 -17.005 1.00 64.44 177 ARG A CA 1
ATOM 1372 C C . ARG A 1 177 ? 1.485 3.390 -16.923 1.00 64.44 177 ARG A C 1
ATOM 1374 O O . ARG A 1 177 ? 0.856 3.574 -17.960 1.00 64.44 177 ARG A O 1
ATOM 1381 N N . LEU A 1 178 ? 0.917 3.421 -15.720 1.00 57.34 178 LEU A N 1
ATOM 1382 C CA . LEU A 1 178 ? -0.501 3.722 -15.525 1.00 57.34 178 LEU A CA 1
ATOM 1383 C C . LEU A 1 178 ? -0.799 5.192 -15.778 1.00 57.34 178 LEU A C 1
ATOM 1385 O O . LEU A 1 178 ? -1.795 5.485 -16.431 1.00 57.34 178 LEU A O 1
ATOM 1389 N N . VAL A 1 179 ? 0.079 6.095 -15.335 1.00 55.09 179 VAL A N 1
ATOM 1390 C CA . VAL A 1 179 ? -0.118 7.528 -15.578 1.00 55.09 179 VAL A CA 1
ATOM 1391 C C . VAL A 1 179 ? 0.088 7.888 -17.058 1.00 55.09 179 VAL A C 1
ATOM 1393 O O . VAL A 1 179 ? -0.648 8.703 -17.606 1.00 55.09 179 VAL A O 1
ATOM 1396 N N . LEU A 1 180 ? 1.027 7.233 -17.749 1.00 59.28 180 LEU A N 1
ATOM 1397 C CA . LEU A 1 180 ? 1.259 7.428 -19.189 1.00 59.28 180 LEU A CA 1
ATOM 1398 C C . LEU A 1 180 ? 0.210 6.738 -20.081 1.00 59.28 180 LEU A C 1
ATOM 1400 O O . LEU A 1 180 ? 0.096 7.072 -21.261 1.00 59.28 180 LEU A O 1
ATOM 1404 N N . GLY A 1 181 ? -0.541 5.776 -19.537 1.00 52.81 181 GLY A N 1
ATOM 1405 C CA . GLY A 1 181 ? -1.542 4.993 -20.258 1.00 52.81 181 GLY A CA 1
ATOM 1406 C C . GLY A 1 181 ? -0.963 3.999 -21.285 1.00 52.81 181 GLY A C 1
ATOM 1407 O O . GLY A 1 181 ? 0.248 3.950 -21.542 1.00 52.81 181 GLY A O 1
ATOM 1408 N N . PRO A 1 182 ? -1.816 3.146 -21.885 1.00 51.53 182 PRO A N 1
ATOM 1409 C CA . PRO A 1 182 ? -1.420 2.283 -22.992 1.00 51.53 182 PRO A CA 1
ATOM 1410 C C . PRO A 1 182 ? -1.167 3.133 -24.245 1.00 51.53 182 PRO A C 1
ATOM 1412 O O . PRO A 1 182 ? -2.048 3.870 -24.680 1.00 51.53 182 PRO A O 1
ATOM 1415 N N . GLY A 1 183 ? 0.027 3.034 -24.835 1.00 49.12 183 GLY A N 1
ATOM 1416 C CA . GLY A 1 183 ? 0.320 3.729 -26.091 1.00 49.12 183 GLY A CA 1
ATOM 1417 C C . GLY A 1 183 ? -0.660 3.341 -27.208 1.00 49.12 183 GLY A C 1
ATOM 1418 O O . GLY A 1 183 ? -1.106 2.195 -27.279 1.00 49.12 183 GLY A O 1
ATOM 1419 N N . THR A 1 184 ? -0.966 4.278 -28.108 1.00 39.62 184 THR A N 1
ATOM 1420 C CA . THR A 1 184 ? -1.993 4.127 -29.168 1.00 39.62 184 THR A CA 1
ATOM 1421 C C . THR A 1 184 ? -1.733 2.985 -30.162 1.00 39.62 184 THR A C 1
ATOM 1423 O O . THR A 1 184 ? -2.634 2.556 -30.883 1.00 39.62 184 THR A O 1
ATOM 1426 N N . ARG A 1 185 ? -0.510 2.440 -30.197 1.00 45.25 185 ARG A N 1
ATOM 1427 C CA . ARG A 1 185 ? -0.140 1.272 -31.008 1.00 45.25 185 ARG A CA 1
ATOM 1428 C C . ARG A 1 185 ? 0.138 0.075 -30.108 1.00 45.25 185 ARG A C 1
ATOM 1430 O O . ARG A 1 185 ? 1.140 0.047 -29.393 1.00 45.25 185 ARG A O 1
ATOM 1437 N N . GLY A 1 186 ? -0.747 -0.920 -30.184 1.00 38.66 186 GLY A N 1
ATOM 1438 C CA . GLY A 1 186 ? -0.674 -2.159 -29.417 1.00 38.66 186 GLY A CA 1
ATOM 1439 C C . GLY A 1 186 ? 0.676 -2.855 -29.573 1.00 38.66 186 GLY A C 1
ATOM 1440 O O . GLY A 1 186 ? 1.005 -3.389 -30.631 1.00 38.66 186 GLY A O 1
ATOM 1441 N N . THR A 1 187 ? 1.463 -2.874 -28.503 1.00 38.38 187 THR A N 1
ATOM 1442 C CA . THR A 1 187 ? 2.646 -3.724 -28.420 1.00 38.38 187 THR A CA 1
ATOM 1443 C C . THR A 1 187 ? 2.209 -5.094 -27.916 1.00 38.38 187 THR A C 1
ATOM 1445 O O . THR A 1 187 ? 1.717 -5.244 -26.798 1.00 38.38 187 THR A O 1
ATOM 1448 N N . ARG A 1 188 ? 2.373 -6.128 -28.751 1.00 38.62 188 ARG A N 1
ATOM 1449 C CA . ARG A 1 188 ? 2.295 -7.519 -28.290 1.00 38.62 188 ARG A CA 1
ATOM 1450 C C . ARG A 1 188 ? 3.359 -7.706 -27.211 1.00 38.62 188 ARG A C 1
ATOM 1452 O O . ARG A 1 188 ? 4.552 -7.654 -27.506 1.00 38.62 188 ARG A O 1
ATOM 1459 N N . SER A 1 189 ? 2.938 -7.928 -25.968 1.00 37.69 189 SER A N 1
ATOM 1460 C CA . SER A 1 189 ? 3.831 -8.423 -24.925 1.00 37.69 189 SER A CA 1
ATOM 1461 C C . SER A 1 189 ? 4.339 -9.795 -25.356 1.00 37.69 189 SER A C 1
ATOM 1463 O O . SER A 1 189 ? 3.547 -10.726 -25.511 1.00 37.69 189 SER A O 1
ATOM 1465 N N . THR A 1 190 ? 5.642 -9.928 -25.585 1.00 32.94 190 THR A N 1
ATOM 1466 C CA . THR A 1 190 ? 6.253 -11.233 -25.830 1.00 32.94 190 THR A CA 1
ATOM 1467 C C . THR A 1 190 ? 6.051 -12.132 -24.603 1.00 32.94 190 THR A C 1
ATOM 1469 O O . THR A 1 190 ? 6.234 -11.660 -23.475 1.00 32.94 190 THR A O 1
ATOM 1472 N N . PRO A 1 191 ? 5.657 -13.409 -24.782 1.00 34.09 191 PRO A N 1
ATOM 1473 C CA . PRO A 1 191 ? 5.507 -14.341 -23.673 1.00 34.09 191 PRO A CA 1
ATOM 1474 C C . PRO A 1 191 ? 6.810 -14.465 -22.882 1.00 34.09 191 PRO A C 1
ATOM 1476 O O . PRO A 1 191 ? 7.909 -14.460 -23.442 1.00 34.09 191 PRO A O 1
ATOM 1479 N N . VAL A 1 192 ? 6.675 -14.569 -21.562 1.00 36.06 192 VAL A N 1
ATOM 1480 C CA . VAL A 1 192 ? 7.794 -14.643 -20.622 1.00 36.06 192 VAL A CA 1
ATOM 1481 C C . VAL A 1 192 ? 8.468 -16.012 -20.740 1.00 36.06 192 VAL A C 1
ATOM 1483 O O . VAL A 1 1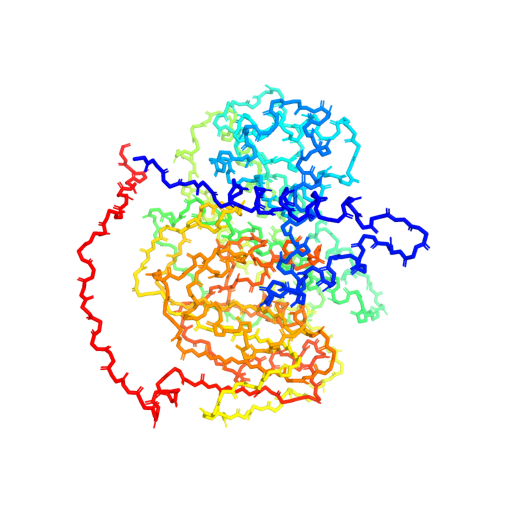92 ? 8.039 -16.980 -20.123 1.00 36.06 192 VAL A O 1
ATOM 1486 N N . SER A 1 193 ? 9.544 -16.089 -21.521 1.00 41.00 193 SER A N 1
ATOM 1487 C CA . SER A 1 193 ? 10.509 -17.191 -21.441 1.00 41.00 193 SER A CA 1
ATOM 1488 C C . SER A 1 193 ? 11.314 -17.070 -20.145 1.00 41.00 193 SER A C 1
ATOM 1490 O O . SER A 1 193 ? 11.828 -15.991 -19.833 1.00 41.00 193 SER A O 1
ATOM 1492 N N . SER A 1 194 ? 11.453 -18.169 -19.400 1.00 45.03 194 SER A N 1
ATOM 1493 C CA . SER A 1 194 ? 12.260 -18.244 -18.178 1.00 45.03 194 SER A CA 1
ATOM 1494 C C . SER A 1 194 ? 13.713 -17.864 -18.472 1.00 45.03 194 SER A C 1
ATOM 1496 O O . SER A 1 194 ? 14.390 -18.549 -19.237 1.00 45.03 194 SER A O 1
ATOM 1498 N N . ALA A 1 195 ? 14.190 -16.759 -17.892 1.00 44.03 195 ALA A N 1
ATOM 1499 C CA . ALA A 1 195 ? 15.608 -16.417 -17.923 1.00 44.03 195 ALA A CA 1
ATOM 1500 C C . ALA A 1 195 ? 16.401 -17.456 -17.116 1.00 44.03 195 ALA A C 1
ATOM 1502 O O . ALA A 1 195 ? 15.927 -17.914 -16.073 1.00 44.03 195 ALA A O 1
ATOM 1503 N N . SER A 1 196 ? 17.593 -17.814 -17.594 1.00 47.16 196 SER A N 1
ATOM 1504 C CA . SER A 1 196 ? 18.533 -18.608 -16.808 1.00 47.16 196 SER A CA 1
ATOM 1505 C C . SER A 1 196 ? 18.927 -17.798 -15.562 1.00 47.16 196 SER A C 1
ATOM 1507 O O . SER A 1 196 ? 19.104 -16.581 -15.630 1.00 47.16 196 SER A O 1
ATOM 1509 N N . GLY A 1 197 ? 18.983 -18.451 -14.402 1.00 54.53 197 GLY A N 1
ATOM 1510 C CA . GLY A 1 197 ? 19.316 -17.812 -13.123 1.00 54.53 197 GLY A CA 1
ATOM 1511 C C . GLY A 1 197 ? 20.811 -17.537 -12.937 1.00 54.53 197 GLY A C 1
ATOM 1512 O O . GLY A 1 197 ? 21.254 -17.417 -11.797 1.00 54.53 197 GLY A O 1
ATOM 1513 N N . ASP A 1 198 ? 21.605 -17.509 -14.013 1.00 67.62 198 ASP A N 1
ATOM 1514 C CA . ASP A 1 198 ? 23.041 -17.259 -13.921 1.00 67.62 198 ASP A CA 1
ATOM 1515 C C . ASP A 1 198 ? 23.337 -15.776 -13.620 1.00 67.62 198 ASP A C 1
ATOM 1517 O O . ASP A 1 198 ? 22.654 -14.854 -14.074 1.00 67.62 198 ASP A O 1
ATOM 1521 N N . ARG A 1 199 ? 24.394 -15.527 -12.844 1.00 68.38 199 ARG A N 1
ATOM 1522 C CA . ARG A 1 199 ? 24.821 -14.192 -12.404 1.00 68.38 199 ARG A CA 1
ATOM 1523 C C . ARG A 1 199 ? 25.123 -13.273 -13.581 1.00 68.38 199 ARG A C 1
ATOM 1525 O O . ARG A 1 199 ? 24.773 -12.094 -13.532 1.00 68.38 199 ARG A O 1
ATOM 1532 N N . ALA A 1 200 ? 25.740 -13.808 -14.635 1.00 72.50 200 ALA A N 1
ATOM 1533 C CA . ALA A 1 200 ? 26.037 -13.058 -15.851 1.00 72.50 200 ALA A CA 1
ATOM 1534 C C . ALA A 1 200 ? 24.752 -12.553 -16.534 1.00 72.50 200 ALA A C 1
ATOM 1536 O O . ALA A 1 200 ? 24.686 -11.393 -16.956 1.00 72.50 200 ALA A O 1
ATOM 1537 N N . ASP A 1 201 ? 23.705 -13.380 -16.560 1.00 71.12 201 ASP A N 1
ATOM 1538 C CA . ASP A 1 201 ? 22.402 -13.019 -17.117 1.00 71.12 201 ASP A CA 1
ATOM 1539 C C . ASP A 1 201 ? 21.692 -11.960 -16.269 1.00 71.12 201 ASP A C 1
ATOM 1541 O O . ASP A 1 201 ? 21.170 -10.988 -16.819 1.00 71.12 201 ASP A O 1
ATOM 1545 N N . VAL A 1 202 ? 21.727 -12.072 -14.936 1.00 68.94 202 VAL A N 1
ATOM 1546 C CA . VAL A 1 202 ? 21.160 -11.055 -14.029 1.00 68.94 202 VAL A CA 1
ATOM 1547 C C . VAL A 1 202 ? 21.852 -9.700 -14.211 1.00 68.94 202 VAL A C 1
ATOM 1549 O O . VAL A 1 202 ? 21.169 -8.680 -14.318 1.00 68.94 202 VAL A O 1
ATOM 1552 N N . VAL A 1 203 ? 23.186 -9.670 -14.315 1.00 74.44 203 VAL A N 1
ATOM 1553 C CA . VAL A 1 203 ? 23.946 -8.430 -14.565 1.00 74.44 203 VAL A CA 1
ATOM 1554 C C . VAL A 1 203 ? 23.587 -7.832 -15.926 1.00 74.44 203 VAL A C 1
ATOM 1556 O O . VAL A 1 203 ? 23.361 -6.626 -16.032 1.00 74.44 203 VAL A O 1
ATOM 1559 N N . LYS A 1 204 ? 23.484 -8.659 -16.973 1.00 77.00 204 LYS A N 1
ATOM 1560 C CA . LYS A 1 204 ? 23.079 -8.212 -18.315 1.00 77.00 204 LYS A CA 1
ATOM 1561 C C . LYS A 1 204 ? 21.660 -7.634 -18.318 1.00 77.00 204 LYS A C 1
ATOM 1563 O O . LYS A 1 204 ? 21.411 -6.620 -18.972 1.00 77.00 204 LYS A O 1
ATOM 1568 N N . LEU A 1 205 ? 20.737 -8.251 -17.580 1.00 73.56 205 LEU A N 1
ATOM 1569 C CA . LEU A 1 205 ? 19.368 -7.763 -17.416 1.00 73.56 205 LEU A CA 1
ATOM 1570 C C . LEU A 1 205 ? 19.319 -6.441 -16.650 1.00 73.56 205 LEU A C 1
ATOM 1572 O O . LEU A 1 205 ? 18.644 -5.521 -17.104 1.00 73.56 205 LEU A O 1
ATOM 1576 N N . ALA A 1 206 ? 20.052 -6.321 -15.541 1.00 71.62 206 ALA A N 1
ATOM 1577 C CA . ALA A 1 206 ? 20.107 -5.091 -14.754 1.00 71.62 206 ALA A CA 1
ATOM 1578 C C . ALA A 1 206 ? 20.661 -3.916 -15.581 1.00 71.62 206 ALA A C 1
ATOM 1580 O O . ALA A 1 206 ? 20.008 -2.877 -15.657 1.00 71.62 206 ALA A O 1
ATOM 1581 N N . LYS A 1 207 ? 21.759 -4.131 -16.326 1.00 78.38 207 LYS A N 1
ATOM 1582 C CA . LYS A 1 207 ? 22.315 -3.143 -17.272 1.00 78.38 207 LYS A CA 1
ATOM 1583 C C . LYS A 1 207 ? 21.302 -2.704 -18.323 1.00 78.38 207 LYS A C 1
ATOM 1585 O O . LYS A 1 207 ? 21.169 -1.517 -18.610 1.00 78.38 207 LYS A O 1
ATOM 1590 N N . LYS A 1 208 ? 20.562 -3.660 -18.895 1.00 76.75 208 LYS A N 1
ATOM 1591 C CA . LYS A 1 208 ? 19.528 -3.365 -19.893 1.00 76.75 208 LYS A CA 1
ATOM 1592 C C . LYS A 1 208 ? 18.361 -2.573 -19.293 1.00 76.75 208 LYS A C 1
ATOM 1594 O O . LYS A 1 208 ? 17.878 -1.652 -19.942 1.00 76.75 208 LYS A O 1
ATOM 1599 N N . ALA A 1 209 ? 17.906 -2.918 -18.086 1.00 70.38 209 ALA A N 1
ATOM 1600 C CA . ALA A 1 209 ? 16.855 -2.170 -17.393 1.00 70.38 209 ALA A CA 1
ATOM 1601 C C . ALA A 1 209 ? 17.306 -0.737 -17.109 1.00 70.38 209 ALA A C 1
ATOM 1603 O O . ALA A 1 209 ? 16.554 0.197 -17.369 1.00 70.38 209 ALA A O 1
ATOM 1604 N N . ARG A 1 210 ? 18.549 -0.569 -16.645 1.00 77.25 210 ARG A N 1
ATOM 1605 C CA . ARG A 1 210 ? 19.121 0.737 -16.334 1.00 77.25 210 ARG A CA 1
ATOM 1606 C C . ARG A 1 210 ? 19.160 1.634 -17.563 1.00 77.25 210 ARG A C 1
ATOM 1608 O O . ARG A 1 210 ? 18.595 2.715 -17.508 1.00 77.25 210 ARG A O 1
ATOM 1615 N N . GLY A 1 211 ? 19.708 1.150 -18.679 1.00 73.50 211 GLY A N 1
ATOM 1616 C CA . GLY A 1 211 ? 19.749 1.928 -19.920 1.00 73.50 211 GLY A CA 1
ATOM 1617 C C . GLY A 1 211 ? 18.358 2.319 -20.437 1.00 73.50 211 GLY A C 1
ATOM 1618 O O . GLY A 1 211 ? 18.181 3.420 -20.944 1.00 73.50 211 GLY A O 1
ATOM 1619 N N . LEU A 1 212 ? 17.347 1.457 -20.266 1.00 70.50 212 LEU A N 1
ATOM 1620 C CA . LEU A 1 212 ? 15.960 1.788 -20.620 1.00 70.50 212 LEU A CA 1
ATOM 1621 C C . LEU A 1 212 ? 15.368 2.869 -19.706 1.00 70.50 212 LEU A C 1
ATOM 1623 O O . LEU A 1 212 ? 14.710 3.776 -20.203 1.00 70.50 212 LEU A O 1
ATOM 1627 N N . ILE A 1 213 ? 15.600 2.798 -18.392 1.00 68.06 213 ILE A N 1
ATOM 1628 C CA . ILE A 1 213 ? 15.119 3.810 -17.438 1.00 68.06 213 ILE A CA 1
ATOM 1629 C C . ILE A 1 213 ? 15.858 5.141 -17.624 1.00 68.06 213 ILE A C 1
ATOM 1631 O O . ILE A 1 213 ? 15.227 6.195 -17.600 1.00 68.06 213 ILE A O 1
ATOM 1635 N N . GLU A 1 214 ? 17.171 5.112 -17.857 1.00 70.94 214 GLU A N 1
ATOM 1636 C CA . GLU A 1 214 ? 17.980 6.293 -18.187 1.00 70.94 214 GLU A CA 1
ATOM 1637 C C . GLU A 1 214 ? 17.498 6.936 -19.497 1.00 70.94 214 GLU A C 1
ATOM 1639 O O . GLU A 1 214 ? 17.368 8.156 -19.557 1.00 70.94 214 GLU A O 1
ATOM 1644 N N . ALA A 1 215 ? 17.152 6.135 -20.514 1.00 67.56 215 ALA A N 1
ATOM 1645 C CA . ALA A 1 215 ? 16.557 6.631 -21.755 1.00 67.56 215 ALA A CA 1
ATOM 1646 C C . ALA A 1 215 ? 15.189 7.282 -21.511 1.00 67.56 215 ALA A C 1
ATOM 1648 O O . ALA A 1 215 ? 15.010 8.430 -21.892 1.00 67.56 215 ALA A O 1
ATOM 1649 N N . VAL A 1 216 ? 14.272 6.617 -20.791 1.00 65.69 216 VAL A N 1
ATOM 1650 C CA . VAL A 1 216 ? 12.960 7.183 -20.411 1.00 65.69 216 VAL A CA 1
ATOM 1651 C C . VAL A 1 216 ? 13.124 8.499 -19.659 1.00 65.69 216 VAL A C 1
ATOM 1653 O O . VAL A 1 216 ? 12.448 9.471 -19.972 1.00 65.69 216 VAL A O 1
ATOM 1656 N N . THR A 1 217 ? 14.028 8.542 -18.681 1.00 64.62 217 THR A N 1
ATOM 1657 C CA . THR A 1 217 ? 14.279 9.737 -17.866 1.00 64.62 217 THR A CA 1
ATOM 1658 C C . THR A 1 217 ? 14.880 10.851 -18.721 1.00 64.62 217 THR A C 1
ATOM 1660 O O . THR A 1 217 ? 14.446 11.994 -18.639 1.00 64.62 217 THR A O 1
ATOM 1663 N N . GLY A 1 218 ? 15.840 10.524 -19.589 1.00 64.50 218 GLY A N 1
ATOM 1664 C CA . GLY A 1 218 ? 16.458 11.470 -20.513 1.00 64.50 218 GLY A CA 1
ATOM 1665 C C . GLY A 1 218 ? 15.492 11.995 -21.574 1.00 64.50 218 GLY A C 1
ATOM 1666 O O . GLY A 1 218 ? 15.522 13.184 -21.870 1.00 64.50 218 GLY A O 1
ATOM 1667 N N . ASP A 1 219 ? 14.621 11.148 -22.122 1.00 64.06 219 ASP A N 1
ATOM 1668 C CA . ASP A 1 219 ? 13.578 11.531 -23.077 1.00 64.06 219 ASP A CA 1
ATOM 1669 C C . ASP A 1 219 ? 12.478 12.345 -22.402 1.00 64.06 219 ASP A C 1
ATOM 1671 O O . ASP A 1 219 ? 12.043 13.333 -22.978 1.00 64.06 219 ASP A O 1
ATOM 1675 N N . LEU A 1 220 ? 12.087 12.012 -21.167 1.00 60.88 220 LEU A N 1
ATOM 1676 C CA . LEU A 1 220 ? 11.192 12.835 -20.348 1.00 60.88 220 LEU A CA 1
ATOM 1677 C C . LEU A 1 220 ? 11.793 14.214 -20.086 1.00 60.88 220 LEU A C 1
ATOM 1679 O O . LEU A 1 220 ? 11.104 15.210 -20.272 1.00 60.88 220 LEU A O 1
ATOM 1683 N N . LEU A 1 221 ? 13.072 14.290 -19.707 1.00 59.66 221 LEU A N 1
ATOM 1684 C CA . LEU A 1 221 ? 13.767 15.559 -19.494 1.00 59.66 221 LEU A CA 1
ATOM 1685 C C . LEU A 1 221 ? 13.913 16.342 -20.806 1.00 59.66 221 LEU A C 1
ATOM 1687 O O . LEU A 1 221 ? 13.631 17.533 -20.835 1.00 59.66 221 LEU A O 1
ATOM 1691 N N . ARG A 1 222 ? 14.295 15.709 -21.920 1.00 61.12 222 ARG A N 1
ATOM 1692 C CA . ARG A 1 222 ? 14.402 16.381 -23.229 1.00 61.12 222 ARG A CA 1
ATOM 1693 C C . ARG A 1 222 ? 13.052 16.844 -23.755 1.00 61.12 222 ARG A C 1
ATOM 1695 O O . ARG A 1 222 ? 12.948 17.972 -24.231 1.00 61.12 222 ARG A O 1
ATOM 1702 N N . ALA A 1 223 ? 12.030 15.999 -23.658 1.00 55.56 223 ALA A N 1
ATOM 1703 C CA . ALA A 1 223 ? 10.664 16.353 -24.003 1.00 55.56 223 ALA A CA 1
ATOM 1704 C C . ALA A 1 223 ? 10.206 17.514 -23.135 1.00 55.56 223 ALA A C 1
ATOM 1706 O O . ALA A 1 223 ? 9.815 18.528 -23.686 1.00 55.56 223 ALA A O 1
ATOM 1707 N N . ALA A 1 224 ? 10.409 17.447 -21.817 1.00 48.50 224 ALA A N 1
ATOM 1708 C CA . ALA A 1 224 ? 10.163 18.567 -20.923 1.00 48.50 224 ALA A CA 1
ATOM 1709 C C . ALA A 1 224 ? 10.847 19.855 -21.411 1.00 48.50 224 ALA A C 1
ATOM 1711 O O . ALA A 1 224 ? 10.244 20.902 -21.316 1.00 48.50 224 ALA A O 1
ATOM 1712 N N . HIS A 1 225 ? 12.032 19.838 -22.017 1.00 52.72 225 HIS A N 1
ATOM 1713 C CA . HIS A 1 225 ? 12.648 21.079 -22.512 1.00 52.72 225 HIS A CA 1
ATOM 1714 C C . HIS A 1 225 ? 12.199 21.519 -23.919 1.00 52.72 225 HIS A C 1
ATOM 1716 O O . HIS A 1 225 ? 12.340 22.694 -24.244 1.00 52.72 225 HIS A O 1
ATOM 1722 N N . THR A 1 226 ? 11.683 20.621 -24.768 1.00 57.34 226 THR A N 1
ATOM 1723 C CA . THR A 1 226 ? 11.577 20.878 -26.225 1.00 57.34 226 THR A CA 1
ATOM 1724 C C . THR A 1 226 ? 10.265 20.455 -26.894 1.00 57.34 226 THR A C 1
ATOM 1726 O O . THR A 1 226 ? 10.007 20.861 -28.026 1.00 57.34 226 THR A O 1
ATOM 1729 N N . ARG A 1 227 ? 9.426 19.635 -26.248 1.00 59.09 227 ARG A N 1
ATOM 1730 C CA . ARG A 1 227 ? 8.190 19.054 -26.811 1.00 59.09 227 ARG A CA 1
ATOM 1731 C C . ARG A 1 227 ? 7.078 19.026 -25.752 1.00 59.09 227 ARG A C 1
ATOM 1733 O O . ARG A 1 227 ? 7.344 19.033 -24.558 1.00 59.09 227 ARG A O 1
ATOM 1740 N N . SER A 1 228 ? 5.810 18.956 -26.155 1.00 57.22 228 SER A N 1
ATOM 1741 C CA . SER A 1 228 ? 4.747 18.648 -25.186 1.00 57.22 228 SER A CA 1
ATOM 1742 C C . SER A 1 228 ? 4.825 17.175 -24.765 1.00 57.22 228 SER A C 1
ATOM 1744 O O . SER A 1 228 ? 5.192 16.310 -25.566 1.00 57.22 228 SER A O 1
ATOM 1746 N N . LEU A 1 229 ? 4.479 16.869 -23.511 1.00 54.47 229 LEU A N 1
ATOM 1747 C CA . LEU A 1 229 ? 4.476 15.491 -23.001 1.00 54.47 229 LEU A CA 1
ATOM 1748 C C . LEU A 1 229 ? 3.482 14.600 -23.758 1.00 54.47 229 LEU A C 1
ATOM 1750 O O . LEU A 1 229 ? 3.785 13.438 -24.028 1.00 54.47 229 LEU A O 1
ATOM 1754 N N . ASP A 1 230 ? 2.354 15.155 -24.205 1.00 56.12 230 ASP A N 1
ATOM 1755 C CA . ASP A 1 230 ? 1.404 14.446 -25.069 1.00 56.12 230 ASP A CA 1
ATOM 1756 C C . ASP A 1 230 ? 2.043 13.979 -26.380 1.00 56.12 230 ASP A C 1
ATOM 1758 O O . ASP A 1 230 ? 1.785 12.865 -26.838 1.00 56.12 230 ASP A O 1
ATOM 1762 N N . ALA A 1 231 ? 2.949 14.781 -26.948 1.00 57.56 231 ALA A N 1
ATOM 1763 C CA . ALA A 1 231 ? 3.636 14.454 -28.193 1.00 57.56 231 ALA A CA 1
ATOM 1764 C C . ALA A 1 231 ? 4.684 13.334 -28.046 1.00 57.56 231 ALA A C 1
ATOM 1766 O O . ALA A 1 231 ? 5.148 12.811 -29.062 1.00 57.56 231 ALA A O 1
ATOM 1767 N N . VAL A 1 232 ? 5.082 12.973 -26.820 1.00 57.59 232 VAL A N 1
ATOM 1768 C CA . VAL A 1 232 ? 6.051 11.893 -26.532 1.00 57.59 232 VAL A CA 1
ATOM 1769 C C . VAL A 1 232 ? 5.456 10.734 -25.732 1.00 57.59 232 VAL A C 1
ATOM 1771 O O . VAL A 1 232 ? 6.114 9.710 -25.551 1.00 57.59 232 VAL A O 1
ATOM 1774 N N . ARG A 1 233 ? 4.200 10.847 -25.287 1.00 60.75 233 ARG A N 1
ATOM 1775 C CA . ARG A 1 233 ? 3.520 9.874 -24.420 1.00 60.75 233 ARG A CA 1
ATOM 1776 C C . ARG A 1 233 ? 3.601 8.441 -24.940 1.00 60.75 233 ARG A C 1
ATOM 1778 O O . ARG A 1 233 ? 3.927 7.528 -24.187 1.00 60.75 233 ARG A O 1
ATOM 1785 N N . ASP A 1 234 ? 3.368 8.237 -26.235 1.00 61.69 234 ASP A N 1
ATOM 1786 C CA . ASP A 1 234 ? 3.409 6.905 -26.851 1.00 61.69 234 ASP A CA 1
ATOM 1787 C C . ASP A 1 234 ? 4.820 6.297 -26.874 1.00 61.69 234 ASP A C 1
ATOM 1789 O O . ASP A 1 234 ? 4.986 5.082 -26.753 1.00 61.69 234 ASP A O 1
ATOM 1793 N N . GLU A 1 235 ? 5.846 7.128 -27.049 1.00 63.09 235 GLU A N 1
ATOM 1794 C CA . GLU A 1 235 ? 7.252 6.719 -27.029 1.00 63.09 235 GLU A CA 1
ATOM 1795 C C . GLU A 1 235 ? 7.687 6.333 -25.615 1.00 63.09 235 GLU A C 1
ATOM 1797 O O . GLU A 1 235 ? 8.208 5.234 -25.399 1.00 63.09 235 GLU A O 1
ATOM 1802 N N . LEU A 1 236 ? 7.347 7.178 -24.643 1.00 63.12 236 LEU A N 1
ATOM 1803 C CA . LEU A 1 236 ? 7.604 6.946 -23.229 1.00 63.12 236 LEU A CA 1
ATOM 1804 C C . LEU A 1 236 ? 6.865 5.712 -22.710 1.00 63.12 236 LEU A C 1
ATOM 1806 O O . LEU A 1 236 ? 7.470 4.873 -22.048 1.00 63.12 236 LEU A O 1
ATOM 1810 N N . SER A 1 237 ? 5.593 5.530 -23.077 1.00 62.28 237 SER A N 1
ATOM 1811 C CA . SER A 1 237 ? 4.806 4.350 -22.702 1.00 62.28 237 SER A CA 1
ATOM 1812 C C . SER A 1 237 ? 5.470 3.052 -23.188 1.00 62.28 237 SER A C 1
ATOM 1814 O O . SER A 1 237 ? 5.594 2.091 -22.422 1.00 62.28 237 SER A O 1
ATOM 1816 N N . ARG A 1 238 ? 6.002 3.019 -24.422 1.00 64.50 238 ARG A N 1
ATOM 1817 C CA . ARG A 1 238 ? 6.750 1.853 -24.940 1.00 64.50 238 ARG A CA 1
ATOM 1818 C C . ARG A 1 238 ? 8.035 1.589 -24.158 1.00 64.50 238 ARG A C 1
ATOM 1820 O O . ARG A 1 238 ? 8.305 0.438 -23.804 1.00 64.50 238 ARG A O 1
ATOM 1827 N N . ALA A 1 239 ? 8.820 2.628 -23.892 1.00 62.50 239 ALA A N 1
ATOM 1828 C CA . ALA A 1 239 ? 10.095 2.501 -23.196 1.00 62.50 239 ALA A CA 1
ATOM 1829 C C . ALA A 1 239 ? 9.907 2.082 -21.723 1.00 62.50 239 ALA A C 1
ATOM 1831 O O . ALA A 1 239 ? 10.586 1.167 -21.248 1.00 62.50 239 ALA A O 1
ATOM 1832 N N . VAL A 1 240 ? 8.895 2.628 -21.044 1.00 63.81 240 VAL A N 1
ATOM 1833 C CA . VAL A 1 240 ? 8.461 2.208 -19.702 1.00 63.81 240 VAL A CA 1
ATOM 1834 C C . VAL A 1 240 ? 7.991 0.751 -19.710 1.00 63.81 240 VAL A C 1
ATOM 1836 O O . VAL A 1 240 ? 8.419 -0.033 -18.866 1.00 63.81 240 VAL A O 1
ATOM 1839 N N . CYS A 1 241 ? 7.191 0.322 -20.694 1.00 64.94 241 CYS A N 1
ATOM 1840 C CA . CYS A 1 241 ? 6.786 -1.085 -20.820 1.00 64.94 241 CYS A CA 1
ATOM 1841 C C . CYS A 1 241 ? 7.988 -2.032 -20.981 1.00 64.94 241 CYS A C 1
ATOM 1843 O O . CYS A 1 241 ? 8.017 -3.116 -20.387 1.00 64.94 241 CYS A O 1
ATOM 1845 N N . ALA A 1 242 ? 8.993 -1.627 -21.761 1.00 65.12 242 ALA A N 1
ATOM 1846 C CA . ALA A 1 242 ? 10.229 -2.384 -21.905 1.00 65.12 242 ALA A CA 1
ATOM 1847 C C . ALA A 1 242 ? 11.003 -2.450 -20.577 1.00 65.12 242 ALA A C 1
ATOM 1849 O O . ALA A 1 242 ? 11.442 -3.535 -20.188 1.00 65.12 242 ALA A O 1
ATOM 1850 N N . ALA A 1 243 ? 11.114 -1.335 -19.849 1.00 64.62 243 ALA A N 1
ATOM 1851 C CA . ALA A 1 243 ? 11.753 -1.282 -18.536 1.00 64.62 243 ALA A CA 1
ATOM 1852 C C . ALA A 1 243 ? 11.047 -2.192 -17.513 1.00 64.62 243 ALA A C 1
ATOM 1854 O O . ALA A 1 243 ? 11.714 -3.002 -16.868 1.00 64.62 243 ALA A O 1
ATOM 1855 N N . VAL A 1 244 ? 9.707 -2.168 -17.443 1.00 64.50 244 VAL A N 1
ATOM 1856 C CA . VAL A 1 244 ? 8.907 -3.092 -16.612 1.00 64.50 244 VAL A CA 1
ATOM 1857 C C . VAL A 1 244 ? 9.220 -4.546 -16.958 1.00 64.50 244 VAL A C 1
ATOM 1859 O O . VAL A 1 244 ? 9.445 -5.366 -16.066 1.00 64.50 244 VAL A O 1
ATOM 1862 N N . SER A 1 245 ? 9.243 -4.884 -18.250 1.00 67.62 245 SER A N 1
ATOM 1863 C CA . SER A 1 245 ? 9.523 -6.248 -18.709 1.00 67.62 245 SER A CA 1
ATOM 1864 C C . SER A 1 245 ? 10.901 -6.728 -18.245 1.00 67.62 245 SER A C 1
ATOM 1866 O O . SER A 1 245 ? 11.038 -7.842 -17.732 1.00 67.62 245 SER A O 1
ATOM 1868 N N . VAL A 1 246 ? 11.928 -5.880 -18.352 1.00 64.94 246 VAL A N 1
ATOM 1869 C CA . VAL A 1 246 ? 13.280 -6.234 -17.905 1.00 64.94 246 VAL A CA 1
ATOM 1870 C C . VAL A 1 246 ? 13.373 -6.276 -16.376 1.00 64.94 246 VAL A C 1
ATOM 1872 O O . VAL A 1 246 ? 13.940 -7.230 -15.847 1.00 64.94 246 VAL A O 1
ATOM 1875 N N . ALA A 1 247 ? 12.751 -5.343 -15.651 1.00 66.50 247 ALA A N 1
ATOM 1876 C CA . ALA A 1 247 ? 12.702 -5.351 -14.186 1.00 66.50 247 ALA A CA 1
ATOM 1877 C C . ALA A 1 247 ? 12.026 -6.621 -13.633 1.00 66.50 247 ALA A C 1
ATOM 1879 O O . ALA A 1 247 ? 12.538 -7.243 -12.700 1.00 66.50 247 ALA A O 1
ATOM 1880 N N . LYS A 1 248 ? 10.935 -7.084 -14.264 1.00 66.75 248 LYS A N 1
ATOM 1881 C CA . LYS A 1 248 ? 10.297 -8.376 -13.945 1.00 66.75 248 LYS A CA 1
ATOM 1882 C C . LYS A 1 248 ? 11.261 -9.550 -14.110 1.00 66.75 248 LYS A C 1
ATOM 1884 O O . LYS A 1 248 ? 11.260 -10.462 -13.281 1.00 66.75 248 LYS A O 1
ATOM 1889 N N . ARG A 1 249 ? 12.094 -9.533 -15.156 1.00 70.00 249 ARG A N 1
ATOM 1890 C CA . ARG A 1 249 ? 13.107 -10.574 -15.400 1.00 70.00 249 ARG A CA 1
ATOM 1891 C C . ARG A 1 249 ? 14.215 -10.536 -14.354 1.00 70.00 249 ARG A C 1
ATOM 1893 O O . ARG A 1 249 ? 14.577 -11.595 -13.859 1.00 70.00 249 ARG A O 1
ATOM 1900 N N . VAL A 1 250 ? 14.687 -9.348 -13.966 1.00 67.62 250 VAL A N 1
ATOM 1901 C CA . VAL A 1 250 ? 15.658 -9.183 -12.870 1.00 67.62 250 VAL A CA 1
ATOM 1902 C C . VAL A 1 250 ? 15.088 -9.759 -11.569 1.00 67.62 250 VAL A C 1
ATOM 1904 O O . VAL A 1 250 ? 15.695 -10.649 -10.983 1.00 67.62 250 VAL A O 1
ATOM 1907 N N . GLY A 1 251 ? 13.881 -9.349 -11.163 1.00 64.88 251 GLY A N 1
ATOM 1908 C CA . GLY A 1 251 ? 13.241 -9.849 -9.938 1.00 64.88 251 GLY A CA 1
ATOM 1909 C C . GLY A 1 251 ? 12.932 -11.352 -9.954 1.00 64.88 251 GLY A C 1
ATOM 1910 O O . GLY A 1 251 ? 12.934 -11.992 -8.905 1.00 64.88 251 GLY A O 1
ATOM 1911 N N . SER A 1 252 ? 12.696 -11.935 -11.133 1.00 65.62 252 SER A N 1
ATOM 1912 C CA . SER A 1 252 ? 12.466 -13.380 -11.291 1.00 65.62 252 SER A CA 1
ATOM 1913 C C . SER A 1 252 ? 13.757 -14.202 -11.333 1.00 65.62 252 SER A C 1
ATOM 1915 O O . SER A 1 252 ? 13.708 -15.389 -11.025 1.00 65.62 252 SER A O 1
ATOM 1917 N N . ALA A 1 253 ? 14.885 -13.592 -11.708 1.00 66.00 253 ALA A N 1
ATOM 1918 C CA . ALA A 1 253 ? 16.196 -14.238 -11.791 1.00 66.00 253 ALA A CA 1
ATOM 1919 C C . ALA A 1 253 ? 17.032 -14.076 -10.504 1.00 66.00 253 ALA A C 1
ATOM 1921 O O . ALA A 1 253 ? 17.894 -14.901 -10.224 1.00 66.00 253 ALA A O 1
ATOM 1922 N N . LEU A 1 254 ? 16.741 -13.054 -9.691 1.00 63.78 254 LEU A N 1
ATOM 1923 C CA . LEU A 1 254 ? 17.350 -12.830 -8.374 1.00 63.78 254 LEU A CA 1
ATOM 1924 C C . LEU A 1 254 ? 17.046 -13.863 -7.263 1.00 63.78 254 LEU A C 1
ATOM 1926 O O . LEU A 1 254 ? 17.818 -13.881 -6.303 1.00 63.78 254 LEU A O 1
ATOM 1930 N N . PRO A 1 255 ? 16.011 -14.732 -7.307 1.00 56.53 255 PRO A N 1
ATOM 1931 C CA . PRO A 1 255 ? 15.826 -15.742 -6.270 1.00 56.53 255 PRO A CA 1
ATOM 1932 C C . PRO A 1 255 ? 16.892 -16.846 -6.375 1.00 56.53 255 PRO A C 1
ATOM 1934 O O . PRO A 1 255 ? 16.689 -17.880 -7.010 1.00 56.53 255 PRO A O 1
ATOM 1937 N N . ALA A 1 256 ? 18.023 -16.656 -5.698 1.00 48.06 256 ALA A N 1
ATOM 1938 C CA . ALA A 1 256 ? 18.972 -17.720 -5.401 1.00 48.06 256 ALA A CA 1
ATOM 1939 C C . ALA A 1 256 ? 18.656 -18.294 -4.012 1.00 48.06 256 ALA A C 1
ATOM 1941 O O . ALA A 1 256 ? 18.945 -17.663 -3.005 1.00 48.06 256 ALA A O 1
ATOM 1942 N N . ARG A 1 257 ? 18.028 -19.479 -3.979 1.00 48.28 257 ARG A N 1
ATOM 1943 C CA . ARG A 1 257 ? 17.939 -20.422 -2.842 1.00 48.28 257 ARG A CA 1
ATOM 1944 C C . ARG A 1 257 ? 18.128 -19.798 -1.444 1.00 48.28 257 ARG A C 1
ATOM 1946 O O . ARG A 1 257 ? 19.130 -20.052 -0.780 1.00 48.28 257 ARG A O 1
ATOM 1953 N N . VAL A 1 258 ? 17.110 -19.102 -0.935 1.00 45.06 258 VAL A N 1
ATOM 1954 C CA . VAL A 1 258 ? 16.825 -19.253 0.500 1.00 45.06 258 VAL A CA 1
ATOM 1955 C C . VAL A 1 258 ? 16.518 -20.741 0.667 1.00 45.06 258 VAL A C 1
ATOM 1957 O O . VAL A 1 258 ? 15.801 -21.285 -0.182 1.00 45.06 258 VAL A O 1
ATOM 1960 N N . ALA A 1 259 ? 17.135 -21.421 1.643 1.00 46.41 259 ALA A N 1
ATOM 1961 C CA . ALA A 1 259 ? 16.835 -22.823 1.953 1.00 46.41 259 ALA A CA 1
ATOM 1962 C C . ALA A 1 259 ? 15.330 -23.024 1.783 1.00 46.41 259 ALA A C 1
ATOM 1964 O O . ALA A 1 259 ? 14.585 -22.201 2.311 1.00 46.41 259 ALA A O 1
ATOM 1965 N N . SER A 1 260 ? 14.901 -23.974 0.942 1.00 56.00 260 SER A N 1
ATOM 1966 C CA . SER A 1 260 ? 13.498 -24.081 0.542 1.00 56.00 260 SER A CA 1
ATOM 1967 C C . SER A 1 260 ? 12.665 -24.309 1.793 1.00 56.00 260 SER A C 1
ATOM 1969 O O . SER A 1 260 ? 12.521 -25.444 2.247 1.00 56.00 260 SER A O 1
ATOM 1971 N N . VAL A 1 261 ? 12.169 -23.222 2.381 1.00 70.25 261 VAL A N 1
ATOM 1972 C CA . VAL A 1 261 ? 11.283 -23.310 3.520 1.00 70.25 261 VAL A CA 1
ATOM 1973 C C . VAL A 1 261 ? 10.042 -23.973 2.945 1.00 70.25 261 VAL A C 1
ATOM 1975 O O . VAL A 1 261 ? 9.543 -23.507 1.908 1.00 70.25 261 VAL A O 1
ATOM 1978 N N . PRO A 1 262 ? 9.590 -25.101 3.522 1.00 82.00 262 PRO A N 1
ATOM 1979 C CA . PRO A 1 262 ? 8.393 -25.756 3.037 1.00 82.00 262 PRO A CA 1
ATOM 1980 C C . PRO A 1 262 ? 7.283 -24.704 2.975 1.00 82.00 262 PRO A C 1
ATOM 1982 O O . PRO A 1 262 ? 7.118 -23.936 3.933 1.00 82.00 262 PRO A O 1
ATOM 1985 N N . PRO A 1 263 ? 6.590 -24.590 1.829 1.00 86.88 263 PRO A N 1
ATOM 1986 C CA . PRO A 1 263 ? 5.588 -23.556 1.659 1.00 86.88 263 PRO A CA 1
ATOM 1987 C C . PRO A 1 263 ? 4.533 -23.687 2.761 1.00 86.88 263 PRO A C 1
ATOM 1989 O O . PRO A 1 263 ? 4.290 -24.802 3.235 1.00 86.88 263 PRO A O 1
ATOM 1992 N N . PRO A 1 264 ? 3.897 -22.578 3.171 1.00 91.62 264 PRO A N 1
ATOM 1993 C CA . PRO A 1 264 ? 2.774 -22.652 4.085 1.00 91.62 264 PRO A CA 1
ATOM 1994 C C . PRO A 1 264 ? 1.740 -23.671 3.600 1.00 91.62 264 PRO A C 1
ATOM 1996 O O . PRO A 1 264 ? 1.446 -23.741 2.402 1.00 91.62 264 PRO A O 1
ATOM 1999 N N . GLY A 1 265 ? 1.170 -24.443 4.525 1.00 94.56 265 GLY A N 1
ATOM 2000 C CA . GLY A 1 265 ? 0.012 -25.275 4.209 1.00 94.56 265 GLY A CA 1
ATOM 2001 C C . GLY A 1 265 ? -1.155 -24.391 3.769 1.00 94.56 265 GLY A C 1
ATOM 2002 O O . GLY A 1 265 ? -1.280 -23.266 4.243 1.00 94.56 265 GLY A O 1
ATOM 2003 N N . VAL A 1 266 ? -2.018 -24.872 2.876 1.00 95.88 266 VAL A N 1
ATOM 2004 C CA . VAL A 1 266 ? -3.240 -24.151 2.479 1.00 95.88 266 VAL A CA 1
ATOM 2005 C C . VAL A 1 266 ? -4.450 -24.913 2.998 1.00 95.88 266 VAL A C 1
ATOM 2007 O O . VAL A 1 266 ? -4.592 -26.106 2.728 1.00 95.88 266 VAL A O 1
ATOM 2010 N N . ARG A 1 267 ? -5.339 -24.233 3.730 1.00 95.06 267 ARG A N 1
ATOM 2011 C CA . ARG A 1 267 ? -6.547 -24.831 4.309 1.00 95.06 267 ARG A CA 1
ATOM 2012 C C . ARG A 1 267 ? -7.793 -24.014 3.991 1.00 95.06 267 ARG A C 1
ATOM 2014 O O . ARG A 1 267 ? -7.944 -22.881 4.437 1.00 95.06 267 ARG A O 1
ATOM 2021 N N . ARG A 1 268 ? -8.753 -24.622 3.298 1.00 93.31 268 ARG A N 1
ATOM 2022 C CA . ARG A 1 268 ? -10.075 -24.011 3.104 1.00 93.31 268 ARG A CA 1
ATOM 2023 C C . ARG A 1 268 ? -10.829 -23.985 4.432 1.00 93.31 268 ARG A C 1
ATOM 2025 O O . ARG A 1 268 ? -10.966 -25.023 5.074 1.00 93.31 268 ARG A O 1
ATOM 2032 N N . THR A 1 269 ? -11.291 -22.808 4.843 1.00 89.44 269 THR A N 1
ATOM 2033 C CA . THR A 1 269 ? -11.929 -22.583 6.147 1.00 89.44 269 THR A CA 1
ATOM 2034 C C . THR A 1 269 ? -13.240 -21.812 5.949 1.00 89.44 269 THR A C 1
ATOM 2036 O O . THR A 1 269 ? -13.221 -20.585 5.879 1.00 89.44 269 THR A O 1
ATOM 2039 N N . PRO A 1 270 ? -14.393 -22.503 5.838 1.00 81.56 270 PRO A N 1
ATOM 2040 C CA . PRO A 1 270 ? -15.682 -21.864 5.551 1.00 81.56 270 PRO A CA 1
ATOM 2041 C C . PRO A 1 270 ? -16.166 -20.893 6.633 1.00 81.56 270 PRO A C 1
ATOM 2043 O O . PRO A 1 270 ? -16.916 -19.981 6.314 1.00 81.56 270 PRO A O 1
ATOM 2046 N N . GLY A 1 271 ? -15.732 -21.071 7.886 1.00 80.88 271 GLY A N 1
ATOM 2047 C CA . GLY A 1 271 ? -16.145 -20.250 9.032 1.00 80.88 271 GLY A CA 1
ATOM 2048 C C . GLY A 1 271 ? -15.460 -18.884 9.153 1.00 80.88 271 GLY A C 1
ATOM 2049 O O . GLY A 1 271 ? -15.775 -18.150 10.079 1.00 80.88 271 GLY A O 1
ATOM 2050 N N . GLY A 1 272 ? -14.545 -18.537 8.241 1.00 85.50 272 GLY A N 1
ATOM 2051 C CA . GLY A 1 272 ? -13.803 -17.276 8.301 1.00 85.50 272 GLY A CA 1
ATOM 2052 C C . GLY A 1 272 ? -12.727 -17.240 9.399 1.00 85.50 272 GLY A C 1
ATOM 2053 O O . GLY A 1 272 ? -12.449 -18.263 10.033 1.00 85.50 272 GLY A O 1
ATOM 2054 N N . PRO A 1 273 ? -12.049 -16.092 9.565 1.00 88.19 273 PRO A N 1
ATOM 2055 C CA . PRO A 1 273 ? -11.024 -15.888 10.585 1.00 88.19 273 PRO A CA 1
ATOM 2056 C C . PRO A 1 273 ? -11.619 -15.720 11.987 1.00 88.19 273 PRO A C 1
ATOM 2058 O O . PRO A 1 273 ? -12.766 -15.314 12.144 1.00 88.19 273 PRO A O 1
ATOM 2061 N N . TYR A 1 274 ? -10.800 -15.962 13.010 1.00 86.25 274 TYR A N 1
ATOM 2062 C CA . TYR A 1 274 ? -11.138 -15.642 14.399 1.00 86.25 274 TYR A CA 1
ATOM 2063 C C . TYR A 1 274 ? -10.705 -14.212 14.763 1.00 86.25 274 TYR A C 1
ATOM 2065 O O . TYR A 1 274 ? -9.917 -13.576 14.052 1.00 86.25 274 TYR A O 1
ATOM 2073 N N . ASP A 1 275 ? -11.152 -13.722 15.919 1.00 84.94 275 ASP A N 1
ATOM 2074 C CA . ASP A 1 275 ? -10.753 -12.442 16.533 1.00 84.94 275 ASP A CA 1
ATOM 2075 C C . ASP A 1 275 ? -9.316 -12.447 17.099 1.00 84.94 275 ASP A C 1
ATOM 2077 O O . ASP A 1 275 ? -8.899 -11.560 17.846 1.00 84.94 275 ASP A O 1
ATOM 2081 N N . THR A 1 276 ? -8.524 -13.434 16.686 1.00 88.62 276 THR A N 1
ATOM 2082 C CA . THR A 1 276 ? -7.121 -13.617 17.043 1.00 88.62 276 THR A CA 1
ATOM 2083 C C . THR A 1 276 ? -6.197 -12.839 16.105 1.00 88.62 276 THR A C 1
ATOM 2085 O O . THR A 1 276 ? -6.525 -12.568 14.944 1.00 88.62 276 THR A O 1
ATOM 2088 N N . GLY A 1 277 ? -5.011 -12.500 16.617 1.00 91.19 277 GLY A N 1
ATOM 2089 C CA . GLY A 1 277 ? -3.942 -11.841 15.874 1.00 91.19 277 GLY A CA 1
ATOM 2090 C C . GLY A 1 277 ? -3.571 -12.555 14.570 1.00 91.19 277 GLY A C 1
ATOM 2091 O O . GLY A 1 277 ? -3.668 -13.779 14.491 1.00 91.19 277 GLY A O 1
ATOM 2092 N N . GLY A 1 278 ? -3.153 -11.816 13.539 1.00 94.19 278 GLY A N 1
ATOM 2093 C CA . GLY A 1 278 ? -2.697 -12.455 12.304 1.00 94.19 278 GLY A CA 1
ATOM 2094 C C . GLY A 1 278 ? -2.381 -11.536 11.127 1.00 94.19 278 GLY A C 1
ATOM 2095 O O . GLY A 1 278 ? -2.481 -10.309 11.204 1.00 94.19 278 GLY A O 1
ATOM 2096 N N . THR A 1 279 ? -1.997 -12.164 10.015 1.00 95.31 279 THR A N 1
ATOM 2097 C CA . THR A 1 279 ? -1.758 -11.528 8.705 1.00 95.31 279 THR A CA 1
ATOM 2098 C C . THR A 1 279 ? -2.801 -12.021 7.710 1.00 95.31 279 THR A C 1
ATOM 2100 O O . THR A 1 279 ? -3.162 -13.196 7.745 1.00 95.31 279 THR A O 1
ATOM 2103 N N . TYR A 1 280 ? -3.280 -11.151 6.822 1.00 95.50 280 TYR A N 1
ATOM 2104 C CA . TYR A 1 280 ? -4.317 -11.487 5.851 1.00 95.50 280 TYR A CA 1
ATOM 2105 C C . TYR A 1 280 ? -4.076 -10.865 4.469 1.00 95.50 280 TYR A C 1
ATOM 2107 O O . TYR A 1 280 ? -3.352 -9.879 4.328 1.00 95.50 280 TYR A O 1
ATOM 2115 N N . VAL A 1 281 ? -4.707 -11.457 3.452 1.00 95.88 281 VAL A N 1
ATOM 2116 C CA . VAL A 1 281 ? -4.930 -10.878 2.126 1.00 95.88 281 VAL A CA 1
ATOM 2117 C C . VAL A 1 281 ? -6.428 -10.790 1.880 1.00 95.88 281 VAL A C 1
ATOM 2119 O O . VAL A 1 281 ? -7.112 -11.813 1.903 1.00 95.88 281 VAL A O 1
ATOM 2122 N N . VAL A 1 282 ? -6.931 -9.592 1.594 1.00 94.12 282 VAL A N 1
ATOM 2123 C CA . VAL A 1 282 ? -8.275 -9.413 1.031 1.00 94.12 282 VAL A CA 1
ATOM 2124 C C . VAL A 1 282 ? -8.161 -9.422 -0.488 1.00 94.12 282 VAL A C 1
ATOM 2126 O O . VAL A 1 282 ? -7.440 -8.596 -1.051 1.00 94.12 282 VAL A O 1
ATOM 2129 N N . VAL A 1 283 ? -8.865 -10.346 -1.146 1.00 94.38 283 VAL A N 1
ATOM 2130 C CA . VAL A 1 283 ? -8.964 -10.395 -2.608 1.00 94.38 283 VAL A CA 1
ATOM 2131 C C . VAL A 1 283 ? -10.274 -9.737 -3.023 1.00 94.38 283 VAL A C 1
ATOM 2133 O O . VAL A 1 283 ? -11.361 -10.186 -2.652 1.00 94.38 283 VAL A O 1
ATOM 2136 N N . LEU A 1 284 ? -10.157 -8.657 -3.784 1.00 93.12 284 LEU A N 1
ATOM 2137 C CA . LEU A 1 284 ? -11.260 -7.845 -4.276 1.00 93.12 284 LEU A CA 1
ATOM 2138 C C . LEU A 1 284 ? -11.345 -7.979 -5.798 1.00 93.12 284 LEU A C 1
ATOM 2140 O O . LEU A 1 284 ? -10.318 -7.990 -6.466 1.00 93.12 284 LEU A O 1
ATOM 2144 N N . GLN A 1 285 ? -12.545 -8.052 -6.352 1.00 93.88 285 GLN A N 1
ATOM 2145 C CA . GLN A 1 285 ? -12.809 -8.025 -7.784 1.00 93.88 285 GLN A CA 1
ATOM 2146 C C . GLN A 1 285 ? -13.269 -6.631 -8.196 1.00 93.88 285 GLN A C 1
ATOM 2148 O O . GLN A 1 285 ? -14.162 -6.050 -7.582 1.00 93.88 285 GLN A O 1
ATOM 2153 N N . VAL A 1 286 ? -12.639 -6.114 -9.244 1.00 89.31 286 VAL A N 1
ATOM 2154 C CA . VAL A 1 286 ? -13.006 -4.878 -9.931 1.00 89.31 286 VAL A CA 1
ATOM 2155 C C . VAL A 1 286 ? -13.720 -5.285 -11.213 1.00 89.31 286 VAL A C 1
ATOM 2157 O O . VAL A 1 286 ? -13.084 -5.788 -12.140 1.00 89.31 286 VAL A O 1
ATOM 2160 N N . ASP A 1 287 ? -15.038 -5.100 -11.254 1.00 86.50 287 ASP A N 1
ATOM 2161 C CA . ASP A 1 287 ? -15.862 -5.524 -12.394 1.00 86.50 287 ASP A CA 1
ATOM 2162 C C . ASP A 1 287 ? -15.680 -4.612 -13.612 1.00 86.50 287 ASP A C 1
ATOM 2164 O O . ASP A 1 287 ? -15.655 -5.077 -14.751 1.00 86.50 287 ASP A O 1
ATOM 2168 N N . LEU A 1 288 ? -15.518 -3.310 -13.368 1.00 75.50 288 LEU A N 1
ATOM 2169 C CA . LEU A 1 288 ? -15.328 -2.293 -14.397 1.00 75.50 288 LEU A CA 1
ATOM 2170 C C . LEU A 1 288 ? -14.106 -1.434 -14.066 1.00 75.50 288 LEU A C 1
ATOM 2172 O O . LEU A 1 288 ? -13.924 -1.070 -12.902 1.00 75.50 288 LEU A O 1
ATOM 2176 N N . PRO A 1 289 ? -13.274 -1.082 -15.064 1.00 71.50 289 PRO A N 1
ATOM 2177 C CA . PRO A 1 289 ? -12.154 -0.190 -14.826 1.00 71.50 289 PRO A CA 1
ATOM 2178 C C . PRO A 1 289 ? -12.661 1.184 -14.382 1.00 71.50 289 PRO A C 1
ATOM 2180 O O . PRO A 1 289 ? -13.698 1.657 -14.850 1.00 71.50 289 PRO A O 1
ATOM 2183 N N . GLY A 1 290 ? -11.911 1.857 -13.519 1.00 59.47 290 GLY A N 1
ATOM 2184 C CA . GLY A 1 290 ? -12.313 3.165 -13.028 1.00 59.47 290 GLY A CA 1
ATOM 2185 C C . GLY A 1 290 ? -11.260 3.841 -12.176 1.00 59.47 290 GLY A C 1
ATOM 2186 O O . GLY A 1 290 ? -10.199 3.291 -11.886 1.00 59.47 290 GLY A O 1
ATOM 2187 N N . VAL A 1 291 ? -11.559 5.078 -11.809 1.00 62.12 291 VAL A N 1
ATOM 2188 C CA . VAL A 1 291 ? -10.670 5.935 -11.038 1.00 62.12 291 VAL A CA 1
ATOM 2189 C C . VAL A 1 291 ? -11.144 5.951 -9.592 1.00 62.12 291 VAL A C 1
ATOM 2191 O O . VAL A 1 291 ? -12.312 6.226 -9.325 1.00 62.12 291 VAL A O 1
ATOM 2194 N N . VAL A 1 292 ? -10.242 5.657 -8.658 1.00 71.69 292 VAL A N 1
ATOM 2195 C CA . VAL A 1 292 ? -10.542 5.660 -7.225 1.00 71.69 292 VAL A CA 1
ATOM 2196 C C . VAL A 1 292 ? -9.548 6.530 -6.490 1.00 71.69 292 VAL A C 1
ATOM 2198 O O . VAL A 1 292 ? -8.331 6.391 -6.632 1.00 71.69 292 VAL A O 1
ATOM 2201 N N . ARG A 1 293 ? -10.082 7.399 -5.640 1.00 70.38 293 ARG A N 1
ATOM 2202 C CA . ARG A 1 293 ? -9.299 8.145 -4.670 1.00 70.38 293 ARG A CA 1
ATOM 2203 C C . ARG A 1 293 ? -9.022 7.274 -3.447 1.00 70.38 293 ARG A C 1
ATOM 2205 O O . ARG A 1 293 ? -9.925 7.016 -2.657 1.00 70.38 293 ARG A O 1
ATOM 2212 N N . LEU A 1 294 ? -7.773 6.848 -3.269 1.00 67.69 294 LEU A N 1
ATOM 2213 C CA . LEU A 1 294 ? -7.313 6.101 -2.095 1.00 67.69 294 LEU A CA 1
ATOM 2214 C C . LEU A 1 294 ? -6.975 7.056 -0.947 1.00 67.69 294 LEU A C 1
ATOM 2216 O O . LEU A 1 294 ? -5.823 7.182 -0.523 1.00 67.69 294 LEU A O 1
ATOM 2220 N N . GLY A 1 295 ? -7.997 7.781 -0.498 1.00 65.62 295 GLY A N 1
ATOM 2221 C CA . GLY A 1 295 ? -7.885 8.845 0.484 1.00 65.62 295 GLY A CA 1
ATOM 2222 C C . GLY A 1 295 ? -6.828 9.850 0.082 1.00 65.62 295 GLY A C 1
ATOM 2223 O O . GLY A 1 295 ? -6.905 10.527 -0.945 1.00 65.62 295 GLY A O 1
ATOM 2224 N N . SER A 1 296 ? -5.809 9.902 0.913 1.00 53.81 296 SER A N 1
ATOM 2225 C CA . SER A 1 296 ? -4.698 10.822 0.795 1.00 53.81 296 SER A CA 1
ATOM 2226 C C . SER A 1 296 ? -3.484 10.237 0.048 1.00 53.81 296 SER A C 1
ATOM 2228 O O . SER A 1 296 ? -2.478 10.886 -0.211 1.00 53.81 296 SER A O 1
ATOM 2230 N N . LEU A 1 297 ? -3.530 8.968 -0.341 1.00 59.00 297 LEU A N 1
ATOM 2231 C CA . LEU A 1 297 ? -2.515 8.480 -1.271 1.00 59.00 297 LEU A CA 1
ATOM 2232 C C . LEU A 1 297 ? -2.675 9.133 -2.657 1.00 59.00 297 LEU A C 1
ATOM 2234 O O . LEU A 1 297 ? -1.710 9.254 -3.404 1.00 59.00 297 LEU A O 1
ATOM 2238 N N . GLY A 1 298 ? -3.891 9.579 -2.969 1.00 55.12 298 GLY A N 1
ATOM 2239 C CA . GLY A 1 298 ? -4.244 10.206 -4.230 1.00 55.12 298 GLY A CA 1
ATOM 2240 C C . GLY A 1 298 ? -5.199 9.371 -5.053 1.00 55.12 298 GLY A C 1
ATOM 2241 O O . GLY A 1 298 ? -5.833 8.433 -4.563 1.00 55.12 298 GLY A O 1
ATOM 2242 N N . THR A 1 299 ? -5.336 9.777 -6.304 1.00 56.03 299 THR A N 1
ATOM 2243 C CA . THR A 1 299 ? -6.298 9.222 -7.243 1.00 56.03 299 THR A CA 1
ATOM 2244 C C . THR A 1 299 ? -5.582 8.287 -8.202 1.00 56.03 299 THR A C 1
ATOM 2246 O O . THR A 1 299 ? -4.610 8.676 -8.842 1.00 56.03 299 THR A O 1
ATOM 2249 N N . PHE A 1 300 ? -6.059 7.050 -8.291 1.00 62.06 300 PHE A N 1
ATOM 2250 C CA . PHE A 1 300 ? -5.435 6.000 -9.087 1.00 62.06 300 PHE A CA 1
ATOM 2251 C C . PHE A 1 300 ? -6.452 5.377 -10.029 1.00 62.06 300 PHE A C 1
ATOM 2253 O O . PHE A 1 300 ? -7.611 5.170 -9.668 1.00 62.06 300 PHE A O 1
ATOM 2260 N N . TRP A 1 301 ? -6.000 5.049 -11.235 1.00 62.19 301 TRP A N 1
ATOM 2261 C CA . TRP A 1 301 ? -6.783 4.257 -12.170 1.00 62.19 301 TRP A CA 1
ATOM 2262 C C . TRP A 1 301 ? -6.591 2.764 -11.887 1.00 62.19 301 TRP A C 1
ATOM 2264 O O . TRP A 1 301 ? -5.465 2.271 -11.776 1.00 62.19 301 TRP A O 1
ATOM 2274 N N . PHE A 1 302 ? -7.701 2.043 -11.791 1.00 69.44 302 PHE A N 1
ATOM 2275 C CA . PHE A 1 302 ? -7.752 0.606 -11.575 1.00 69.44 302 PHE A CA 1
ATOM 2276 C C . PHE A 1 302 ? -8.376 -0.082 -12.796 1.00 69.44 302 PHE A C 1
ATOM 2278 O O . PHE A 1 302 ? -9.489 0.277 -13.185 1.00 69.44 302 PHE A O 1
ATOM 2285 N N . PRO A 1 303 ? -7.703 -1.080 -13.397 1.00 68.25 303 PRO A N 1
ATOM 2286 C CA . PRO A 1 303 ? -8.300 -1.908 -14.438 1.00 68.25 303 PRO A CA 1
ATOM 2287 C C . PRO A 1 303 ? -9.351 -2.865 -13.859 1.00 68.25 303 PRO A C 1
ATOM 2289 O O . PRO A 1 303 ? -9.314 -3.189 -12.672 1.00 68.25 303 PRO A O 1
ATOM 2292 N N . ALA A 1 304 ? -10.223 -3.400 -14.721 1.00 79.56 304 ALA A N 1
ATOM 2293 C CA . ALA A 1 304 ? -11.010 -4.582 -14.372 1.00 79.56 304 ALA A CA 1
ATOM 2294 C C . ALA A 1 304 ? -10.082 -5.785 -14.123 1.00 79.56 304 ALA A C 1
ATOM 2296 O O . ALA A 1 304 ? -9.113 -5.995 -14.859 1.00 79.56 304 ALA A O 1
ATOM 2297 N N . GLY A 1 305 ? -10.366 -6.556 -13.076 1.00 90.75 305 GLY A N 1
ATOM 2298 C CA . GLY A 1 305 ? -9.502 -7.635 -12.602 1.00 90.75 305 GLY A CA 1
ATOM 2299 C C . GLY A 1 305 ? -9.606 -7.817 -11.092 1.00 90.75 305 GLY A C 1
ATOM 2300 O O . GLY A 1 305 ? -10.691 -7.715 -10.525 1.00 90.75 305 GLY A O 1
ATOM 2301 N N . HIS A 1 306 ? -8.483 -8.102 -10.436 1.00 93.19 306 HIS A N 1
ATOM 2302 C CA . HIS A 1 306 ? -8.435 -8.424 -9.013 1.00 93.19 306 HIS A CA 1
ATOM 2303 C C . HIS A 1 306 ? -7.418 -7.557 -8.275 1.00 93.19 306 HIS A C 1
ATOM 2305 O O . HIS A 1 306 ? -6.292 -7.379 -8.733 1.00 93.19 306 HIS A O 1
ATOM 2311 N N . LEU A 1 307 ? -7.797 -7.058 -7.102 1.00 92.75 307 LEU A N 1
ATOM 2312 C CA . LEU A 1 307 ? -6.916 -6.377 -6.165 1.00 92.75 307 LEU A CA 1
ATOM 2313 C C . LEU A 1 307 ? -6.632 -7.283 -4.970 1.00 92.75 307 LEU A C 1
ATOM 2315 O O . LEU A 1 307 ? -7.533 -7.916 -4.431 1.00 92.75 307 LEU A O 1
ATOM 2319 N N . LEU A 1 308 ? -5.376 -7.333 -4.545 1.00 94.75 308 LEU A N 1
ATOM 2320 C CA . LEU A 1 308 ? -4.908 -8.080 -3.389 1.00 94.75 308 LEU A CA 1
ATOM 2321 C C . LEU A 1 308 ? -4.347 -7.087 -2.381 1.00 94.75 308 LEU A C 1
ATOM 2323 O O . LEU A 1 308 ? -3.299 -6.485 -2.621 1.00 94.75 308 LEU A O 1
ATOM 2327 N N . TYR A 1 309 ? -5.041 -6.921 -1.262 1.00 94.12 309 TYR A N 1
ATOM 2328 C CA . TYR A 1 309 ? -4.588 -6.079 -0.164 1.00 94.12 309 TYR A CA 1
ATOM 2329 C C . TYR A 1 309 ? -4.012 -6.932 0.958 1.00 94.12 309 TYR A C 1
ATOM 2331 O O . TYR A 1 309 ? -4.736 -7.738 1.537 1.00 94.12 309 TYR A O 1
ATOM 2339 N N . VAL A 1 310 ? -2.734 -6.738 1.278 1.00 94.12 310 VAL A N 1
ATOM 2340 C CA . VAL A 1 310 ? -2.063 -7.389 2.407 1.00 94.12 310 VAL A CA 1
ATOM 2341 C C . VAL A 1 310 ? -2.155 -6.497 3.638 1.00 94.12 310 VAL A C 1
ATOM 2343 O O . VAL A 1 310 ? -1.828 -5.316 3.578 1.00 94.12 310 VAL A O 1
ATOM 2346 N N . GLY A 1 311 ? -2.551 -7.069 4.768 1.00 91.62 311 GLY A N 1
ATOM 2347 C CA . GLY A 1 311 ? -2.572 -6.355 6.037 1.00 91.62 311 GLY A CA 1
ATOM 2348 C C . GLY A 1 311 ? -2.289 -7.265 7.222 1.00 91.62 311 GLY A C 1
ATOM 2349 O O . GLY A 1 311 ? -2.248 -8.492 7.106 1.00 91.62 311 GLY A O 1
ATOM 2350 N N . SER A 1 312 ? -2.111 -6.659 8.392 1.00 90.62 312 SER A N 1
ATOM 2351 C CA . SER A 1 312 ? -2.047 -7.377 9.663 1.00 90.62 312 SER A CA 1
ATOM 2352 C C . SER A 1 312 ? -3.012 -6.814 10.699 1.00 90.62 312 SER A C 1
ATOM 2354 O O . SER A 1 312 ? -3.411 -5.645 10.676 1.00 90.62 312 SER A O 1
ATOM 2356 N N . ALA A 1 313 ? -3.423 -7.671 11.626 1.00 89.12 313 ALA A N 1
ATOM 2357 C CA . ALA A 1 313 ? -4.344 -7.324 12.690 1.00 89.12 313 ALA A CA 1
ATOM 2358 C C . ALA A 1 313 ? -3.967 -8.066 13.970 1.00 89.12 313 ALA A C 1
ATOM 2360 O O . ALA A 1 313 ? -4.480 -9.135 14.244 1.00 89.12 313 ALA A O 1
ATOM 2361 N N . PHE A 1 314 ? -3.053 -7.484 14.748 1.00 83.12 314 PHE A N 1
ATOM 2362 C CA . PHE A 1 314 ? -2.571 -8.020 16.035 1.00 83.12 314 PHE A CA 1
ATOM 2363 C C . PHE A 1 314 ? -3.133 -7.261 17.251 1.00 83.12 314 PHE A C 1
ATOM 2365 O O . PHE A 1 314 ? -2.608 -7.355 18.353 1.00 83.12 314 PHE A O 1
ATOM 2372 N N . MET A 1 315 ? -4.156 -6.439 17.031 1.00 78.25 315 MET A N 1
ATOM 2373 C CA . MET A 1 315 ? -4.833 -5.664 18.075 1.00 78.25 315 MET A CA 1
ATOM 2374 C C . MET A 1 315 ? -6.195 -6.302 18.375 1.00 78.25 315 MET A C 1
ATOM 2376 O O . MET A 1 315 ? -6.607 -7.213 17.659 1.00 78.25 315 MET A O 1
ATOM 2380 N N . ALA A 1 316 ? -6.902 -5.793 19.389 1.00 67.56 316 ALA A N 1
ATOM 2381 C CA . ALA A 1 316 ? -8.263 -6.221 19.723 1.00 67.56 316 ALA A CA 1
ATOM 2382 C C . ALA A 1 316 ? -9.169 -6.304 18.476 1.00 67.56 316 ALA A C 1
ATOM 2384 O O . ALA A 1 316 ? -9.118 -5.424 17.610 1.00 67.56 316 ALA A O 1
ATOM 2385 N N . GLY A 1 317 ? -9.946 -7.387 18.383 1.00 75.75 317 GLY A N 1
ATOM 2386 C CA . GLY A 1 317 ? -10.758 -7.751 17.217 1.00 75.75 317 GLY A CA 1
ATOM 2387 C C . GLY A 1 317 ? -10.032 -8.607 16.170 1.00 75.75 317 GLY A C 1
ATOM 2388 O O . GLY A 1 317 ? -10.697 -9.228 15.347 1.00 75.75 317 GLY A O 1
ATOM 2389 N N . GLY A 1 318 ? -8.696 -8.672 16.201 1.00 87.12 318 GLY A N 1
ATOM 2390 C CA . GLY A 1 318 ? -7.893 -9.587 15.385 1.00 87.12 318 GLY A CA 1
ATOM 2391 C C . GLY A 1 318 ? -8.158 -9.513 13.883 1.00 87.12 318 GLY A C 1
ATOM 2392 O O . GLY A 1 318 ? -8.578 -8.478 13.351 1.00 87.12 318 GLY A O 1
ATOM 2393 N N . VAL A 1 319 ? -7.871 -10.614 13.183 1.00 89.62 319 VAL A N 1
ATOM 2394 C CA . VAL A 1 319 ? -8.091 -10.715 11.734 1.00 89.62 319 VAL A CA 1
ATOM 2395 C C . VAL A 1 319 ? -9.565 -10.511 11.402 1.00 89.62 319 VAL A C 1
ATOM 2397 O O . VAL A 1 319 ? -9.838 -9.684 10.539 1.00 89.62 319 VAL A O 1
ATOM 2400 N N . ALA A 1 320 ? -10.485 -11.168 12.119 1.00 87.69 320 ALA A N 1
ATOM 2401 C CA . ALA A 1 320 ? -11.925 -11.047 11.884 1.00 87.69 320 ALA A CA 1
ATOM 2402 C C . ALA A 1 320 ? -12.410 -9.595 11.893 1.00 87.69 320 ALA A C 1
ATOM 2404 O O . ALA A 1 320 ? -12.866 -9.090 10.871 1.00 87.69 320 ALA A O 1
ATOM 2405 N N . GLY A 1 321 ? -12.202 -8.872 12.994 1.00 84.75 321 GLY A N 1
ATOM 2406 C CA . GLY A 1 321 ? -12.669 -7.494 13.121 1.00 84.75 321 GLY A CA 1
ATOM 2407 C C . GLY A 1 321 ? -12.029 -6.547 12.104 1.00 84.75 321 GLY A C 1
ATOM 2408 O O . GLY A 1 321 ? -12.682 -5.628 11.607 1.00 84.75 321 GLY A O 1
ATOM 2409 N N . ARG A 1 322 ? -10.754 -6.764 11.744 1.00 86.06 322 ARG A N 1
ATOM 2410 C CA . ARG A 1 322 ? -10.088 -5.942 10.724 1.00 86.06 322 ARG A CA 1
ATOM 2411 C C . ARG A 1 322 ? -10.648 -6.210 9.335 1.00 86.06 322 ARG A C 1
ATOM 2413 O O . ARG A 1 322 ? -10.913 -5.258 8.604 1.00 86.06 322 ARG A O 1
ATOM 2420 N N . THR A 1 323 ? -10.797 -7.479 8.968 1.00 88.06 323 THR A N 1
ATOM 2421 C CA . THR A 1 323 ? -11.309 -7.839 7.652 1.00 88.06 323 THR A CA 1
ATOM 2422 C C . THR A 1 323 ? -12.759 -7.409 7.542 1.00 88.06 323 THR A C 1
ATOM 2424 O O . THR A 1 323 ? -13.072 -6.694 6.605 1.00 88.06 323 THR A O 1
ATOM 2427 N N . ASP A 1 324 ? -13.616 -7.694 8.518 1.00 82.69 324 ASP A N 1
ATOM 2428 C CA . ASP A 1 324 ? -15.036 -7.319 8.472 1.00 82.69 324 ASP A CA 1
ATOM 2429 C C . ASP A 1 324 ? -15.219 -5.808 8.315 1.00 82.69 324 ASP A C 1
ATOM 2431 O O . ASP A 1 324 ? -16.041 -5.355 7.520 1.00 82.69 324 ASP A O 1
ATOM 2435 N N . ARG A 1 325 ? -14.370 -5.003 8.966 1.00 80.50 325 ARG A N 1
ATOM 2436 C CA . ARG A 1 325 ? -14.364 -3.553 8.752 1.00 80.50 325 ARG A CA 1
ATOM 2437 C C . ARG A 1 325 ? -14.047 -3.177 7.305 1.00 80.50 325 ARG A C 1
ATOM 2439 O O . ARG A 1 325 ? -14.724 -2.315 6.753 1.00 80.50 325 ARG A O 1
ATOM 2446 N N . HIS A 1 326 ? -13.032 -3.781 6.689 1.00 79.62 326 HIS A N 1
ATOM 2447 C CA . HIS A 1 326 ? -12.716 -3.525 5.280 1.00 79.62 326 HIS A CA 1
ATOM 2448 C C . HIS A 1 326 ? -13.847 -3.964 4.343 1.00 79.62 326 HIS A C 1
ATOM 2450 O O . HIS A 1 326 ? -14.083 -3.307 3.331 1.00 79.62 326 HIS A O 1
ATOM 2456 N N . LEU A 1 327 ? -14.523 -5.057 4.697 1.00 64.62 327 LEU A N 1
ATOM 2457 C CA . LEU A 1 327 ? -15.459 -5.791 3.854 1.00 64.62 327 LEU A CA 1
ATOM 2458 C C . LEU A 1 327 ? -16.875 -5.225 3.874 1.00 64.62 327 LEU A C 1
ATOM 2460 O O . LEU A 1 327 ? -17.452 -5.009 2.815 1.00 64.62 327 LEU A O 1
ATOM 2464 N N . ASP A 1 328 ? -17.390 -4.954 5.069 1.00 61.84 328 ASP A N 1
ATOM 2465 C CA . ASP A 1 328 ? -18.804 -4.668 5.316 1.00 61.84 328 ASP A CA 1
ATOM 2466 C C . ASP A 1 328 ? -18.992 -3.476 6.281 1.00 61.84 328 ASP A C 1
ATOM 2468 O O . ASP A 1 328 ? -20.112 -3.110 6.639 1.00 61.84 328 ASP A O 1
ATOM 2472 N N . GLY A 1 329 ? -17.897 -2.843 6.720 1.00 60.78 329 GLY A N 1
ATOM 2473 C CA . GLY A 1 329 ? -17.929 -1.794 7.734 1.00 60.78 329 GLY A CA 1
ATOM 2474 C C . GLY A 1 329 ? -18.615 -0.502 7.278 1.00 60.78 329 GLY A C 1
ATOM 2475 O O . GLY A 1 329 ? -18.261 0.096 6.258 1.00 60.78 329 GLY A O 1
ATOM 2476 N N . SER A 1 330 ? -19.524 0.006 8.109 1.00 55.78 330 SER A N 1
ATOM 2477 C CA . SER A 1 330 ? -19.945 1.410 8.120 1.00 55.78 330 SER A CA 1
ATOM 2478 C C . SER A 1 330 ? -19.000 2.221 9.012 1.00 55.78 330 SER A C 1
ATOM 2480 O O . SER A 1 330 ? -18.701 1.802 10.128 1.00 55.78 330 SER A O 1
ATOM 2482 N N . GLY A 1 331 ? -18.511 3.371 8.550 1.00 61.47 331 GLY A N 1
ATOM 2483 C CA . GLY A 1 331 ? -17.626 4.238 9.338 1.00 61.47 331 GLY A CA 1
ATOM 2484 C C . GLY A 1 331 ? -16.526 4.889 8.500 1.00 61.47 331 GLY A C 1
ATOM 2485 O O . GLY A 1 331 ? -16.413 4.588 7.308 1.00 61.47 331 GLY A O 1
ATOM 2486 N N . PRO A 1 332 ? -15.703 5.765 9.107 1.00 58.59 332 PRO A N 1
ATOM 2487 C CA . PRO A 1 332 ? -14.665 6.489 8.388 1.00 58.59 332 PRO A CA 1
ATOM 2488 C C . PRO A 1 332 ? -13.674 5.519 7.743 1.00 58.59 332 PRO A C 1
ATOM 2490 O O . PRO A 1 332 ? -13.325 4.476 8.323 1.00 58.59 332 PRO A O 1
ATOM 2493 N N . ARG A 1 333 ? -13.233 5.870 6.535 1.00 71.31 333 ARG A N 1
ATOM 2494 C CA . ARG A 1 333 ? -12.189 5.153 5.807 1.00 71.31 333 ARG A CA 1
ATOM 2495 C C . ARG A 1 333 ? -10.857 5.539 6.437 1.00 71.31 333 ARG A C 1
ATOM 2497 O O . ARG A 1 333 ? -10.507 6.712 6.495 1.00 71.31 333 ARG A O 1
ATOM 2504 N N . LEU A 1 334 ? -10.163 4.556 6.998 1.00 67.06 334 LEU A N 1
ATOM 2505 C CA . LEU A 1 334 ? -8.927 4.770 7.757 1.00 67.06 334 LEU A CA 1
ATOM 2506 C C . LEU A 1 334 ? -7.722 4.121 7.071 1.00 67.06 334 LEU A C 1
ATOM 2508 O O . LEU A 1 334 ? -6.590 4.557 7.274 1.00 67.06 334 LEU A O 1
ATOM 2512 N N . TRP A 1 335 ? -7.950 3.088 6.258 1.00 75.94 335 TRP A N 1
ATOM 2513 C CA . TRP A 1 335 ? -6.916 2.399 5.490 1.00 75.94 335 TRP A CA 1
ATOM 2514 C C . TRP A 1 335 ? -7.150 2.558 3.996 1.00 75.94 335 TRP A C 1
ATOM 2516 O O . TRP A 1 335 ? -8.285 2.662 3.547 1.00 75.94 335 TRP A O 1
ATOM 2526 N N . GLY A 1 336 ? -6.076 2.497 3.203 1.00 73.31 336 GLY A N 1
ATOM 2527 C CA . GLY A 1 336 ? -6.166 2.627 1.743 1.00 73.31 336 GLY A CA 1
ATOM 2528 C C . GLY A 1 336 ? -7.184 1.670 1.104 1.00 73.31 336 GLY A C 1
ATOM 2529 O O . GLY A 1 336 ? -7.898 2.065 0.192 1.00 73.31 336 GLY A O 1
ATOM 2530 N N . VAL A 1 337 ? -7.323 0.447 1.627 1.00 82.62 337 VAL A N 1
ATOM 2531 C CA . VAL A 1 337 ? -8.305 -0.533 1.131 1.00 82.62 337 VAL A CA 1
ATOM 2532 C C . VAL A 1 337 ? -9.762 -0.143 1.426 1.00 82.62 337 VAL A C 1
ATOM 2534 O O . VAL A 1 337 ? -10.649 -0.520 0.668 1.00 82.62 337 VAL A O 1
ATOM 2537 N N . ASP A 1 338 ? -10.033 0.661 2.463 1.00 83.44 338 ASP A N 1
ATOM 2538 C CA . ASP A 1 338 ? -11.399 1.100 2.801 1.00 83.44 338 ASP A CA 1
ATOM 2539 C C . ASP A 1 338 ? -12.018 1.975 1.703 1.00 83.44 338 ASP A C 1
ATOM 2541 O O . ASP A 1 338 ? -13.239 2.033 1.557 1.00 83.44 338 ASP A O 1
ATOM 2545 N N . TYR A 1 339 ? -11.184 2.649 0.911 1.00 81.69 339 TYR A N 1
ATOM 2546 C CA . TYR A 1 339 ? -11.619 3.478 -0.214 1.00 81.69 339 TYR A CA 1
ATOM 2547 C C . TYR A 1 339 ? -12.068 2.670 -1.427 1.00 81.69 339 TYR A C 1
ATOM 2549 O O . TYR A 1 339 ? -12.701 3.221 -2.321 1.00 81.69 339 TYR A O 1
ATOM 2557 N N . LEU A 1 340 ? -11.776 1.368 -1.453 1.00 85.75 340 LEU A N 1
ATOM 2558 C CA . LEU A 1 340 ? -12.241 0.468 -2.505 1.00 85.75 340 LEU A CA 1
ATOM 2559 C C . LEU A 1 340 ? -13.664 -0.046 -2.243 1.00 85.75 340 LEU A C 1
ATOM 2561 O O . LEU A 1 340 ? -14.236 -0.708 -3.110 1.00 85.75 340 LEU A O 1
ATOM 2565 N N . ARG A 1 341 ? -14.264 0.269 -1.083 1.00 83.38 341 ARG A N 1
ATOM 2566 C CA . ARG A 1 341 ? -15.662 -0.073 -0.785 1.00 83.38 341 ARG A CA 1
ATOM 2567 C C . ARG A 1 341 ? -16.592 0.529 -1.838 1.00 83.38 341 ARG A C 1
ATOM 2569 O O . ARG A 1 341 ? -16.530 1.722 -2.123 1.00 83.38 341 ARG A O 1
ATOM 2576 N N . GLY A 1 342 ? -17.464 -0.303 -2.400 1.00 81.25 342 GLY A N 1
ATOM 2577 C CA . GLY A 1 342 ? -18.397 0.085 -3.462 1.00 81.25 342 GLY A CA 1
ATOM 2578 C C . GLY A 1 342 ? -17.777 0.158 -4.862 1.00 81.25 342 GLY A C 1
ATOM 2579 O O . GLY A 1 342 ? -18.520 0.116 -5.836 1.00 81.25 342 GLY A O 1
ATOM 2580 N N . PHE A 1 343 ? -16.446 0.206 -4.975 1.00 84.75 343 PHE A N 1
ATOM 2581 C CA . PHE A 1 343 ? -15.736 0.098 -6.252 1.00 84.75 343 PHE A CA 1
ATOM 2582 C C . PHE A 1 343 ? -15.348 -1.348 -6.582 1.00 84.75 343 PHE A C 1
ATOM 2584 O O . PHE A 1 343 ? -15.430 -1.769 -7.733 1.00 84.75 343 PHE A O 1
ATOM 2591 N N . ALA A 1 344 ? -14.933 -2.112 -5.571 1.00 89.44 344 ALA A N 1
ATOM 2592 C CA . ALA A 1 344 ? -14.539 -3.506 -5.708 1.00 89.44 344 ALA A CA 1
ATOM 2593 C C . ALA A 1 344 ? -15.287 -4.387 -4.697 1.00 89.44 344 ALA A C 1
ATOM 2595 O O . ALA A 1 344 ? -15.610 -3.948 -3.591 1.00 89.44 344 ALA A O 1
ATOM 2596 N N . SER A 1 345 ? -15.550 -5.639 -5.066 1.00 90.00 345 SER A N 1
ATOM 2597 C CA . SER A 1 345 ? -16.272 -6.611 -4.237 1.00 90.00 345 SER A CA 1
ATOM 2598 C C . SER A 1 345 ? -15.334 -7.697 -3.712 1.00 90.00 345 SER A C 1
ATOM 2600 O O . SER A 1 345 ? -14.487 -8.198 -4.445 1.00 90.00 345 SER A O 1
ATOM 2602 N N . ARG A 1 346 ? -15.443 -8.100 -2.438 1.00 90.19 346 ARG A N 1
ATOM 2603 C CA . ARG A 1 346 ? -14.632 -9.223 -1.929 1.00 90.19 346 ARG A CA 1
ATOM 2604 C C . ARG A 1 346 ? -15.019 -10.512 -2.641 1.00 90.19 346 ARG A C 1
ATOM 2606 O O . ARG A 1 346 ? -16.170 -10.934 -2.580 1.00 90.19 346 ARG A O 1
ATOM 2613 N N . THR A 1 347 ? -14.018 -11.204 -3.174 1.00 90.56 347 THR A N 1
ATOM 2614 C CA . THR A 1 347 ? -14.159 -12.562 -3.711 1.00 90.56 347 THR A CA 1
ATOM 2615 C C . THR A 1 347 ? -13.532 -13.614 -2.812 1.00 90.56 347 THR A C 1
ATOM 2617 O O . THR A 1 347 ? -14.085 -14.709 -2.688 1.00 90.56 347 THR A O 1
ATOM 2620 N N . GLU A 1 348 ? -12.425 -13.291 -2.141 1.00 92.69 348 GLU A N 1
ATOM 2621 C CA . GLU A 1 348 ? -11.751 -14.200 -1.215 1.00 92.69 348 GLU A CA 1
ATOM 2622 C C . GLU A 1 348 ? -11.108 -13.476 -0.036 1.00 92.69 348 GLU A C 1
ATOM 2624 O O . GLU A 1 348 ? -10.777 -12.290 -0.097 1.00 92.69 348 GLU A O 1
ATOM 2629 N N . LEU A 1 349 ? -10.874 -14.241 1.025 1.00 94.25 349 LEU A N 1
ATOM 2630 C CA . LEU A 1 349 ? -10.031 -13.851 2.139 1.00 94.25 349 LEU A CA 1
ATOM 2631 C C . LEU A 1 349 ? -9.003 -14.948 2.406 1.00 94.25 349 LEU A C 1
ATOM 2633 O O . LEU A 1 349 ? -9.367 -16.119 2.530 1.00 94.25 349 LEU A O 1
ATOM 2637 N N . TRP A 1 350 ? -7.732 -14.568 2.519 1.00 96.50 350 TRP A N 1
ATOM 2638 C CA . TRP A 1 350 ? -6.646 -15.449 2.949 1.00 96.50 350 TRP A CA 1
ATOM 2639 C C . TRP A 1 350 ? -6.076 -14.942 4.264 1.00 96.50 350 TRP A C 1
ATOM 2641 O O . TRP A 1 350 ? -5.898 -13.739 4.412 1.00 96.50 350 TRP A O 1
ATOM 2651 N N . TRP A 1 351 ? -5.757 -15.813 5.216 1.00 96.31 351 TRP A N 1
ATOM 2652 C CA . TRP A 1 351 ? -5.191 -15.374 6.490 1.00 96.31 351 TRP A CA 1
ATOM 2653 C C . TRP A 1 351 ? -4.341 -16.434 7.176 1.00 96.31 351 TRP A C 1
ATOM 2655 O O . TRP A 1 351 ? -4.405 -17.617 6.864 1.00 96.31 351 TRP A O 1
ATOM 2665 N N . THR A 1 352 ? -3.534 -15.997 8.131 1.00 95.94 352 THR A N 1
ATOM 2666 C CA . THR A 1 352 ? -2.806 -16.847 9.070 1.00 95.94 352 THR A CA 1
ATOM 2667 C C . THR A 1 352 ? -2.880 -16.231 10.460 1.00 95.94 352 THR A C 1
ATOM 2669 O O . THR A 1 352 ? -2.795 -15.009 10.590 1.00 95.94 352 THR A O 1
ATOM 2672 N N . HIS A 1 353 ? -2.994 -17.074 11.485 1.00 94.00 353 HIS A N 1
ATOM 2673 C CA . HIS A 1 353 ? -2.884 -16.684 12.895 1.00 94.00 353 HIS A CA 1
ATOM 2674 C C . HIS A 1 353 ? -1.466 -16.895 13.445 1.00 94.00 353 HIS A C 1
ATOM 2676 O O . HIS A 1 353 ? -1.275 -17.113 14.632 1.00 94.00 353 HIS A O 1
ATOM 2682 N N . HIS A 1 354 ? -0.462 -16.878 12.567 1.00 91.31 354 HIS A N 1
ATOM 2683 C CA . HIS A 1 354 ? 0.934 -16.961 12.974 1.00 91.31 354 HIS A CA 1
ATOM 2684 C C . HIS A 1 354 ? 1.330 -15.757 13.841 1.00 91.31 354 HIS A C 1
ATOM 2686 O O . HIS A 1 354 ? 1.035 -14.613 13.484 1.00 91.31 354 HIS A O 1
ATOM 2692 N N . ASP A 1 355 ? 2.045 -16.020 14.935 1.00 82.12 355 ASP A N 1
ATOM 2693 C CA . ASP A 1 355 ? 2.384 -15.014 15.948 1.00 82.12 355 ASP A CA 1
ATOM 2694 C C . ASP A 1 355 ? 3.325 -13.919 15.420 1.00 82.12 355 ASP A C 1
ATOM 2696 O O . ASP A 1 355 ? 3.258 -12.761 15.838 1.00 82.12 355 ASP A O 1
ATOM 2700 N N . GLU A 1 356 ? 4.194 -14.249 14.458 1.00 84.00 356 GLU A N 1
ATOM 2701 C CA . GLU A 1 356 ? 5.025 -13.239 13.800 1.00 84.00 356 GLU A CA 1
ATOM 2702 C C . GLU A 1 356 ? 4.252 -12.427 12.754 1.00 84.00 356 GLU A C 1
ATOM 2704 O O . GLU A 1 356 ? 3.516 -12.961 11.918 1.00 84.00 356 GLU A O 1
ATOM 2709 N N . LYS A 1 357 ? 4.556 -11.126 12.694 1.00 84.62 357 LYS A N 1
ATOM 2710 C CA . LYS A 1 357 ? 4.105 -10.228 11.626 1.00 84.62 357 LYS A CA 1
ATOM 2711 C C . LYS A 1 357 ? 4.785 -10.572 10.301 1.00 84.62 357 LYS A C 1
ATOM 2713 O O . LYS A 1 357 ? 5.871 -10.084 9.993 1.00 84.62 357 LYS A O 1
ATOM 2718 N N . VAL A 1 358 ? 4.114 -11.383 9.487 1.00 88.81 358 VAL A N 1
ATOM 2719 C CA . VAL A 1 358 ? 4.586 -11.787 8.152 1.00 88.81 358 VAL A CA 1
ATOM 2720 C C . VAL A 1 358 ? 4.047 -10.914 7.012 1.00 88.81 358 VAL A C 1
ATOM 2722 O O . VAL A 1 358 ? 4.379 -11.160 5.856 1.00 88.81 358 VAL A O 1
ATOM 2725 N N . GLU A 1 359 ? 3.299 -9.849 7.319 1.00 91.19 359 GLU A N 1
ATOM 2726 C CA . GLU A 1 359 ? 2.708 -8.894 6.362 1.00 91.19 359 GLU A CA 1
ATOM 2727 C C . GLU A 1 359 ? 3.693 -8.415 5.292 1.00 91.19 359 GLU A C 1
ATOM 2729 O O . GLU A 1 359 ? 3.446 -8.569 4.099 1.00 91.19 359 GLU A O 1
ATOM 2734 N N . CYS A 1 360 ? 4.859 -7.908 5.695 1.00 83.81 360 CYS A N 1
ATOM 2735 C CA . CYS A 1 360 ? 5.843 -7.437 4.726 1.00 83.81 360 CYS A CA 1
ATOM 2736 C C . CYS A 1 360 ? 6.415 -8.578 3.868 1.00 83.81 360 CYS A C 1
ATOM 2738 O O . CYS A 1 360 ? 6.763 -8.354 2.712 1.00 83.81 360 CYS A O 1
ATOM 2740 N N . ARG A 1 361 ? 6.530 -9.803 4.403 1.00 85.25 361 ARG A N 1
ATOM 2741 C CA . ARG A 1 361 ? 6.967 -10.973 3.617 1.00 85.25 361 ARG A CA 1
ATOM 2742 C C . ARG A 1 361 ? 5.899 -11.343 2.579 1.00 85.25 361 ARG A C 1
ATOM 2744 O O . ARG A 1 361 ? 6.241 -11.638 1.438 1.00 85.25 361 ARG A O 1
ATOM 2751 N N . TRP A 1 362 ? 4.619 -11.259 2.946 1.00 91.56 362 TRP A N 1
ATOM 2752 C CA . TRP A 1 362 ? 3.481 -11.477 2.046 1.00 91.56 362 TRP A CA 1
ATOM 2753 C C . TRP A 1 362 ? 3.406 -10.420 0.946 1.00 91.56 362 TRP A C 1
ATOM 2755 O O . TRP A 1 362 ? 3.322 -10.774 -0.230 1.00 91.56 362 TRP A O 1
ATOM 2765 N N . ALA A 1 363 ? 3.532 -9.141 1.305 1.00 87.12 363 ALA A N 1
ATOM 2766 C CA . ALA A 1 363 ? 3.576 -8.044 0.344 1.00 87.12 363 ALA A CA 1
ATOM 2767 C C . ALA A 1 363 ? 4.737 -8.212 -0.646 1.00 87.12 363 ALA A C 1
ATOM 2769 O O . ALA A 1 363 ? 4.537 -8.111 -1.852 1.00 87.12 363 ALA A O 1
ATOM 2770 N N . MET A 1 364 ? 5.933 -8.566 -0.167 1.00 78.00 364 MET A N 1
ATOM 2771 C CA . MET A 1 364 ? 7.086 -8.831 -1.034 1.00 78.00 364 MET A CA 1
ATOM 2772 C C . MET A 1 364 ? 6.896 -10.060 -1.932 1.00 78.00 364 MET A C 1
ATOM 2774 O O . MET A 1 364 ? 7.294 -10.034 -3.097 1.00 78.00 364 MET A O 1
ATOM 2778 N N . ALA A 1 365 ? 6.254 -11.124 -1.443 1.00 81.94 365 ALA A N 1
ATOM 2779 C CA . ALA A 1 365 ? 5.946 -12.299 -2.258 1.00 81.94 365 ALA A CA 1
ATOM 2780 C C . ALA A 1 365 ? 4.952 -11.973 -3.388 1.00 81.94 365 ALA A C 1
ATOM 2782 O O . ALA A 1 365 ? 5.162 -12.395 -4.532 1.00 81.94 365 ALA A O 1
ATOM 2783 N N . LEU A 1 366 ? 3.919 -11.169 -3.110 1.00 84.88 366 LEU A N 1
ATOM 2784 C CA . LEU A 1 366 ? 3.021 -10.644 -4.144 1.00 84.88 366 LEU A CA 1
ATOM 2785 C C . LEU A 1 366 ? 3.762 -9.715 -5.104 1.00 84.88 366 LEU A C 1
ATOM 2787 O O . LEU A 1 366 ? 3.643 -9.866 -6.317 1.00 84.88 366 LEU A O 1
ATOM 2791 N N . ALA A 1 367 ? 4.600 -8.819 -4.592 1.00 73.31 367 ALA A N 1
ATOM 2792 C CA . ALA A 1 367 ? 5.383 -7.910 -5.414 1.00 73.31 367 ALA A CA 1
ATOM 2793 C C . ALA A 1 367 ? 6.408 -8.636 -6.311 1.00 73.31 367 ALA A C 1
ATOM 2795 O O . ALA A 1 367 ? 6.736 -8.155 -7.394 1.00 73.31 367 ALA A O 1
ATOM 2796 N N . GLY A 1 368 ? 6.891 -9.810 -5.911 1.00 66.31 368 GLY A N 1
ATOM 2797 C CA . GLY A 1 368 ? 7.738 -10.656 -6.748 1.00 66.31 368 GLY A CA 1
ATOM 2798 C C . GLY A 1 368 ? 6.970 -11.492 -7.781 1.00 66.31 368 GLY A C 1
ATOM 2799 O O . GLY A 1 368 ? 7.590 -12.089 -8.667 1.00 66.31 368 GLY A O 1
ATOM 2800 N N . THR A 1 369 ? 5.643 -11.586 -7.678 1.00 72.19 369 THR A N 1
ATOM 2801 C CA . THR A 1 369 ? 4.818 -12.426 -8.556 1.00 72.19 369 THR A CA 1
ATOM 2802 C C . THR A 1 369 ? 4.645 -11.747 -9.923 1.00 72.19 369 THR A C 1
ATOM 2804 O O . THR A 1 369 ? 4.127 -10.634 -9.974 1.00 72.19 369 THR A O 1
ATOM 2807 N N . PRO A 1 370 ? 5.063 -12.370 -11.049 1.00 64.19 370 PRO A N 1
ATOM 2808 C CA . PRO A 1 370 ? 5.067 -11.719 -12.368 1.00 64.19 370 PRO A CA 1
ATOM 2809 C C . PRO A 1 370 ? 3.707 -11.186 -12.841 1.00 64.19 370 PRO A C 1
ATOM 2811 O O . PRO A 1 370 ? 3.654 -10.195 -13.580 1.00 64.19 370 PRO A O 1
ATOM 2814 N N . GLN A 1 371 ? 2.629 -11.854 -12.423 1.00 71.06 371 GLN A N 1
ATOM 2815 C CA . GLN A 1 371 ? 1.239 -11.521 -12.729 1.00 71.06 371 GLN A CA 1
ATOM 2816 C C . GLN A 1 371 ? 0.713 -10.343 -11.900 1.00 71.06 371 GLN A C 1
ATOM 2818 O O . GLN A 1 371 ? -0.256 -9.710 -12.309 1.00 71.06 371 GLN A O 1
ATOM 2823 N N . CYS A 1 372 ? 1.352 -10.031 -10.769 1.00 74.12 372 CYS A N 1
ATOM 2824 C CA . CYS A 1 372 ? 0.979 -8.909 -9.919 1.00 74.12 372 CYS A CA 1
ATOM 2825 C C . CYS A 1 372 ? 1.646 -7.624 -10.415 1.00 74.12 372 CYS A C 1
ATOM 2827 O O . CYS A 1 372 ? 2.860 -7.585 -10.620 1.00 74.12 372 CYS A O 1
ATOM 2829 N N . CYS A 1 373 ? 0.899 -6.535 -10.537 1.00 67.00 373 CYS A N 1
ATOM 2830 C CA . CYS A 1 373 ? 1.432 -5.178 -10.635 1.00 67.00 373 CYS A CA 1
ATOM 2831 C C . CYS A 1 373 ? 0.966 -4.327 -9.458 1.00 67.00 373 CYS A C 1
ATOM 2833 O O . CYS A 1 373 ? 0.143 -4.753 -8.655 1.00 67.00 373 CYS A O 1
ATOM 2835 N N . CYS A 1 374 ? 1.561 -3.154 -9.301 1.00 71.19 374 CYS A N 1
ATOM 2836 C CA . CYS A 1 374 ? 1.149 -2.202 -8.285 1.00 71.19 374 CYS A CA 1
ATOM 2837 C C . CYS A 1 374 ? 0.451 -1.043 -8.983 1.00 71.19 374 CYS A C 1
ATOM 2839 O O . CYS A 1 374 ? 1.112 -0.260 -9.660 1.00 71.19 374 CYS A O 1
ATOM 2841 N N . THR A 1 375 ? -0.870 -0.944 -8.832 1.00 64.56 375 THR A N 1
ATOM 2842 C CA . THR A 1 375 ? -1.638 0.149 -9.443 1.00 64.56 375 THR A CA 1
ATOM 2843 C C . THR A 1 375 ? -1.612 1.437 -8.636 1.00 6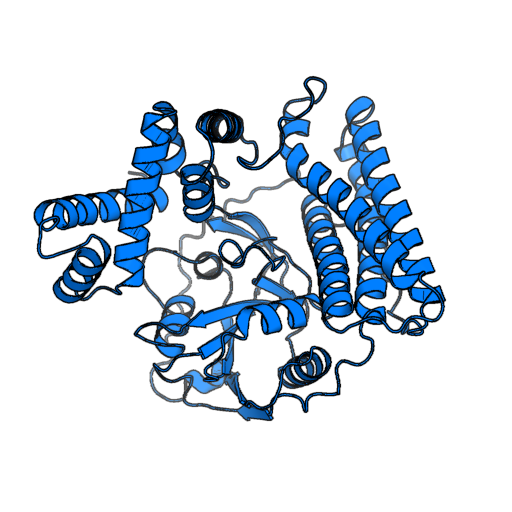4.56 375 THR A C 1
ATOM 2845 O O . THR A 1 375 ? -1.801 2.513 -9.191 1.00 64.56 375 THR A O 1
ATOM 2848 N N . ALA A 1 376 ? -1.317 1.328 -7.342 1.00 66.25 376 ALA A N 1
ATOM 2849 C CA . ALA A 1 376 ? -1.193 2.453 -6.433 1.00 66.25 376 ALA A CA 1
ATOM 2850 C C . ALA A 1 376 ? 0.033 2.256 -5.523 1.00 66.25 376 ALA A C 1
ATOM 2852 O O . ALA A 1 376 ? -0.058 1.552 -4.512 1.00 66.25 376 ALA A O 1
ATOM 2853 N N . PRO A 1 377 ? 1.205 2.812 -5.880 1.00 66.69 377 PRO A N 1
ATOM 2854 C CA . PRO A 1 377 ? 2.399 2.750 -5.038 1.00 66.69 377 PRO A CA 1
ATOM 2855 C C . PRO A 1 377 ? 2.129 3.257 -3.630 1.00 66.69 377 PRO A C 1
ATOM 2857 O O . PRO A 1 377 ? 1.349 4.179 -3.437 1.00 66.69 377 PRO A O 1
ATOM 2860 N N . LEU A 1 378 ? 2.794 2.659 -2.646 1.00 69.19 378 LEU A N 1
ATOM 2861 C CA . LEU A 1 378 ? 2.668 2.950 -1.216 1.00 69.19 378 LEU A CA 1
ATOM 2862 C C . LEU A 1 378 ? 1.276 2.686 -0.616 1.00 69.19 378 LEU A C 1
ATOM 2864 O O . LEU A 1 378 ? 1.109 2.831 0.597 1.00 69.19 378 LEU A O 1
ATOM 2868 N N . ALA A 1 379 ? 0.296 2.226 -1.404 1.00 75.00 379 ALA A N 1
ATOM 2869 C CA . ALA A 1 379 ? -1.025 1.870 -0.900 1.00 75.00 379 ALA A CA 1
ATOM 2870 C C . ALA A 1 379 ? -0.917 0.798 0.181 1.00 75.00 379 ALA A C 1
ATOM 2872 O O . ALA A 1 379 ? -0.472 -0.318 -0.076 1.00 75.00 379 ALA A O 1
ATOM 2873 N N . GLY A 1 380 ? -1.299 1.161 1.407 1.00 74.44 380 GLY A N 1
ATOM 2874 C CA . GLY A 1 380 ? -1.208 0.291 2.578 1.00 74.44 380 GLY A CA 1
ATOM 2875 C C . GLY A 1 380 ? 0.201 0.060 3.130 1.00 74.44 380 GLY A C 1
ATOM 2876 O O . GLY A 1 380 ? 0.318 -0.673 4.097 1.00 74.44 380 GLY A O 1
ATOM 2877 N N . ALA A 1 381 ? 1.244 0.670 2.557 1.00 74.50 381 ALA A N 1
ATOM 2878 C CA . ALA A 1 381 ? 2.639 0.495 2.981 1.00 74.50 381 ALA A CA 1
ATOM 2879 C C . ALA A 1 381 ? 3.232 1.737 3.677 1.00 74.50 381 ALA A C 1
ATOM 2881 O O . ALA A 1 381 ? 4.430 1.775 3.969 1.00 74.50 381 ALA A O 1
ATOM 2882 N N . SER A 1 382 ? 2.416 2.762 3.937 1.00 61.06 382 SER A N 1
ATOM 2883 C CA . SER A 1 382 ? 2.864 4.077 4.412 1.00 61.06 382 SER A CA 1
ATOM 2884 C C . SER A 1 382 ? 3.522 4.062 5.801 1.00 61.06 382 SER A C 1
ATOM 2886 O O . SER A 1 382 ? 4.316 4.947 6.113 1.00 61.06 382 SER A O 1
ATOM 2888 N N . ASP A 1 383 ? 3.233 3.052 6.623 1.00 61.88 383 ASP A N 1
ATOM 2889 C CA . ASP A 1 383 ? 3.769 2.868 7.976 1.00 61.88 383 ASP A CA 1
ATOM 2890 C C . ASP A 1 383 ? 4.914 1.838 8.068 1.00 61.88 383 ASP A C 1
ATOM 2892 O O . ASP A 1 383 ? 5.530 1.715 9.127 1.00 61.88 383 ASP A O 1
ATOM 2896 N N . CYS A 1 384 ? 5.248 1.128 6.980 1.00 68.88 384 CYS A N 1
ATOM 2897 C CA . CYS A 1 384 ? 6.277 0.080 6.998 1.00 68.88 384 CYS A CA 1
ATOM 2898 C C . CYS A 1 384 ? 7.669 0.552 6.534 1.00 68.88 384 CYS A C 1
ATOM 2900 O O . CYS A 1 384 ? 8.671 -0.079 6.865 1.00 68.88 384 CYS A O 1
ATOM 2902 N N . GLY A 1 385 ? 7.741 1.619 5.727 1.00 55.78 385 GLY A N 1
ATOM 2903 C CA . GLY A 1 385 ? 8.982 2.226 5.217 1.00 55.78 385 GLY A CA 1
ATOM 2904 C C . GLY A 1 385 ? 9.818 1.380 4.241 1.00 55.78 385 GLY A C 1
ATOM 2905 O O . GLY A 1 385 ? 10.755 1.903 3.648 1.00 55.78 385 GLY A O 1
ATOM 2906 N N . ARG A 1 386 ? 9.495 0.094 4.056 1.00 66.69 386 ARG A N 1
ATOM 2907 C CA . ARG A 1 386 ? 10.285 -0.853 3.249 1.00 66.69 386 ARG A CA 1
ATOM 2908 C C . ARG A 1 386 ? 9.522 -1.497 2.097 1.00 66.69 386 ARG A C 1
ATOM 2910 O O . ARG A 1 386 ? 10.146 -1.933 1.144 1.00 66.69 386 ARG A O 1
ATOM 2917 N N . CYS A 1 387 ? 8.199 -1.612 2.176 1.00 72.50 387 CYS A N 1
ATOM 2918 C CA . CYS A 1 387 ? 7.415 -2.237 1.117 1.00 72.50 387 CYS A CA 1
ATOM 2919 C C . CYS A 1 387 ? 7.048 -1.195 0.057 1.00 72.50 387 CYS A C 1
ATOM 2921 O O . CYS A 1 387 ? 6.689 -0.067 0.396 1.00 72.50 387 CYS A O 1
ATOM 2923 N N . PRO A 1 388 ? 7.070 -1.571 -1.229 1.00 64.38 388 PRO A N 1
ATOM 2924 C CA . PRO A 1 388 ? 6.681 -0.668 -2.309 1.00 64.38 388 PRO A CA 1
ATOM 2925 C C . PRO A 1 388 ? 5.187 -0.310 -2.291 1.00 64.38 388 PRO A C 1
ATOM 2927 O O . PRO A 1 388 ? 4.811 0.760 -2.751 1.00 64.38 388 PRO A O 1
ATOM 2930 N N . ALA A 1 389 ? 4.350 -1.234 -1.817 1.00 79.81 389 ALA A N 1
ATOM 2931 C CA . ALA A 1 389 ? 2.905 -1.166 -1.636 1.00 79.81 389 ALA A CA 1
ATOM 2932 C C . ALA A 1 389 ? 2.465 -2.452 -0.921 1.00 79.81 389 ALA A C 1
ATOM 2934 O O . ALA A 1 389 ? 3.191 -3.449 -0.938 1.00 79.81 389 ALA A O 1
ATOM 2935 N N . HIS A 1 390 ? 1.284 -2.437 -0.315 1.00 89.12 390 HIS A N 1
ATOM 2936 C CA . HIS A 1 390 ? 0.569 -3.615 0.181 1.00 89.12 390 HIS A CA 1
ATOM 2937 C C . HIS A 1 390 ? -0.704 -3.907 -0.634 1.00 89.12 390 HIS A C 1
ATOM 2939 O O . HIS A 1 390 ? -1.335 -4.938 -0.422 1.00 89.12 390 HIS A O 1
ATOM 2945 N N . LEU A 1 391 ? -1.070 -3.032 -1.577 1.00 88.75 391 LEU A N 1
ATOM 2946 C CA . LEU A 1 391 ? -2.130 -3.260 -2.555 1.00 88.75 391 LEU A CA 1
ATOM 2947 C C . LEU A 1 391 ? -1.521 -3.614 -3.917 1.00 88.75 391 LEU A C 1
ATOM 2949 O O . LEU A 1 391 ? -0.742 -2.844 -4.480 1.00 88.75 391 LEU A O 1
ATOM 2953 N N . PHE A 1 392 ? -1.908 -4.762 -4.459 1.00 87.81 392 PHE A N 1
ATOM 2954 C CA . PHE A 1 392 ? -1.450 -5.254 -5.757 1.00 87.81 392 PHE A CA 1
ATOM 2955 C C . PHE A 1 392 ? -2.635 -5.558 -6.666 1.00 87.81 392 PHE A C 1
ATOM 2957 O O . PHE A 1 392 ? -3.712 -5.874 -6.183 1.00 87.81 392 PHE A O 1
ATOM 2964 N N . PHE A 1 393 ? -2.432 -5.500 -7.976 1.00 84.00 393 PHE A N 1
ATOM 2965 C CA . PHE A 1 393 ? -3.415 -5.849 -8.994 1.00 84.00 393 PHE A CA 1
ATOM 2966 C C . PHE A 1 393 ? -2.972 -7.082 -9.782 1.00 84.00 393 PHE A C 1
ATOM 2968 O O . PHE A 1 393 ? -1.800 -7.198 -10.143 1.00 84.00 393 PHE A O 1
ATOM 2975 N N . THR A 1 394 ? -3.914 -7.957 -10.122 1.00 84.94 394 THR A N 1
ATOM 2976 C CA . THR A 1 394 ? -3.755 -9.033 -11.105 1.00 84.94 394 THR A CA 1
ATOM 2977 C C . THR A 1 394 ? -4.936 -9.022 -12.071 1.00 84.94 394 THR A C 1
ATOM 2979 O O . THR A 1 394 ? -6.074 -8.797 -11.672 1.00 84.94 394 THR A O 1
ATOM 2982 N N . ALA A 1 395 ? -4.692 -9.291 -13.356 1.00 76.12 395 ALA A N 1
ATOM 2983 C CA . ALA A 1 395 ? -5.784 -9.393 -14.331 1.00 76.12 395 ALA A CA 1
ATOM 2984 C C . ALA A 1 395 ? -6.657 -10.628 -14.053 1.00 76.12 395 ALA A C 1
ATOM 2986 O O . ALA A 1 395 ? -7.882 -10.556 -14.011 1.00 76.12 395 ALA A O 1
ATOM 2987 N N . GLU A 1 396 ? -6.004 -11.759 -13.798 1.00 84.06 396 GLU A N 1
ATOM 2988 C CA . GLU A 1 396 ? -6.659 -13.020 -13.470 1.00 84.06 396 GLU A CA 1
ATOM 2989 C C . GLU A 1 396 ? -6.786 -13.204 -11.961 1.00 84.06 396 GLU A C 1
ATOM 2991 O O . GLU A 1 396 ? -6.016 -12.638 -11.175 1.00 84.06 396 GLU A O 1
ATOM 2996 N N . ARG A 1 397 ? -7.750 -14.033 -11.560 1.00 87.50 397 ARG A N 1
ATOM 2997 C CA . ARG A 1 397 ? -7.958 -14.394 -10.161 1.00 87.50 397 ARG A CA 1
ATOM 2998 C C . ARG A 1 397 ? -6.713 -15.099 -9.606 1.00 87.50 397 ARG A C 1
ATOM 3000 O O . ARG A 1 397 ? -6.251 -16.074 -10.204 1.00 87.50 397 ARG A O 1
ATOM 3007 N N . PRO A 1 398 ? -6.160 -14.647 -8.472 1.00 87.44 398 PRO A N 1
ATOM 3008 C CA . PRO A 1 398 ? -4.922 -15.205 -7.950 1.00 87.44 398 PRO A CA 1
ATOM 3009 C C . PRO A 1 398 ? -5.162 -16.563 -7.261 1.00 87.44 398 PRO A C 1
ATOM 3011 O O . PRO A 1 398 ? -6.189 -16.777 -6.626 1.00 87.44 398 PRO A O 1
ATOM 3014 N N . SER A 1 399 ? -4.199 -17.489 -7.356 1.00 90.50 399 SER A N 1
ATOM 3015 C CA . SER A 1 399 ? -4.244 -18.794 -6.666 1.00 90.50 399 SER A CA 1
ATOM 3016 C C . SER A 1 399 ? -3.496 -18.732 -5.335 1.00 90.50 399 SER A C 1
ATOM 3018 O O . SER A 1 399 ? -2.294 -18.437 -5.306 1.00 90.50 399 SER A O 1
ATOM 3020 N N . VAL A 1 400 ? -4.181 -19.090 -4.245 1.00 93.44 400 VAL A N 1
ATOM 3021 C CA . VAL A 1 400 ? -3.588 -19.181 -2.901 1.00 93.44 400 VAL A CA 1
ATOM 3022 C C . VAL A 1 400 ? -2.471 -20.231 -2.839 1.00 93.44 400 VAL A C 1
ATOM 3024 O O . VAL A 1 400 ? -1.458 -20.022 -2.180 1.00 93.44 400 VAL A O 1
ATOM 3027 N N . GLU A 1 401 ? -2.576 -21.326 -3.594 1.00 92.06 401 GLU A N 1
ATOM 3028 C CA . GLU A 1 401 ? -1.552 -22.374 -3.673 1.00 92.06 401 GLU A CA 1
ATOM 3029 C C . GLU A 1 401 ? -0.289 -21.872 -4.384 1.00 92.06 401 GLU A C 1
ATOM 3031 O O . GLU A 1 401 ? 0.842 -22.182 -4.000 1.00 92.06 401 GLU A O 1
ATOM 3036 N N . SER A 1 402 ? -0.459 -21.071 -5.435 1.00 86.00 402 SER A N 1
ATOM 3037 C CA . SER A 1 402 ? 0.662 -20.436 -6.133 1.00 86.00 402 SER A CA 1
ATOM 3038 C C . SER A 1 402 ? 1.328 -19.372 -5.262 1.00 86.00 402 SER A C 1
ATOM 3040 O O . SER A 1 402 ? 2.558 -19.293 -5.233 1.00 86.00 402 SER A O 1
ATOM 3042 N N . PHE A 1 403 ? 0.534 -18.627 -4.491 1.00 90.44 403 PHE A N 1
ATOM 3043 C CA . PHE A 1 403 ? 1.029 -17.684 -3.496 1.00 90.44 403 PHE A CA 1
ATOM 3044 C C . PHE A 1 403 ? 1.810 -18.381 -2.367 1.00 90.44 403 PHE A C 1
ATOM 3046 O O . PHE A 1 403 ? 2.943 -17.993 -2.085 1.00 90.44 403 PHE A O 1
ATOM 3053 N N . ALA A 1 404 ? 1.288 -19.471 -1.798 1.00 90.25 404 ALA A N 1
ATOM 3054 C CA . ALA A 1 404 ? 1.969 -20.265 -0.771 1.00 90.25 404 ALA A CA 1
ATOM 3055 C C . ALA A 1 404 ? 3.310 -20.832 -1.270 1.00 90.25 404 ALA A C 1
ATOM 3057 O O . ALA A 1 404 ? 4.340 -20.705 -0.604 1.00 90.25 404 ALA A O 1
ATOM 3058 N N . ARG A 1 405 ? 3.347 -21.376 -2.495 1.00 84.12 405 ARG A N 1
ATOM 3059 C CA . ARG A 1 405 ? 4.605 -21.813 -3.130 1.00 84.12 405 ARG A CA 1
ATOM 3060 C C . ARG A 1 405 ? 5.605 -20.670 -3.282 1.00 84.12 405 ARG A C 1
ATOM 3062 O O . ARG A 1 405 ? 6.808 -20.891 -3.136 1.00 84.12 405 ARG A O 1
ATOM 3069 N N . ARG A 1 406 ? 5.134 -19.454 -3.581 1.00 82.75 406 ARG A N 1
ATOM 3070 C CA . ARG A 1 406 ? 6.000 -18.275 -3.681 1.00 82.75 406 ARG A CA 1
ATOM 3071 C C . ARG A 1 406 ? 6.548 -17.861 -2.318 1.00 82.75 406 ARG A C 1
ATOM 3073 O O . ARG A 1 406 ? 7.736 -17.573 -2.236 1.00 82.75 406 ARG A O 1
ATOM 3080 N N . LEU A 1 407 ? 5.728 -17.901 -1.270 1.00 84.50 407 LEU A N 1
ATOM 3081 C CA . LEU A 1 407 ? 6.153 -17.618 0.102 1.00 84.50 407 LEU A CA 1
ATOM 3082 C C . LEU A 1 407 ? 7.284 -18.544 0.559 1.00 84.50 407 LEU A C 1
ATOM 3084 O O . LEU A 1 407 ? 8.297 -18.042 1.045 1.00 84.50 407 LEU A O 1
ATOM 3088 N N . GLY A 1 408 ? 7.182 -19.851 0.294 1.00 79.12 408 GLY A N 1
ATOM 3089 C CA . GLY A 1 408 ? 8.255 -20.803 0.614 1.00 79.12 408 GLY A CA 1
ATOM 3090 C C . GLY A 1 408 ? 9.584 -20.463 -0.077 1.00 79.12 408 GLY A C 1
ATOM 3091 O O . GLY A 1 408 ? 10.647 -20.503 0.541 1.00 79.12 408 GLY A O 1
ATOM 3092 N N . ARG A 1 409 ? 9.535 -20.014 -1.343 1.00 72.12 409 ARG A N 1
ATOM 3093 C CA . ARG A 1 409 ? 10.725 -19.534 -2.083 1.00 72.12 409 ARG A CA 1
ATOM 3094 C C . ARG A 1 409 ? 11.302 -18.231 -1.528 1.00 72.12 409 ARG A C 1
ATOM 3096 O O . ARG A 1 409 ? 12.485 -17.971 -1.719 1.00 72.12 409 ARG A O 1
ATOM 3103 N N . CYS A 1 410 ? 10.477 -17.426 -0.866 1.00 67.81 410 CYS A N 1
ATOM 3104 C CA . CYS A 1 410 ? 10.869 -16.201 -0.172 1.00 67.81 410 CYS A CA 1
ATOM 3105 C C . CYS A 1 410 ? 11.252 -16.453 1.299 1.00 67.81 410 CYS A C 1
ATOM 3107 O O . CYS A 1 410 ? 11.309 -15.507 2.080 1.00 67.81 410 CYS A O 1
ATOM 3109 N N . GLY A 1 411 ? 11.472 -17.711 1.702 1.00 72.00 411 GLY A N 1
ATOM 3110 C CA . GLY A 1 411 ? 11.880 -18.049 3.066 1.00 72.00 411 GLY A CA 1
ATOM 3111 C C . GLY A 1 411 ? 10.771 -17.918 4.110 1.00 72.00 411 GLY A C 1
ATOM 3112 O O . GLY A 1 411 ? 11.060 -17.824 5.298 1.00 72.00 411 GLY A O 1
ATOM 3113 N N . SER A 1 412 ? 9.505 -17.876 3.690 1.00 77.75 412 SER A N 1
ATOM 3114 C CA . SER A 1 412 ? 8.356 -17.783 4.588 1.00 77.75 412 SER A CA 1
ATOM 3115 C C . SER A 1 412 ? 7.515 -19.051 4.499 1.00 77.75 412 SER A C 1
ATOM 3117 O O . SER A 1 412 ? 6.945 -19.357 3.456 1.00 77.75 412 SER A O 1
ATOM 3119 N N . GLY A 1 413 ? 7.430 -19.786 5.603 1.00 81.50 413 GLY A N 1
ATOM 3120 C CA . GLY A 1 413 ? 6.711 -21.052 5.697 1.00 81.50 413 GLY A CA 1
ATOM 3121 C C . GLY A 1 413 ? 6.604 -21.520 7.143 1.00 81.50 413 GLY A C 1
ATOM 3122 O O . GLY A 1 413 ? 6.853 -20.735 8.054 1.00 81.50 413 GLY A O 1
ATOM 3123 N N . GLY A 1 414 ? 6.209 -22.777 7.352 1.00 84.75 414 GLY A N 1
ATOM 3124 C CA . GLY A 1 414 ? 6.007 -23.322 8.704 1.00 84.75 414 GLY A CA 1
ATOM 3125 C C . GLY A 1 414 ? 4.697 -22.893 9.381 1.00 84.75 414 GLY A C 1
ATOM 3126 O O . GLY A 1 414 ? 4.534 -23.086 10.578 1.00 84.75 414 GLY A O 1
ATOM 3127 N N . TYR A 1 415 ? 3.753 -22.335 8.621 1.00 91.44 415 TYR A N 1
ATOM 3128 C CA . TYR A 1 415 ? 2.408 -21.982 9.084 1.00 91.44 415 TYR A CA 1
ATOM 3129 C C . TYR A 1 415 ? 1.347 -22.381 8.059 1.00 91.44 415 TYR A C 1
ATOM 3131 O O . TYR A 1 415 ? 1.666 -22.820 6.955 1.00 91.44 415 TYR A O 1
ATOM 3139 N N . THR A 1 416 ? 0.076 -22.227 8.423 1.00 95.06 416 THR A N 1
ATOM 3140 C CA . THR A 1 416 ? -1.055 -22.489 7.526 1.00 95.06 416 THR A CA 1
ATOM 3141 C C . THR A 1 416 ? -1.673 -21.177 7.058 1.00 95.06 416 THR A C 1
ATOM 3143 O O . THR A 1 416 ? -1.937 -20.285 7.860 1.00 95.06 416 THR A O 1
ATOM 3146 N N . ILE A 1 417 ? -1.906 -21.065 5.754 1.00 96.56 417 ILE A N 1
ATOM 3147 C CA . ILE A 1 417 ? -2.766 -20.056 5.148 1.00 96.56 417 ILE A CA 1
ATOM 3148 C C . ILE A 1 417 ? -4.162 -20.650 5.060 1.00 96.56 417 ILE A C 1
ATOM 3150 O O . ILE A 1 417 ? -4.417 -21.607 4.328 1.00 96.56 417 ILE A O 1
ATOM 3154 N N . HIS A 1 418 ? -5.074 -20.067 5.811 1.00 96.25 418 HIS A N 1
ATOM 3155 C CA . HIS A 1 418 ? -6.490 -20.322 5.685 1.00 96.25 418 HIS A CA 1
ATOM 3156 C C . HIS A 1 418 ? -7.045 -19.512 4.514 1.00 96.25 418 HIS A C 1
ATOM 3158 O O . HIS A 1 418 ? -6.614 -18.382 4.289 1.00 96.25 418 HIS A O 1
ATOM 3164 N N . CYS A 1 419 ? -7.986 -20.072 3.760 1.00 94.56 419 CYS A N 1
ATOM 3165 C CA . CYS A 1 419 ? -8.689 -19.349 2.706 1.00 94.56 419 CYS A CA 1
ATOM 3166 C C . CYS A 1 419 ? -10.200 -19.584 2.760 1.00 94.56 419 CYS A C 1
ATOM 3168 O O . CYS A 1 419 ? -10.666 -20.686 3.063 1.00 94.56 419 CYS A O 1
ATOM 3170 N N . GLN A 1 420 ? -10.963 -18.543 2.443 1.00 92.25 420 GLN A N 1
ATOM 3171 C CA . GLN A 1 420 ? -12.421 -18.558 2.392 1.00 92.25 420 GLN A CA 1
ATOM 3172 C C . GLN A 1 420 ? -12.884 -17.839 1.127 1.00 92.25 420 GLN A C 1
ATOM 3174 O O . GLN A 1 420 ? -12.451 -16.720 0.845 1.00 92.25 420 GLN A O 1
ATOM 3179 N N . LEU A 1 421 ? -13.786 -18.473 0.378 1.00 86.06 421 LEU A N 1
ATOM 3180 C CA . LEU A 1 421 ? -14.471 -17.833 -0.743 1.00 86.06 421 LEU A CA 1
ATOM 3181 C C . LEU A 1 421 ? -15.663 -17.029 -0.231 1.00 86.06 421 LEU A C 1
ATOM 3183 O O . LEU A 1 421 ? -16.404 -17.510 0.626 1.00 86.06 421 LEU A O 1
ATOM 3187 N N . ALA A 1 422 ? -15.920 -15.858 -0.811 1.00 78.00 422 ALA A N 1
ATOM 3188 C CA . ALA A 1 422 ? -17.079 -15.043 -0.445 1.00 78.00 422 ALA A CA 1
ATOM 3189 C C . ALA A 1 422 ? -18.410 -15.802 -0.631 1.00 78.00 422 ALA A C 1
ATOM 3191 O O . ALA A 1 422 ? -19.310 -15.690 0.197 1.00 78.00 422 ALA A O 1
ATOM 3192 N N . SER A 1 423 ? -18.511 -16.667 -1.649 1.00 69.44 423 SER A N 1
ATOM 3193 C CA . SER A 1 423 ? -19.681 -17.535 -1.865 1.00 69.44 423 SER A CA 1
ATOM 3194 C C . SER A 1 423 ? -19.913 -18.565 -0.751 1.00 69.44 423 SER A C 1
ATOM 3196 O O . SER A 1 423 ? -21.029 -19.052 -0.600 1.00 69.44 423 SER A O 1
ATOM 3198 N N . GLN A 1 424 ? -18.883 -18.891 0.033 1.00 58.25 424 GLN A N 1
ATOM 3199 C CA . GLN A 1 424 ? -18.946 -19.829 1.159 1.00 58.25 424 GLN A CA 1
ATOM 3200 C C . GLN A 1 424 ? -19.212 -19.126 2.498 1.00 58.25 424 GLN A C 1
ATOM 3202 O O . GLN A 1 424 ? -19.609 -19.789 3.450 1.00 58.25 424 GLN A O 1
ATOM 3207 N N . ALA A 1 425 ? -19.041 -17.801 2.568 1.00 56.84 425 ALA A N 1
ATOM 3208 C CA . ALA A 1 425 ? -19.363 -17.002 3.751 1.00 56.84 425 ALA A CA 1
ATOM 3209 C C . ALA A 1 425 ? -20.883 -16.828 3.954 1.00 56.84 425 ALA A C 1
ATOM 3211 O O . ALA A 1 425 ? -21.342 -16.659 5.076 1.00 56.84 425 ALA A O 1
ATOM 3212 N N . LEU A 1 426 ? -21.678 -16.930 2.880 1.00 46.28 426 LEU A N 1
ATOM 3213 C CA . LEU A 1 426 ? -23.138 -16.735 2.878 1.00 46.28 426 LEU A CA 1
ATOM 3214 C C . LEU A 1 426 ? -23.946 -18.017 3.178 1.00 46.28 426 LEU A C 1
ATOM 3216 O O . LEU A 1 426 ? -25.150 -18.069 2.928 1.00 46.28 426 LEU A O 1
ATOM 3220 N N . GLY A 1 427 ? -23.302 -19.061 3.712 1.00 33.97 427 GLY A N 1
ATOM 3221 C CA . GLY A 1 427 ? -23.934 -20.339 4.072 1.00 33.97 427 GLY A CA 1
ATOM 3222 C C . GLY A 1 427 ? -24.900 -20.287 5.267 1.00 33.97 427 GLY A C 1
ATOM 3223 O O . GLY A 1 427 ? -25.484 -21.309 5.615 1.00 33.97 427 GLY A O 1
ATOM 3224 N N . GLY A 1 428 ? -25.106 -19.117 5.875 1.00 34.75 428 GLY A N 1
ATOM 3225 C CA . GLY A 1 428 ? -26.110 -18.882 6.906 1.00 34.75 428 GLY A CA 1
ATOM 3226 C C . GLY A 1 428 ? -26.495 -17.404 6.940 1.00 34.75 428 GLY A C 1
ATOM 3227 O O . GLY A 1 428 ? -25.654 -16.561 7.209 1.00 34.75 428 GLY A O 1
ATOM 3228 N N . ALA A 1 429 ? -27.773 -17.120 6.690 1.00 31.62 429 ALA A N 1
ATOM 3229 C CA . ALA A 1 429 ? -28.440 -15.812 6.738 1.00 31.62 429 ALA A CA 1
ATOM 3230 C C . ALA A 1 429 ? -28.282 -14.858 5.523 1.00 31.62 429 ALA A C 1
ATOM 3232 O O . ALA A 1 429 ? -27.252 -14.250 5.264 1.00 31.62 429 ALA A O 1
ATOM 3233 N N . ASN A 1 430 ? -29.432 -14.672 4.860 1.00 27.81 430 ASN A N 1
ATOM 3234 C CA . ASN A 1 430 ? -29.865 -13.559 4.009 1.00 27.81 430 ASN A CA 1
ATOM 3235 C C . ASN A 1 430 ? -29.094 -13.235 2.717 1.00 27.81 430 ASN A C 1
ATOM 3237 O O . ASN A 1 430 ? -28.194 -12.402 2.660 1.00 27.81 430 ASN A O 1
ATOM 3241 N N . ARG A 1 431 ? -29.652 -13.742 1.604 1.00 30.14 431 ARG A N 1
ATOM 3242 C CA . ARG A 1 431 ? -29.614 -13.078 0.292 1.00 30.14 431 ARG A CA 1
ATOM 3243 C C . ARG A 1 431 ? -30.230 -11.677 0.406 1.00 30.14 431 ARG A C 1
ATOM 3245 O O . ARG A 1 431 ? -31.431 -11.506 0.192 1.00 30.14 431 ARG A O 1
ATOM 3252 N N . VAL A 1 432 ? -29.423 -10.660 0.683 1.00 28.42 432 VAL A N 1
ATOM 3253 C CA . VAL A 1 432 ? -29.830 -9.277 0.422 1.00 28.42 432 VAL A CA 1
ATOM 3254 C C . VAL A 1 432 ? -29.734 -9.059 -1.086 1.00 28.42 432 VAL A C 1
ATOM 3256 O O . VAL A 1 432 ? -28.650 -9.006 -1.662 1.00 28.42 432 VAL A O 1
ATOM 3259 N N . LYS A 1 433 ? -30.891 -8.968 -1.752 1.00 27.77 433 LYS A N 1
ATOM 3260 C CA . LYS A 1 433 ? -30.981 -8.421 -3.110 1.00 27.77 433 LYS A CA 1
ATOM 3261 C C . LYS A 1 433 ? -30.459 -6.984 -3.059 1.00 27.77 433 LYS A C 1
ATOM 3263 O O . LYS A 1 433 ? -31.156 -6.103 -2.560 1.00 27.77 433 LYS A O 1
ATOM 3268 N N . LEU A 1 434 ? -29.256 -6.752 -3.580 1.00 28.78 434 LEU A N 1
ATOM 3269 C CA . LEU A 1 434 ? -28.756 -5.410 -3.860 1.00 28.78 434 LEU A CA 1
ATOM 3270 C C . LEU A 1 434 ? -29.731 -4.741 -4.838 1.00 28.78 434 LEU A C 1
ATOM 3272 O O . LEU A 1 434 ? -29.841 -5.138 -5.998 1.00 28.78 434 LEU A O 1
ATOM 3276 N N . ARG A 1 435 ? -30.495 -3.757 -4.352 1.00 24.22 435 ARG A N 1
ATOM 3277 C CA . ARG A 1 435 ? -31.175 -2.799 -5.226 1.00 24.22 435 ARG A CA 1
ATOM 3278 C C . ARG A 1 435 ? -30.111 -1.853 -5.790 1.00 24.22 435 ARG A C 1
ATOM 3280 O O . ARG A 1 435 ? -29.231 -1.440 -5.036 1.00 24.22 435 ARG A O 1
ATOM 3287 N N . PRO A 1 436 ? -30.188 -1.480 -7.076 1.00 25.78 436 PRO A N 1
ATOM 3288 C CA . PRO A 1 436 ? -29.273 -0.503 -7.638 1.00 25.78 436 PRO A CA 1
ATOM 3289 C C . PRO A 1 436 ? -29.498 0.840 -6.936 1.00 25.78 436 PRO A C 1
ATOM 3291 O O . PRO A 1 436 ? -30.605 1.382 -6.950 1.00 25.78 436 PRO A O 1
ATOM 3294 N N . SER A 1 437 ? -28.449 1.351 -6.293 1.00 31.72 437 SER A N 1
ATOM 3295 C CA . SER A 1 437 ? -28.418 2.715 -5.774 1.00 31.72 437 SER A CA 1
ATOM 3296 C C . SER A 1 437 ? -28.532 3.682 -6.955 1.00 31.72 437 SER A C 1
ATOM 3298 O O . SER A 1 437 ? -27.624 3.794 -7.779 1.00 31.72 437 SER A O 1
ATOM 3300 N N . ARG A 1 438 ? -29.678 4.362 -7.059 1.00 31.44 438 ARG A N 1
ATOM 3301 C CA . ARG A 1 438 ? -29.813 5.591 -7.841 1.00 31.44 438 ARG A CA 1
ATOM 3302 C C . ARG A 1 438 ? -29.086 6.684 -7.067 1.00 31.44 438 ARG A C 1
ATOM 3304 O O . ARG A 1 438 ? -29.654 7.207 -6.118 1.00 31.44 438 ARG A O 1
ATOM 3311 N N . ASN A 1 439 ? -27.825 6.906 -7.420 1.00 31.23 439 ASN A N 1
ATOM 3312 C CA . ASN A 1 439 ? -27.076 8.170 -7.375 1.00 31.23 439 ASN A CA 1
ATOM 3313 C C . ASN A 1 439 ? -25.594 7.828 -7.558 1.00 31.23 439 ASN A C 1
ATOM 3315 O O . ASN A 1 439 ? -24.793 7.877 -6.632 1.00 31.23 439 ASN A O 1
ATOM 3319 N N . GLY A 1 440 ? -25.260 7.391 -8.772 1.00 29.08 440 GLY A N 1
ATOM 3320 C CA . GLY A 1 440 ? -23.888 7.333 -9.248 1.00 29.08 440 GLY A CA 1
ATOM 3321 C C . GLY A 1 440 ? -23.628 8.559 -10.106 1.00 29.08 440 GLY A C 1
ATOM 3322 O O . GLY A 1 440 ? -23.715 8.466 -11.328 1.00 29.08 440 GLY A O 1
ATOM 3323 N N . GLU A 1 441 ? -23.295 9.690 -9.490 1.00 29.19 441 GLU A N 1
ATOM 3324 C CA . GLU A 1 441 ? -22.407 10.635 -10.168 1.00 29.19 441 GLU A CA 1
ATOM 3325 C C . GLU A 1 441 ? -21.003 10.039 -10.083 1.00 29.19 441 GLU A C 1
ATOM 3327 O O . GLU A 1 441 ? -20.199 10.322 -9.201 1.00 29.19 441 GLU A O 1
ATOM 3332 N N . VAL A 1 442 ? -20.754 9.098 -10.995 1.00 33.44 442 VAL A N 1
ATOM 3333 C CA . VAL A 1 442 ? -19.403 8.817 -11.459 1.00 33.44 442 VAL A CA 1
ATOM 3334 C C . VAL A 1 442 ? -19.023 10.072 -12.218 1.00 33.44 442 VAL A C 1
ATOM 3336 O O . VAL A 1 442 ? -19.527 10.285 -13.323 1.00 33.44 442 VAL A O 1
ATOM 3339 N N . ASP A 1 443 ? -18.223 10.927 -11.592 1.00 30.05 443 ASP A N 1
ATOM 3340 C CA . ASP A 1 443 ? -17.714 12.116 -12.252 1.00 30.05 443 ASP A CA 1
ATOM 3341 C C . ASP A 1 443 ? -16.936 11.639 -13.482 1.00 30.05 443 ASP A C 1
ATOM 3343 O O . ASP A 1 443 ? -15.901 10.966 -13.386 1.00 30.05 443 ASP A O 1
ATOM 3347 N N . ARG A 1 444 ? -17.536 11.838 -14.659 1.00 28.72 444 ARG A N 1
ATOM 3348 C CA . ARG A 1 444 ? -16.987 11.387 -15.935 1.00 28.72 444 ARG A CA 1
ATOM 3349 C C . ARG A 1 444 ? -15.865 12.339 -16.294 1.00 28.72 444 ARG A C 1
ATOM 3351 O O . ARG A 1 444 ? -16.026 13.202 -17.150 1.00 28.72 444 ARG A O 1
ATOM 3358 N N . PHE A 1 445 ? -14.713 12.159 -15.665 1.00 31.84 445 PHE A N 1
ATOM 3359 C CA . PHE A 1 445 ? -13.502 12.762 -16.178 1.00 31.84 445 PHE A CA 1
ATOM 3360 C C . PHE A 1 445 ? -13.117 12.009 -17.455 1.00 31.84 445 PHE A C 1
ATOM 3362 O O . PHE A 1 445 ? -12.631 10.879 -17.413 1.00 31.84 445 PHE A O 1
ATOM 3369 N N . ASN A 1 446 ? -13.409 12.620 -18.602 1.00 30.59 446 ASN A N 1
ATOM 3370 C CA . ASN A 1 446 ? -12.789 12.268 -19.868 1.00 30.59 446 ASN A CA 1
ATOM 3371 C C . ASN A 1 446 ? -11.382 12.888 -19.856 1.00 30.59 446 ASN A C 1
ATOM 3373 O O . ASN A 1 446 ? -11.285 14.107 -19.964 1.00 30.59 446 ASN A O 1
ATOM 3377 N N . PRO A 1 447 ? -10.289 12.112 -19.749 1.00 31.92 447 PRO A N 1
ATOM 3378 C CA . PRO A 1 447 ? -8.945 12.681 -19.830 1.00 31.92 447 PRO A CA 1
ATOM 3379 C C . PRO A 1 447 ? -8.584 13.153 -21.255 1.00 31.92 447 PRO A C 1
ATOM 3381 O O . PRO A 1 447 ? -7.458 13.582 -21.483 1.00 31.92 447 PRO A O 1
ATOM 3384 N N . PHE A 1 448 ? -9.515 13.052 -22.213 1.00 33.53 448 PHE A N 1
ATOM 3385 C CA . PHE A 1 448 ? -9.375 13.446 -23.618 1.00 33.53 448 PHE A CA 1
ATOM 3386 C C . PHE A 1 448 ? -10.404 14.511 -24.034 1.00 33.53 448 PHE A C 1
ATOM 3388 O O . PHE A 1 448 ? -10.926 14.453 -25.148 1.00 33.53 448 PHE A O 1
ATOM 3395 N N . GLY A 1 449 ? -10.773 15.402 -23.109 1.00 24.39 449 GLY A N 1
ATOM 3396 C CA . GLY A 1 449 ? -11.528 16.617 -23.426 1.00 24.39 449 GLY A CA 1
ATOM 3397 C C . GLY A 1 449 ? -10.625 17.662 -24.053 1.00 24.39 449 GLY A C 1
ATOM 3398 O O . GLY A 1 449 ? -9.641 18.022 -23.372 1.00 24.39 449 GLY A O 1
#